Protein AF-A0A2T2V987-F1 (afdb_monomer_lite)

Sequence (534 aa):
MKRYKNMVHPYIKYAEALICLDNGLDDIGIIDPTHITEAIEEGMNKFRVRPKKSYEGKDNVEFTFTKEEKGNPAKGIFLSPHIICGDLNAGNIWREAKSYSEKVNKQKDLIKSVEAKKSFSPVSDEYLGFSDKETKREQPKITLYDAGLATITTLSSFKPALHYTEYRGRKQESYNVCFIPDLPLGKLINFVKVFKRMINQRGSNDLFFGPVVSEEQKNGNVKYKPKRPLIYKGNFPAPPKSSALGSVALLGAIGEFAKEAEYSDKAQSVLEDLKDATIYMIKYGDASTFAYNHHVVDLAKAGKLKTIVDSLYYSILHSVGKRNKTYRSREEIIKVNSEYQKFDLFTSRFLQLFNRPAFQDFLSFRAEYPKETETLFTTYFKKVENMETHHSEIVASAKALGKWINKAAKKAAFEDIKNNEKQLKQNSTEFWKKYQQAKSKFLVELESSAFSARSGDALCMQVIRRAGLLSNSDVPSESSLFMEKTASGEVDLDKAKNLLIAFSRLKAERKGQEHDEIQESELKTEDDNDYSVV

Foldseek 3Di:
DPDVLPDDDLLLLLLLLVLCLVVVNPDSVPDALVSLLVLLVVLLQQQWKAFPDDCPPHFKTFIDGHNDQAADQQRPIGGALLQFWHNVCSNVLVVVSVVLSVCSVVDRDQQDKDFDDCSQQLQWDWDFDDDPPDTDTGGDIDTSSSSSSSSSSNRDLLFKKAWAWDDDQPDIDIGIKTKGWPADSVLSSLVSVLSVVQCVPAVPPQQRMWTWDWDQDPVRDIRIGTDHGNCNLISGHPRAPHVLQRVLLVLLRLLQVLVDPVCVVSSLSSLVRQAQTWMWIGHRNDIDIFGAHVLLSVCSVVSLSNVQRNQQLQKAFLVLGGLPDDDDDPVSPSVSVNLVVQLSNLVNVCRRPVADVSLVSNLVGLIQGEPSCLVVLLSSCVPHVVCPPPHNLLLVLLLLQLQLLLVLLLQLLVVCCVVPVVPDDCPDPVNVVSSSNSSSVSLVVLLVQLVPQPALLSNCVSNQVSSCVSRVDHRDPSNVVNSVCRRVCVDPSVSSSSSNSSSNSYDDDPPDDDPPVVVVVVPPDDDPPPPPDD

pLDDT: mean 85.18, std 15.58, range [23.78, 96.94]

Secondary structure (DSSP, 8-state):
----TT---HHHHHHHHHHHHHHT-S-GGG--HHHHHHHHHHHHHTSEEEESS--TT-SEEEEEEE--SS-BGGGTBEE-TTS-S-GGGHHHHHHHHHHHHHHHHH-S-TT-EEE--TTTSTT---EEEE-SS-EEEEPPEEEHHHHHHHHHHHH-TTS-EEEEEEEETTEEEEEEEEEEE---HHHHHHHHHHHHHHHHHHSSSGGGEEEEEEEE-TTSPEEEEEPPPGGGG-SSSS--SSGGGHHHHHHHHHHHHTTSTTTHHHHHHHHHHTBT--EEEEETTEEEEE-B-HHHHHHHHTT-HHHHHHHHTT-EETTTB-SSS--SSHHHHHHHHHHHHHHHHHHHHHHHH-SHHHHHHHHHS-EEBPTTHHHHHHHHHHHTS---SS-HHHHHHHHHHHHHHHHHHHHHHHHHHHHH-TTS-TTSHHHHHHHHHHHHHHHHHHHHHHHH-SSHHHHHHHHHHHHHHHHT-PPPGGGHHHHHHHHTTSS-HHHHHHHHHHHHTBPPP-SS-TT-SSSGGG---S--------

Structure (mmCIF, N/CA/C/O backbone):
data_AF-A0A2T2V987-F1
#
_entry.id   AF-A0A2T2V987-F1
#
loop_
_atom_site.group_PDB
_atom_site.id
_atom_site.type_symbol
_atom_site.label_atom_id
_atom_site.label_alt_id
_atom_site.label_comp_id
_atom_site.label_asym_id
_atom_site.label_entity_id
_atom_site.label_seq_id
_atom_site.pdbx_PDB_ins_code
_atom_site.Cartn_x
_atom_site.Cartn_y
_atom_site.Cartn_z
_atom_site.occupancy
_atom_site.B_iso_or_equiv
_atom_site.auth_seq_id
_atom_site.auth_comp_id
_atom_site.auth_asym_id
_atom_site.auth_atom_id
_atom_site.pdbx_PDB_model_num
ATOM 1 N N . MET A 1 1 ? -34.870 -16.238 16.163 1.00 41.66 1 MET A N 1
ATOM 2 C CA . MET A 1 1 ? -34.715 -14.876 15.604 1.00 41.66 1 MET A CA 1
ATOM 3 C C . MET A 1 1 ? -34.378 -14.999 14.113 1.00 41.66 1 MET A C 1
ATOM 5 O O . MET A 1 1 ? -33.2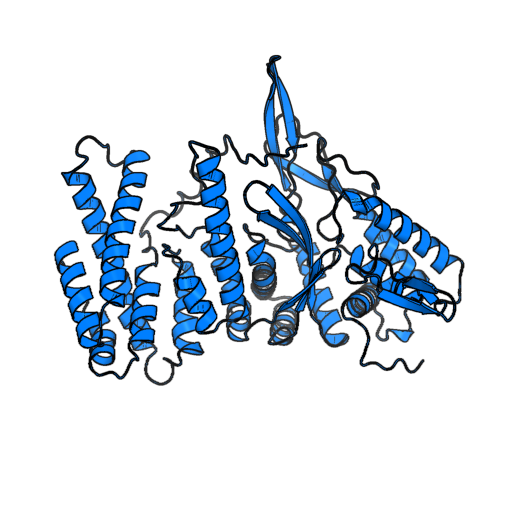39 -15.289 13.779 1.00 41.66 1 MET A O 1
ATOM 9 N N . LYS A 1 2 ? -35.350 -14.886 13.192 1.00 31.41 2 LYS A N 1
ATOM 10 C CA . LYS A 1 2 ? -35.051 -14.859 11.744 1.00 31.41 2 LYS A CA 1
ATOM 11 C C . LYS A 1 2 ? -34.631 -13.432 11.373 1.00 31.41 2 LYS A C 1
ATOM 13 O O . LYS A 1 2 ? -35.453 -12.647 10.917 1.00 31.41 2 LYS A O 1
ATOM 18 N N . ARG A 1 3 ? -33.365 -13.073 11.625 1.00 46.31 3 ARG A N 1
ATOM 19 C CA . ARG A 1 3 ? -32.757 -11.907 10.962 1.00 46.31 3 ARG A CA 1
ATOM 20 C C . ARG A 1 3 ? -32.852 -12.161 9.458 1.00 46.31 3 ARG A C 1
ATOM 22 O O . ARG A 1 3 ? -32.507 -13.258 9.016 1.00 46.31 3 ARG A O 1
ATOM 29 N N . TYR A 1 4 ? -33.314 -11.190 8.673 1.00 37.31 4 TYR A N 1
ATOM 30 C CA . TYR A 1 4 ? -33.104 -11.229 7.227 1.00 37.31 4 TYR A CA 1
ATOM 31 C C . TYR A 1 4 ? -31.584 -11.203 7.006 1.00 37.31 4 TYR A C 1
ATOM 33 O O . TYR A 1 4 ? -30.959 -10.148 7.051 1.00 37.31 4 TYR A O 1
ATOM 41 N N . LYS A 1 5 ? -30.981 -12.390 6.849 1.00 43.28 5 LYS A N 1
ATOM 42 C CA . LYS A 1 5 ? -29.528 -12.651 6.816 1.00 43.28 5 LYS A CA 1
ATOM 43 C C . LYS A 1 5 ? -28.762 -11.875 5.725 1.00 43.28 5 LYS A C 1
ATOM 45 O O . LYS A 1 5 ? -27.539 -11.926 5.711 1.00 43.28 5 LYS A O 1
ATOM 50 N N . ASN A 1 6 ? -29.453 -11.138 4.852 1.00 37.19 6 ASN A N 1
ATOM 51 C CA . ASN A 1 6 ? -28.893 -10.553 3.634 1.00 37.19 6 ASN A CA 1
ATOM 52 C C . ASN A 1 6 ? -28.689 -9.025 3.651 1.00 37.19 6 ASN A C 1
ATOM 54 O O . ASN A 1 6 ? -28.250 -8.497 2.638 1.00 37.19 6 ASN A O 1
ATOM 58 N N . MET A 1 7 ? -28.961 -8.297 4.745 1.00 53.97 7 MET A N 1
ATOM 59 C CA . MET A 1 7 ? -28.740 -6.832 4.783 1.00 53.97 7 MET A CA 1
ATOM 60 C C . MET A 1 7 ? -28.058 -6.331 6.067 1.00 53.97 7 MET A C 1
ATOM 62 O O . MET A 1 7 ? -28.366 -5.251 6.562 1.00 53.97 7 MET A O 1
ATOM 66 N N . VAL A 1 8 ? -27.121 -7.100 6.631 1.00 75.25 8 VAL A N 1
ATOM 67 C CA . VAL A 1 8 ? -26.266 -6.604 7.726 1.00 75.25 8 VAL A CA 1
ATOM 68 C C . VAL A 1 8 ? -25.045 -5.912 7.128 1.00 75.25 8 VAL A C 1
ATOM 70 O O . VAL A 1 8 ? -24.291 -6.523 6.368 1.00 75.25 8 VAL A O 1
ATOM 73 N N . HIS A 1 9 ? -24.851 -4.640 7.479 1.00 85.75 9 HIS A N 1
ATOM 74 C CA . HIS A 1 9 ? -23.732 -3.834 6.995 1.00 85.75 9 HIS A CA 1
ATOM 75 C C . HIS A 1 9 ? -22.379 -4.511 7.321 1.00 85.75 9 HIS A C 1
ATOM 77 O O . HIS A 1 9 ? -22.200 -4.960 8.460 1.00 85.75 9 HIS A O 1
ATOM 83 N N . PRO A 1 10 ? -21.392 -4.549 6.401 1.00 90.19 10 PRO A N 1
ATOM 84 C CA . PRO A 1 10 ? -20.117 -5.256 6.606 1.00 90.19 10 PRO A CA 1
ATOM 85 C C . PRO A 1 10 ? -19.363 -4.838 7.875 1.00 90.19 10 PRO A C 1
ATOM 87 O O . PRO A 1 10 ? -18.718 -5.657 8.520 1.00 90.19 10 PRO A O 1
ATOM 90 N N . TYR A 1 11 ? -19.506 -3.574 8.286 1.00 91.44 11 TYR A N 1
ATOM 91 C CA . TYR A 1 11 ? -18.952 -3.050 9.542 1.00 91.44 11 TYR A CA 1
ATOM 92 C C . TYR A 1 11 ? -19.482 -3.765 10.794 1.00 91.44 11 TYR A C 1
ATOM 94 O O . TYR A 1 11 ? -18.717 -4.018 11.718 1.00 91.44 11 TYR A O 1
ATOM 102 N N . ILE A 1 12 ? -20.775 -4.098 10.826 1.00 92.69 12 ILE A N 1
ATOM 103 C CA . ILE A 1 12 ? -21.409 -4.838 11.929 1.00 92.69 12 ILE A CA 1
ATOM 104 C C . ILE A 1 12 ? -20.999 -6.311 11.847 1.00 92.69 12 ILE A C 1
ATOM 106 O O . ILE A 1 12 ? -20.545 -6.884 12.835 1.00 92.69 12 ILE A O 1
ATOM 110 N N . LYS A 1 13 ? -21.056 -6.888 10.638 1.00 93.62 13 LYS A N 1
ATOM 111 C CA . LYS A 1 13 ? -20.653 -8.275 10.355 1.00 93.62 13 LYS A CA 1
ATOM 112 C C . LYS A 1 13 ? -19.207 -8.566 10.788 1.00 93.62 13 LYS A C 1
ATOM 114 O O . LYS A 1 13 ? -18.905 -9.663 11.247 1.00 93.62 13 LYS A O 1
ATOM 119 N N . TYR A 1 14 ? -18.313 -7.579 10.680 1.00 95.62 14 TYR A N 1
ATOM 120 C CA . TYR A 1 14 ? -16.925 -7.696 11.137 1.00 95.62 14 TYR A CA 1
ATOM 121 C C . TYR A 1 14 ? -16.813 -7.914 12.652 1.00 95.62 14 TYR A C 1
ATOM 123 O O . TYR A 1 14 ? -16.027 -8.754 13.089 1.00 95.62 14 TYR A O 1
ATOM 131 N N . ALA A 1 15 ? -17.610 -7.204 13.458 1.00 95.25 15 ALA A N 1
ATOM 132 C CA . ALA A 1 15 ? -17.645 -7.416 14.905 1.00 95.25 15 ALA A CA 1
ATOM 133 C C . ALA A 1 15 ? -18.254 -8.771 15.266 1.00 95.25 15 ALA A C 1
ATOM 135 O O . ALA A 1 15 ? -17.726 -9.444 16.146 1.00 95.25 15 ALA A O 1
ATOM 136 N N . GLU A 1 16 ? -19.308 -9.201 14.564 1.00 94.38 16 GLU A N 1
ATOM 137 C CA . GLU A 1 16 ? -19.864 -10.549 14.740 1.00 94.38 16 GLU A CA 1
ATOM 138 C C . GLU A 1 16 ? -18.789 -11.616 14.482 1.00 94.38 16 GLU A C 1
ATOM 140 O O . GLU A 1 16 ? -18.602 -12.508 15.306 1.00 94.38 16 GLU A O 1
ATOM 145 N N . ALA A 1 17 ? -18.029 -11.495 13.387 1.00 95.06 17 ALA A N 1
ATOM 146 C CA . ALA A 1 17 ? -16.942 -12.419 13.062 1.00 95.06 17 ALA A CA 1
ATOM 147 C C . ALA A 1 17 ? -15.820 -12.421 14.117 1.00 95.06 17 ALA A C 1
ATOM 149 O O . ALA A 1 17 ? -15.313 -13.489 14.459 1.00 95.06 17 ALA A O 1
ATOM 150 N N . LEU A 1 18 ? -15.450 -11.248 14.645 1.00 95.56 18 LEU A N 1
ATOM 151 C CA . LEU A 1 18 ? -14.480 -11.118 15.739 1.00 95.56 18 LEU A CA 1
ATOM 152 C C . LEU A 1 18 ? -14.955 -11.824 17.011 1.00 95.56 18 LEU A C 1
ATOM 154 O O . LEU A 1 18 ? -14.221 -12.641 17.558 1.00 95.56 18 LEU A O 1
ATOM 158 N N . ILE A 1 19 ? -16.184 -11.544 17.454 1.00 94.88 19 ILE A N 1
ATOM 159 C CA . ILE A 1 19 ? -16.750 -12.149 18.664 1.00 94.88 19 ILE A CA 1
ATOM 160 C C . ILE A 1 19 ? -16.854 -13.667 18.509 1.00 94.88 19 ILE A C 1
ATOM 162 O O . ILE A 1 19 ? -16.458 -14.393 19.421 1.00 94.88 19 ILE A O 1
ATOM 166 N N . CYS A 1 20 ? -17.352 -14.153 17.366 1.00 93.75 20 CYS A N 1
ATOM 167 C CA . CYS A 1 20 ? -17.467 -15.591 17.126 1.00 93.75 20 CYS A CA 1
ATOM 168 C C . CYS A 1 20 ? -16.097 -16.273 17.164 1.00 93.75 20 CYS A C 1
ATOM 170 O O . CYS A 1 20 ? -15.959 -17.339 17.756 1.00 93.75 20 CYS A O 1
ATOM 172 N N . LEU A 1 21 ? -15.071 -15.649 16.574 1.00 93.44 21 LEU A N 1
ATOM 173 C CA . LEU A 1 21 ? -13.714 -16.187 16.594 1.00 93.44 21 LEU A CA 1
ATOM 174 C C . LEU A 1 21 ? -13.138 -16.249 18.012 1.00 93.44 21 LEU A C 1
ATOM 176 O O . LEU A 1 21 ? -12.543 -17.261 18.377 1.00 93.44 21 LEU A O 1
ATOM 180 N N . ASP A 1 22 ? -13.286 -15.172 18.782 1.00 92.75 22 ASP A N 1
ATOM 181 C CA . ASP A 1 22 ? -12.630 -15.026 20.084 1.00 92.75 22 ASP A CA 1
ATOM 182 C C . ASP A 1 22 ? -13.267 -15.900 21.167 1.00 92.75 22 ASP A C 1
ATOM 184 O O . ASP A 1 22 ? -12.578 -16.324 22.091 1.00 92.75 22 ASP A O 1
ATOM 188 N N . ASN A 1 23 ? -14.546 -16.240 20.993 1.00 92.00 23 ASN A N 1
ATOM 189 C CA . ASN A 1 23 ? -15.320 -17.053 21.931 1.00 92.00 23 ASN A CA 1
ATOM 190 C C . ASN A 1 23 ? -15.639 -18.462 21.403 1.00 92.00 23 ASN A C 1
ATOM 192 O O . ASN A 1 23 ? -16.330 -19.224 22.071 1.00 92.00 23 ASN A O 1
ATOM 196 N N . GLY A 1 24 ? -15.151 -18.824 20.210 1.00 88.81 24 GLY A N 1
ATOM 197 C CA . GLY A 1 24 ? -15.394 -20.138 19.605 1.00 88.81 24 GLY A CA 1
ATOM 198 C C . GLY A 1 24 ? -16.873 -20.426 19.321 1.00 88.81 24 GLY A C 1
ATOM 199 O O . GLY A 1 24 ? -17.317 -21.552 19.517 1.00 88.81 24 GLY A O 1
ATOM 200 N N . LEU A 1 25 ? -17.637 -19.413 18.900 1.00 88.75 25 LEU A N 1
ATOM 201 C CA . LEU A 1 25 ? -19.074 -19.531 18.637 1.00 88.75 25 LEU A CA 1
ATOM 202 C C . LEU A 1 25 ? -19.338 -19.923 17.179 1.00 88.75 25 LEU A C 1
ATOM 204 O O . LEU A 1 25 ? -18.794 -19.313 16.256 1.00 88.75 25 LEU A O 1
ATOM 208 N N . ASP A 1 26 ? -20.248 -20.876 16.978 1.00 80.06 26 ASP A N 1
ATOM 209 C CA . ASP A 1 26 ? -20.659 -21.341 15.646 1.00 80.06 26 ASP A CA 1
ATOM 210 C C . ASP A 1 26 ? -21.863 -20.566 15.063 1.00 80.06 26 ASP A C 1
ATOM 212 O O . ASP A 1 26 ? -22.131 -20.644 13.862 1.00 80.06 26 ASP A O 1
ATOM 216 N N . ASP A 1 27 ? -22.594 -19.800 15.887 1.00 79.88 27 ASP A N 1
ATOM 217 C CA . ASP A 1 27 ? -23.759 -19.003 15.472 1.00 79.88 27 ASP A CA 1
ATOM 218 C C . ASP A 1 27 ? -23.774 -17.611 16.129 1.00 79.88 27 ASP A C 1
ATOM 220 O O . ASP A 1 27 ? -23.608 -17.461 17.340 1.00 79.88 27 ASP A O 1
ATOM 224 N N . ILE A 1 28 ? -24.070 -16.584 15.325 1.00 82.88 28 ILE A N 1
ATOM 225 C CA . ILE A 1 28 ? -24.240 -15.189 15.765 1.00 82.88 28 ILE A CA 1
ATOM 226 C C . ILE A 1 28 ? -25.405 -15.020 16.743 1.00 82.88 28 ILE A C 1
ATOM 228 O O . ILE A 1 28 ? -25.423 -14.068 17.521 1.00 82.88 28 ILE A O 1
ATOM 232 N N . GLY A 1 29 ? -26.380 -15.935 16.718 1.00 79.81 29 GLY A N 1
ATOM 233 C CA . GLY A 1 29 ? -27.512 -15.934 17.645 1.00 79.81 29 GLY A CA 1
ATOM 234 C C . GLY A 1 29 ? -27.125 -16.177 19.107 1.00 79.81 29 GLY A C 1
ATOM 235 O O . GLY A 1 29 ? -27.942 -15.915 19.986 1.00 79.81 29 GLY A O 1
ATOM 236 N N . ILE A 1 30 ? -25.902 -16.655 19.360 1.00 83.94 30 ILE A N 1
ATOM 237 C CA . ILE A 1 30 ? -25.372 -16.969 20.695 1.00 83.94 30 ILE A CA 1
ATOM 238 C C . ILE A 1 30 ? -24.669 -15.748 21.318 1.00 83.94 30 ILE A C 1
ATOM 240 O O . ILE A 1 30 ? -24.402 -15.732 22.516 1.00 83.94 30 ILE A O 1
ATOM 244 N N . ILE A 1 31 ? -24.398 -14.698 20.533 1.00 85.62 31 ILE A N 1
ATOM 245 C CA . ILE A 1 31 ? -23.727 -13.489 21.020 1.00 85.62 31 ILE A CA 1
ATOM 246 C C . ILE A 1 31 ? -24.598 -12.795 22.071 1.00 85.62 31 ILE A C 1
ATOM 248 O O . ILE A 1 31 ? -25.643 -12.215 21.765 1.00 85.62 31 ILE A O 1
ATOM 252 N N . ASP A 1 32 ? -24.119 -12.827 23.307 1.00 86.06 32 ASP A N 1
ATOM 253 C CA . ASP A 1 32 ? -24.747 -12.207 24.470 1.00 86.06 32 ASP A CA 1
ATOM 254 C C . ASP A 1 32 ? -24.173 -10.799 24.791 1.00 86.06 32 ASP A C 1
ATOM 256 O O . ASP A 1 32 ? -23.170 -10.369 24.204 1.00 86.06 32 ASP A O 1
ATOM 260 N N . PRO A 1 33 ? -24.803 -10.046 25.717 1.00 86.19 33 PRO A N 1
ATOM 261 C CA . PRO A 1 33 ? -24.285 -8.765 26.196 1.00 86.19 33 PRO A CA 1
ATOM 262 C C . PRO A 1 33 ? -22.849 -8.814 26.739 1.00 86.19 33 PRO A C 1
ATOM 264 O O . PRO A 1 33 ? -22.099 -7.856 26.546 1.00 86.19 33 PRO A O 1
ATOM 267 N N . THR A 1 34 ? -22.460 -9.901 27.415 1.00 89.44 34 THR A N 1
ATOM 268 C CA . THR A 1 34 ? -21.146 -10.024 28.060 1.00 89.44 34 THR A CA 1
ATOM 269 C C . THR A 1 34 ? -20.024 -10.034 27.030 1.00 89.44 34 THR A C 1
ATOM 271 O O . THR A 1 34 ? -19.114 -9.209 27.141 1.00 89.44 34 THR A O 1
ATOM 274 N N . HIS A 1 35 ? -20.166 -10.806 25.946 1.00 91.50 35 HIS A N 1
ATOM 275 C CA . HIS A 1 35 ? -19.208 -10.801 24.837 1.00 91.50 35 HIS A CA 1
ATOM 276 C C . HIS A 1 35 ? -19.011 -9.396 24.246 1.00 91.50 35 HIS A C 1
ATOM 278 O O . HIS A 1 35 ? -17.892 -8.998 23.920 1.00 91.50 35 HIS A O 1
ATOM 284 N N . ILE A 1 36 ? -20.095 -8.617 24.117 1.00 91.38 36 ILE A N 1
ATOM 285 C CA . ILE A 1 36 ? -20.028 -7.249 23.584 1.00 91.38 36 ILE A CA 1
ATOM 286 C C . ILE A 1 36 ? -19.241 -6.343 24.538 1.00 91.38 36 ILE A C 1
ATOM 288 O O . ILE A 1 36 ? -18.374 -5.583 24.104 1.00 91.38 36 ILE A O 1
ATOM 292 N N . THR A 1 37 ? -19.534 -6.410 25.838 1.00 91.75 37 THR A N 1
ATOM 293 C CA . THR A 1 37 ? -18.883 -5.552 26.839 1.00 91.75 37 THR A CA 1
ATOM 294 C C . THR A 1 37 ? -17.396 -5.852 26.995 1.00 91.75 37 THR A C 1
ATOM 296 O O . THR A 1 37 ? -16.599 -4.915 27.068 1.00 91.75 37 THR A O 1
ATOM 299 N N . GLU A 1 38 ? -17.011 -7.129 26.967 1.00 93.00 38 GLU A N 1
ATOM 300 C CA . GLU A 1 38 ? -15.614 -7.567 27.034 1.00 93.00 38 GLU A CA 1
ATOM 301 C C . GLU A 1 38 ? -14.828 -7.111 25.802 1.00 93.00 38 GLU A C 1
ATOM 303 O O . GLU A 1 38 ? -13.744 -6.540 25.935 1.00 93.00 38 GLU A O 1
ATOM 308 N N . ALA A 1 39 ? -15.405 -7.256 24.604 1.00 94.50 39 ALA A N 1
ATOM 309 C CA . ALA A 1 39 ? -14.775 -6.807 23.365 1.00 94.50 39 ALA A CA 1
ATOM 310 C C . ALA A 1 39 ? -14.594 -5.276 23.308 1.00 94.50 39 ALA A C 1
ATOM 312 O O . ALA A 1 39 ? -13.565 -4.785 22.833 1.00 94.50 39 ALA A O 1
ATOM 313 N N . ILE A 1 40 ? -15.564 -4.497 23.814 1.00 94.94 40 ILE A N 1
ATOM 314 C CA . ILE A 1 40 ? -15.428 -3.034 23.937 1.00 94.94 40 ILE A CA 1
ATOM 315 C C . ILE A 1 40 ? -14.297 -2.684 24.908 1.00 94.94 40 ILE A C 1
ATOM 317 O O . ILE A 1 40 ? -13.477 -1.815 24.607 1.00 94.94 40 ILE A O 1
ATOM 321 N N . GLU A 1 41 ? -14.235 -3.349 26.060 1.00 94.38 41 GLU A N 1
ATOM 322 C CA . GLU A 1 41 ? -13.205 -3.110 27.071 1.00 94.38 41 GLU A CA 1
ATOM 323 C C . GLU A 1 41 ? -11.799 -3.469 26.554 1.00 94.38 41 GLU A C 1
ATOM 325 O O . GLU A 1 41 ? -10.861 -2.688 26.739 1.00 94.38 41 GLU A O 1
ATOM 330 N N . GLU A 1 42 ? -11.647 -4.572 25.810 1.00 94.19 42 GLU A N 1
ATOM 331 C CA . GLU A 1 42 ? -10.383 -4.912 25.143 1.00 94.19 42 GLU A CA 1
ATOM 332 C C . GLU A 1 42 ? -9.965 -3.831 24.131 1.00 94.19 42 GLU A C 1
ATOM 334 O O . GLU A 1 42 ? -8.804 -3.410 24.105 1.00 94.19 42 GLU A O 1
ATOM 339 N N . GLY A 1 43 ? -10.908 -3.334 23.326 1.00 93.88 43 GLY A N 1
ATOM 340 C CA . GLY A 1 43 ? -10.660 -2.238 22.388 1.00 93.88 43 GLY A CA 1
ATOM 341 C C . GLY A 1 43 ? -10.231 -0.944 23.092 1.00 93.88 43 GLY A C 1
ATOM 342 O O . GLY A 1 43 ? -9.277 -0.282 22.679 1.00 93.88 43 GLY A O 1
ATOM 343 N N . MET A 1 44 ? -10.867 -0.613 24.218 1.00 95.06 44 MET A N 1
ATOM 344 C CA . MET A 1 44 ? -10.521 0.554 25.038 1.00 95.06 44 MET A CA 1
ATOM 345 C C . MET A 1 44 ? -9.115 0.457 25.642 1.00 95.06 44 MET A C 1
ATOM 347 O O . MET A 1 44 ? -8.427 1.474 25.755 1.00 95.06 44 MET A O 1
ATOM 351 N N . ASN A 1 45 ? -8.643 -0.750 25.967 1.00 96.06 45 ASN A N 1
ATOM 352 C CA . ASN A 1 45 ? -7.269 -0.973 26.430 1.00 96.06 45 ASN A CA 1
ATOM 353 C C . ASN A 1 45 ? -6.211 -0.635 25.365 1.00 96.06 45 ASN A C 1
ATOM 355 O O . ASN A 1 45 ? -5.055 -0.376 25.704 1.00 96.06 45 ASN A O 1
ATOM 359 N N . LYS A 1 46 ? -6.605 -0.594 24.085 1.00 95.25 46 LYS A N 1
ATOM 360 C CA . LYS A 1 46 ? -5.732 -0.301 22.937 1.00 95.25 46 LYS A CA 1
ATOM 361 C C . LYS A 1 46 ? -6.027 1.045 22.270 1.00 95.25 46 LYS A C 1
ATOM 363 O O . LYS A 1 46 ? -5.522 1.315 21.179 1.00 95.25 46 LYS A O 1
ATOM 368 N N . PHE A 1 47 ? -6.780 1.921 22.938 1.00 96.44 47 PHE A N 1
ATOM 369 C CA . PHE A 1 47 ? -7.279 3.175 22.368 1.00 96.44 47 PHE A CA 1
ATOM 370 C C . PHE A 1 47 ? -6.174 4.148 21.925 1.00 96.44 47 PHE A C 1
ATOM 372 O O . PHE A 1 47 ? -6.290 4.799 20.884 1.00 96.44 47 PHE A O 1
ATOM 379 N N . ARG A 1 48 ? -5.076 4.239 22.684 1.00 95.75 48 ARG A N 1
ATOM 380 C CA . ARG A 1 48 ? -3.909 5.065 22.345 1.00 95.75 48 ARG A CA 1
ATOM 381 C C . ARG A 1 48 ? -2.625 4.257 22.375 1.00 95.75 48 ARG A C 1
ATOM 383 O O . ARG A 1 48 ? -2.571 3.160 22.927 1.00 95.75 48 ARG A O 1
ATOM 390 N N . VAL A 1 49 ? -1.571 4.847 21.826 1.00 95.19 49 VAL A N 1
ATOM 391 C CA . VAL A 1 49 ? -0.191 4.384 21.994 1.00 95.19 49 VAL A CA 1
ATOM 392 C C . VAL A 1 49 ? 0.629 5.441 22.715 1.00 95.19 49 VAL A C 1
ATOM 394 O O . VAL A 1 49 ? 0.392 6.639 22.544 1.00 95.19 49 VAL A O 1
ATOM 397 N N . ARG A 1 50 ? 1.618 4.997 23.488 1.00 95.44 50 ARG A N 1
ATOM 398 C CA . ARG A 1 50 ? 2.585 5.866 24.168 1.00 95.44 50 ARG A CA 1
ATOM 399 C C . ARG A 1 50 ? 3.978 5.233 24.203 1.00 95.44 50 ARG A C 1
ATOM 401 O O . ARG A 1 50 ? 4.063 4.005 24.136 1.00 95.44 50 ARG A O 1
ATOM 408 N N . PRO A 1 51 ? 5.054 6.019 24.364 1.00 95.31 51 PRO A N 1
ATOM 409 C CA . PRO A 1 51 ? 6.389 5.480 24.596 1.00 95.31 51 PRO A CA 1
ATOM 410 C C . PRO A 1 51 ? 6.431 4.610 25.861 1.00 95.31 51 PRO A C 1
ATOM 412 O O . PRO A 1 51 ? 5.909 4.996 26.907 1.00 95.31 51 PRO A O 1
ATOM 415 N N . LYS A 1 52 ? 7.058 3.434 25.779 1.00 92.69 52 LYS A N 1
ATOM 416 C CA . LYS A 1 52 ? 7.186 2.479 26.895 1.00 92.69 52 LYS A CA 1
ATOM 417 C C . LYS A 1 52 ? 8.231 2.913 27.926 1.00 92.69 52 LYS A C 1
ATOM 419 O O . LYS A 1 52 ? 8.119 2.580 29.102 1.00 92.69 52 LYS A O 1
ATOM 424 N N . LYS A 1 53 ? 9.266 3.630 27.480 1.00 90.62 53 LYS A N 1
ATOM 425 C CA . LYS A 1 53 ? 10.393 4.125 28.288 1.00 90.62 53 LYS A CA 1
ATOM 426 C C . LYS A 1 53 ? 10.734 5.563 27.886 1.00 90.62 53 LYS A C 1
ATOM 428 O O . LYS A 1 53 ? 10.270 6.039 26.851 1.00 90.62 53 LYS A O 1
ATOM 433 N N . SER A 1 54 ? 11.587 6.222 28.677 1.00 89.81 54 SER A N 1
ATOM 434 C CA . SER A 1 54 ? 12.167 7.518 28.295 1.00 89.81 54 SER A CA 1
ATOM 435 C C . SER A 1 54 ? 12.897 7.417 26.949 1.00 89.81 54 SER A C 1
ATOM 437 O O . SER A 1 54 ? 13.541 6.398 26.655 1.00 89.81 54 SER A O 1
ATOM 439 N N . TYR A 1 55 ? 12.763 8.470 26.148 1.00 90.88 55 TYR A N 1
ATOM 440 C CA . TYR A 1 55 ? 13.255 8.588 24.774 1.00 90.88 55 TYR A CA 1
ATOM 441 C C . TYR A 1 55 ? 14.290 9.704 24.591 1.00 90.88 55 TYR A C 1
ATOM 443 O O . TYR A 1 55 ? 14.737 9.941 23.475 1.00 90.88 55 TYR A O 1
ATOM 451 N N . GLU A 1 56 ? 14.662 10.403 25.661 1.00 88.56 56 GLU A N 1
ATOM 452 C CA . GLU A 1 56 ? 15.698 11.435 25.598 1.00 88.56 56 GLU A CA 1
ATOM 453 C C . GLU A 1 56 ? 17.039 10.817 25.183 1.00 88.56 56 GLU A C 1
ATOM 455 O O . GLU A 1 56 ? 17.433 9.771 25.704 1.00 88.56 56 GLU A O 1
ATOM 460 N N . GLY A 1 57 ? 17.709 11.440 24.210 1.00 86.25 57 GLY A N 1
ATOM 461 C CA . GLY A 1 57 ? 19.004 10.993 23.688 1.00 86.25 57 GLY A CA 1
ATOM 462 C C . GLY A 1 57 ? 18.969 9.698 22.868 1.00 86.25 57 GLY A C 1
ATOM 463 O O . GLY A 1 57 ? 20.018 9.096 22.663 1.00 86.25 57 GLY A O 1
ATOM 464 N N . LYS A 1 58 ? 17.791 9.230 22.432 1.00 90.38 58 LYS A N 1
ATOM 465 C CA . LYS A 1 58 ? 17.642 8.013 21.613 1.00 90.38 58 LYS A CA 1
ATOM 466 C C . LYS A 1 58 ? 17.181 8.352 20.206 1.00 90.38 58 LYS A C 1
ATOM 468 O O . LYS A 1 58 ? 16.391 9.272 20.049 1.00 90.38 58 LYS A O 1
ATOM 473 N N . ASP A 1 59 ? 17.556 7.524 19.233 1.00 89.00 59 ASP A N 1
ATOM 474 C CA . ASP A 1 59 ? 17.095 7.658 17.841 1.00 89.00 59 ASP A CA 1
ATOM 475 C C . ASP A 1 59 ? 15.720 7.026 17.603 1.00 89.00 59 ASP A C 1
ATOM 477 O O . ASP A 1 59 ? 14.970 7.441 16.722 1.00 89.00 59 ASP A O 1
ATOM 481 N N . ASN A 1 60 ? 15.379 5.995 18.381 1.00 91.88 60 ASN A N 1
ATOM 482 C CA . ASN A 1 60 ? 14.103 5.291 18.305 1.00 91.88 60 ASN A CA 1
ATOM 483 C C . ASN A 1 60 ? 13.577 4.964 19.704 1.00 91.88 60 ASN A C 1
ATOM 485 O O . ASN A 1 60 ? 14.339 4.759 20.653 1.00 91.88 60 ASN A O 1
ATOM 489 N N . VAL A 1 61 ? 12.256 4.850 19.816 1.00 93.81 61 VAL A N 1
ATOM 490 C CA . VAL A 1 61 ? 11.582 4.415 21.039 1.00 93.81 61 VAL A CA 1
ATOM 491 C C . VAL A 1 61 ? 10.517 3.365 20.741 1.00 93.81 61 VAL A C 1
ATOM 493 O O . VAL A 1 61 ? 9.798 3.448 19.746 1.00 93.81 61 VAL A O 1
ATOM 496 N N . GLU A 1 62 ? 10.434 2.370 21.622 1.00 94.12 62 GLU A N 1
ATOM 497 C CA . GLU A 1 62 ? 9.378 1.358 21.632 1.00 94.12 62 GLU A CA 1
ATOM 498 C C . GLU A 1 62 ? 8.097 1.955 22.235 1.00 94.12 62 GLU A C 1
ATOM 500 O O . GLU A 1 62 ? 8.121 2.562 23.312 1.00 94.12 62 GLU A O 1
ATOM 505 N N . PHE A 1 63 ? 6.971 1.763 21.560 1.00 94.56 63 PHE A N 1
ATOM 506 C CA . PHE A 1 63 ? 5.645 2.162 22.009 1.00 94.56 63 PHE A CA 1
ATOM 507 C C . PHE A 1 63 ? 4.876 0.974 22.590 1.00 94.56 63 PHE A C 1
ATOM 509 O O . PHE A 1 63 ? 5.151 -0.183 22.302 1.00 94.56 63 PHE A O 1
ATOM 516 N N . THR A 1 64 ? 3.864 1.268 23.395 1.00 94.31 64 THR A N 1
ATOM 517 C CA . THR A 1 64 ? 2.893 0.286 23.881 1.00 94.31 64 THR A CA 1
ATOM 518 C C . THR A 1 64 ? 1.492 0.869 23.803 1.00 94.31 64 THR A C 1
ATOM 520 O O . THR A 1 64 ? 1.312 2.091 23.849 1.00 94.31 64 THR A O 1
ATOM 523 N N . PHE A 1 65 ? 0.495 -0.003 23.707 1.00 95.31 65 PHE A N 1
ATOM 524 C CA . PHE A 1 65 ? -0.898 0.391 23.861 1.00 95.31 65 PHE A CA 1
ATOM 525 C C . PHE A 1 65 ? -1.178 0.910 25.277 1.00 95.31 65 PHE A C 1
ATOM 527 O O . PHE A 1 65 ? -0.532 0.494 26.243 1.00 95.31 65 PHE A O 1
ATOM 534 N N . THR A 1 66 ? -2.126 1.839 25.390 1.00 95.00 66 THR A N 1
ATOM 535 C CA . THR A 1 66 ? -2.564 2.419 26.661 1.00 95.00 66 THR A CA 1
ATOM 536 C C . THR A 1 66 ? -4.051 2.784 26.637 1.00 95.00 66 THR A C 1
ATOM 538 O O . THR A 1 66 ? -4.599 3.213 25.614 1.00 95.00 66 THR A O 1
ATOM 541 N N . LYS A 1 67 ? -4.686 2.661 27.807 1.00 95.50 67 LYS A N 1
ATOM 542 C CA . LYS A 1 67 ? -6.071 3.058 28.079 1.00 95.50 67 LYS A CA 1
ATOM 543 C C . LYS A 1 67 ? -6.116 4.524 28.525 1.00 95.50 67 LYS A C 1
ATOM 545 O O . LYS A 1 67 ? -6.299 4.820 29.703 1.00 95.50 67 LYS A O 1
ATOM 550 N N . GLU A 1 68 ? -5.945 5.458 27.591 1.00 92.88 68 GLU A N 1
ATOM 551 C CA . GLU A 1 68 ? -5.949 6.903 27.879 1.00 92.88 68 GLU A CA 1
ATOM 552 C C . GLU A 1 68 ? -6.912 7.663 26.956 1.00 92.88 68 GLU A C 1
ATOM 554 O O . GLU A 1 68 ? -6.842 7.552 25.737 1.00 92.88 68 GLU A O 1
ATOM 559 N N . GLU A 1 69 ? -7.794 8.487 27.529 1.00 90.88 69 GLU A N 1
ATOM 560 C CA . GLU A 1 69 ? -8.762 9.287 26.763 1.00 90.88 69 GLU A CA 1
ATOM 561 C C . GLU A 1 69 ? -8.082 10.423 25.984 1.00 90.88 69 GLU A C 1
ATOM 563 O O . GLU A 1 69 ? -8.276 10.596 24.775 1.00 90.88 69 GLU A O 1
ATOM 568 N N . LYS A 1 70 ? -7.260 11.208 26.690 1.00 91.06 70 LYS A N 1
ATOM 569 C CA . LYS A 1 70 ? -6.625 12.420 26.165 1.00 91.06 70 LYS A CA 1
ATOM 570 C C . LYS A 1 70 ? -5.275 12.095 25.538 1.00 91.06 70 LYS A C 1
ATOM 572 O O . LYS A 1 70 ? -4.461 11.396 26.128 1.00 91.06 70 LYS A O 1
ATOM 577 N N . GLY A 1 71 ? -5.046 12.632 24.344 1.00 90.12 71 GLY A N 1
ATOM 578 C CA . GLY A 1 71 ? -3.764 12.543 23.655 1.00 90.12 71 GLY A CA 1
ATOM 579 C C . GLY A 1 71 ? -2.783 13.607 24.131 1.00 90.12 71 GLY A C 1
ATOM 580 O O . GLY A 1 71 ? -3.168 14.633 24.692 1.00 90.12 71 GLY A O 1
ATOM 581 N N . ASN A 1 72 ? -1.504 13.376 23.861 1.00 91.19 72 ASN A N 1
ATOM 582 C CA . ASN A 1 72 ? -0.444 14.364 24.008 1.00 91.19 72 ASN A CA 1
ATOM 583 C C . ASN A 1 72 ? 0.647 14.089 22.959 1.00 91.19 72 ASN A C 1
ATOM 585 O O . ASN A 1 72 ? 1.666 13.464 23.277 1.00 91.19 72 ASN A O 1
ATOM 589 N N . PRO A 1 73 ? 0.454 14.554 21.710 1.00 88.00 73 PRO A N 1
ATOM 590 C CA . PRO A 1 73 ? 1.405 14.332 20.622 1.00 88.00 73 PRO A CA 1
ATOM 591 C C . PRO A 1 73 ? 2.829 14.805 20.942 1.00 88.00 73 PRO A C 1
ATOM 593 O O . PRO A 1 73 ? 3.792 14.171 20.525 1.00 88.00 73 PRO A O 1
ATOM 596 N N . ALA A 1 74 ? 2.982 15.865 21.746 1.00 87.00 74 ALA A N 1
ATOM 597 C CA . ALA A 1 74 ? 4.292 16.381 22.150 1.00 87.00 74 ALA A CA 1
ATOM 598 C C . ALA A 1 74 ? 5.088 15.405 23.037 1.00 87.00 74 ALA A C 1
ATOM 600 O O . ALA A 1 74 ? 6.313 15.480 23.066 1.00 87.00 74 ALA A O 1
ATOM 601 N N . LYS A 1 75 ? 4.402 14.495 23.742 1.00 89.81 75 LYS A N 1
ATOM 602 C CA . LYS A 1 75 ? 4.999 13.412 24.542 1.00 89.81 75 LYS A CA 1
ATOM 603 C C . LYS A 1 75 ? 4.895 12.038 23.866 1.00 89.81 75 LYS A C 1
ATOM 605 O O . LYS A 1 75 ? 5.164 11.021 24.497 1.00 89.81 75 LYS A O 1
ATOM 610 N N . GLY A 1 76 ? 4.461 11.988 22.607 1.00 90.44 76 GLY A N 1
ATOM 611 C CA . GLY A 1 76 ? 4.269 10.736 21.874 1.00 90.44 76 GLY A CA 1
ATOM 612 C C . GLY A 1 76 ? 2.993 9.970 22.217 1.00 90.44 76 GLY A C 1
ATOM 613 O O . GLY A 1 76 ? 2.902 8.787 21.908 1.00 90.44 76 GLY A O 1
ATOM 614 N N . ILE A 1 77 ? 2.010 10.594 22.868 1.00 94.50 77 ILE A N 1
ATOM 615 C CA . ILE A 1 77 ? 0.731 9.940 23.166 1.00 94.50 77 ILE A CA 1
ATOM 616 C C . ILE A 1 77 ? -0.227 10.216 22.006 1.00 94.50 77 ILE A C 1
ATOM 618 O O . ILE A 1 77 ? -0.760 11.323 21.882 1.00 94.50 77 ILE A O 1
ATOM 622 N N . PHE A 1 78 ? -0.441 9.209 21.163 1.00 95.00 78 PHE A N 1
ATOM 623 C CA . PHE A 1 78 ? -1.175 9.319 19.899 1.00 95.00 78 PHE A CA 1
ATOM 624 C C . PHE A 1 78 ? -2.408 8.402 19.882 1.00 95.00 78 PHE A C 1
ATOM 626 O O . PHE A 1 78 ? -2.421 7.365 20.545 1.00 95.00 78 PHE A O 1
ATOM 633 N N . LEU A 1 79 ? -3.451 8.771 19.129 1.00 95.56 79 LEU A N 1
ATOM 634 C CA . LEU A 1 79 ? -4.602 7.894 18.880 1.00 95.56 79 LEU A CA 1
ATOM 635 C C . LEU A 1 79 ? -4.209 6.706 18.006 1.00 95.56 79 LEU A C 1
ATOM 637 O O . LEU A 1 79 ? -3.686 6.905 16.912 1.00 95.56 79 LEU A O 1
ATOM 641 N N . SER A 1 80 ? -4.521 5.489 18.453 1.00 95.50 80 SER A N 1
ATOM 642 C CA . SER A 1 80 ? -4.174 4.271 17.724 1.00 95.50 80 SER A CA 1
ATOM 643 C C . SER A 1 80 ? -4.745 4.262 16.295 1.00 95.50 80 SER A C 1
ATOM 645 O O . SER A 1 80 ? -5.883 4.687 16.085 1.00 95.50 80 SER A O 1
ATOM 647 N N . PRO A 1 81 ? -4.010 3.722 15.301 1.00 93.94 81 PRO A N 1
ATOM 648 C CA . PRO A 1 81 ? -4.392 3.810 13.886 1.00 93.94 81 PRO A CA 1
ATOM 649 C C . PRO A 1 81 ? -5.668 3.033 13.528 1.00 93.94 81 PRO A C 1
ATOM 651 O O . PRO A 1 81 ? -6.285 3.306 12.505 1.00 93.94 81 PRO A O 1
ATOM 654 N N . HIS A 1 82 ? -6.083 2.074 14.362 1.00 94.62 82 HIS A N 1
ATOM 655 C CA . HIS A 1 82 ? -7.301 1.284 14.158 1.00 94.62 82 HIS A CA 1
ATOM 656 C C . HIS A 1 82 ? -8.586 1.977 14.640 1.00 94.62 82 HIS A C 1
ATOM 658 O O . HIS A 1 82 ? -9.683 1.560 14.247 1.00 94.62 82 HIS A O 1
ATOM 664 N N . ILE A 1 83 ? -8.457 3.052 15.430 1.00 95.38 83 ILE A N 1
ATOM 665 C CA . ILE A 1 83 ? -9.583 3.876 15.876 1.00 95.38 83 ILE A CA 1
ATOM 666 C C . ILE A 1 83 ? -9.972 4.818 14.740 1.00 95.38 83 ILE A C 1
ATOM 668 O O . ILE A 1 83 ? -9.195 5.690 14.354 1.00 95.38 83 ILE A O 1
ATOM 672 N N . ILE A 1 84 ? -11.172 4.653 14.186 1.00 91.81 84 ILE A N 1
ATOM 673 C CA . ILE A 1 84 ? -11.589 5.341 12.951 1.00 91.81 84 ILE A CA 1
ATOM 674 C C . ILE A 1 84 ? -12.122 6.737 13.259 1.00 91.81 84 ILE A C 1
ATOM 676 O O . ILE A 1 84 ? -13.302 7.019 13.094 1.00 91.81 84 ILE A O 1
ATOM 680 N N . CYS A 1 85 ? -11.239 7.617 13.728 1.00 88.12 85 CYS A N 1
ATOM 681 C CA . CYS A 1 85 ? -11.478 9.051 13.846 1.00 88.12 85 CYS A CA 1
ATOM 682 C C . CYS A 1 85 ? -10.174 9.851 13.841 1.00 88.12 85 CYS A C 1
ATOM 684 O O . CYS A 1 85 ? -9.078 9.296 13.853 1.00 88.12 85 CYS A O 1
ATOM 686 N N . GLY A 1 86 ? -10.304 11.177 13.830 1.00 83.00 86 GLY A N 1
ATOM 687 C CA . GLY A 1 86 ? -9.207 12.083 14.168 1.00 83.00 86 GLY A CA 1
ATOM 688 C C . GLY A 1 86 ? -9.119 12.324 15.676 1.00 83.00 86 GLY A C 1
ATOM 689 O O . GLY A 1 86 ? -10.108 12.162 16.395 1.00 83.00 86 GLY A O 1
ATOM 690 N N . ASP A 1 87 ? -7.955 12.778 16.147 1.00 81.56 87 ASP A N 1
ATOM 691 C CA . ASP A 1 87 ? -7.699 13.069 17.568 1.00 81.56 87 ASP A CA 1
ATOM 692 C C . ASP A 1 87 ? -8.734 14.030 18.183 1.00 81.56 87 ASP A C 1
ATOM 694 O O . ASP A 1 87 ? -9.151 13.835 19.324 1.00 81.56 87 ASP A O 1
ATOM 698 N N . LEU A 1 88 ? -9.209 15.014 17.410 1.00 83.56 88 LEU A N 1
ATOM 699 C CA . LEU A 1 88 ? -10.221 15.990 17.840 1.00 83.56 88 LEU A CA 1
ATOM 700 C C . LEU A 1 88 ? -11.553 15.339 18.245 1.00 83.56 88 LEU A C 1
ATOM 702 O O . LEU A 1 88 ? -12.209 15.800 19.175 1.00 83.56 88 LEU A O 1
ATOM 706 N N . ASN A 1 89 ? -11.940 14.250 17.576 1.00 85.62 89 ASN A N 1
ATOM 707 C CA . ASN A 1 89 ? -13.214 13.562 17.803 1.00 85.62 89 ASN A CA 1
ATOM 708 C C . ASN A 1 89 ? -13.074 12.327 18.710 1.00 85.62 89 ASN A C 1
ATOM 710 O O . ASN A 1 89 ? -14.082 11.721 19.077 1.00 85.62 89 ASN A O 1
ATOM 714 N N . ALA A 1 90 ? -11.852 11.962 19.113 1.00 89.31 90 ALA A N 1
ATOM 715 C CA . ALA A 1 90 ? -11.579 10.753 19.891 1.00 89.31 90 ALA A CA 1
ATOM 716 C C . ALA A 1 90 ? -12.311 10.727 21.244 1.00 89.31 90 ALA A C 1
ATOM 718 O O . ALA A 1 90 ? -12.807 9.682 21.662 1.00 89.31 90 ALA A O 1
ATOM 719 N N . GLY A 1 91 ? -12.464 11.882 21.903 1.00 90.06 91 GLY A N 1
ATOM 720 C CA . GLY A 1 91 ? -13.207 11.984 23.166 1.00 90.06 91 GLY A CA 1
ATOM 721 C C . GLY A 1 91 ? -14.694 11.620 23.038 1.00 90.06 91 GLY A C 1
ATOM 722 O O . GLY A 1 91 ? -15.312 11.181 24.007 1.00 90.06 91 GLY A O 1
ATOM 723 N N . ASN A 1 92 ? -15.284 11.755 21.845 1.00 90.75 92 ASN A N 1
ATOM 724 C CA . ASN A 1 92 ? -16.665 11.334 21.595 1.00 90.75 92 ASN A CA 1
ATOM 725 C C . ASN A 1 92 ? -16.760 9.808 21.534 1.00 90.75 92 ASN A C 1
ATOM 727 O O . ASN A 1 92 ? -17.643 9.234 22.163 1.00 90.75 92 ASN A O 1
ATOM 731 N N . ILE A 1 93 ? -15.822 9.158 20.839 1.00 91.44 93 ILE A N 1
ATOM 732 C CA . ILE A 1 93 ? -15.750 7.691 20.753 1.00 91.44 93 ILE A CA 1
ATOM 733 C C . ILE A 1 93 ? -15.575 7.088 22.142 1.00 91.44 93 ILE A C 1
ATOM 735 O O . ILE A 1 93 ? -16.316 6.190 22.525 1.00 91.44 93 ILE A O 1
ATOM 739 N N . TRP A 1 94 ? -14.642 7.630 22.923 1.00 92.88 94 TRP A N 1
ATOM 740 C CA . TRP A 1 94 ? -14.358 7.155 24.272 1.00 92.88 94 TRP A CA 1
ATOM 741 C C . TRP A 1 94 ? -15.580 7.211 25.199 1.00 92.88 94 TRP A C 1
ATOM 743 O O . TRP A 1 94 ? -15.885 6.243 25.899 1.00 92.88 94 TRP A O 1
ATOM 753 N N . ARG A 1 95 ? -16.305 8.340 25.199 1.00 92.31 95 ARG A N 1
ATOM 754 C CA . ARG A 1 95 ? -17.519 8.508 26.014 1.00 92.31 95 ARG A CA 1
ATOM 755 C C . ARG A 1 95 ? -18.639 7.572 25.578 1.00 92.31 95 ARG A C 1
ATOM 757 O O . ARG A 1 95 ? -19.296 6.986 26.434 1.00 92.31 95 ARG A O 1
ATOM 764 N N . GLU A 1 96 ? -18.847 7.421 24.274 1.00 89.25 96 GLU A N 1
ATOM 765 C CA . GLU A 1 96 ? -19.872 6.519 23.745 1.00 89.25 96 GLU A CA 1
ATOM 766 C C . GLU A 1 96 ? -19.533 5.059 24.059 1.00 89.25 96 GLU A C 1
ATOM 768 O O . GLU A 1 96 ? -20.395 4.344 24.557 1.00 89.25 96 GLU A O 1
ATOM 773 N N . ALA A 1 97 ? -18.275 4.635 23.906 1.00 91.38 97 ALA A N 1
ATOM 774 C CA . ALA A 1 97 ? -17.832 3.286 24.259 1.00 91.38 97 ALA A CA 1
ATOM 775 C C . ALA A 1 97 ? -18.100 2.943 25.735 1.00 91.38 97 ALA A C 1
ATOM 777 O O . ALA A 1 97 ? -18.673 1.894 26.033 1.00 91.38 97 ALA A O 1
ATOM 778 N N . LYS A 1 98 ? -17.771 3.858 26.661 1.00 91.00 98 LYS A N 1
ATOM 779 C CA . LYS A 1 98 ? -18.120 3.703 28.084 1.00 91.00 98 LYS A CA 1
ATOM 780 C C . LYS A 1 98 ? -19.633 3.645 28.297 1.00 91.00 98 LYS A C 1
ATOM 782 O O . LYS A 1 98 ? -20.119 2.752 28.984 1.00 91.00 98 LYS A O 1
ATOM 787 N N . SER A 1 99 ? -20.379 4.561 27.674 1.00 88.25 99 SER A N 1
ATOM 788 C CA . SER A 1 99 ? -21.840 4.605 27.790 1.00 88.25 99 SER A CA 1
ATOM 789 C C . SER A 1 99 ? -22.494 3.314 27.299 1.00 88.25 99 SER A C 1
ATOM 791 O O . SER A 1 99 ? -23.422 2.825 27.940 1.00 88.25 99 SER A O 1
ATOM 793 N N . TYR A 1 100 ? -22.017 2.743 26.191 1.00 83.19 100 TYR A N 1
ATOM 794 C CA . TYR A 1 100 ? -22.516 1.474 25.672 1.00 83.19 100 TYR A CA 1
ATOM 795 C C . TYR A 1 100 ? -22.166 0.310 26.583 1.00 83.19 100 TYR A C 1
ATOM 797 O O . TYR A 1 100 ? -23.060 -0.471 26.892 1.00 83.19 100 TYR A O 1
ATOM 805 N N . SER A 1 101 ? -20.928 0.229 27.077 1.00 84.25 101 SER A N 1
ATOM 806 C CA . SER A 1 101 ? -20.542 -0.816 28.032 1.00 84.25 101 SER A CA 1
ATOM 807 C C . SER A 1 101 ? -21.436 -0.799 29.284 1.00 84.25 101 SER A C 1
ATOM 809 O O . SER A 1 101 ? -21.921 -1.837 29.730 1.00 84.25 101 SER A O 1
ATOM 811 N N . GLU A 1 102 ? -21.781 0.385 29.800 1.00 85.12 102 GLU A N 1
ATOM 812 C CA . GLU A 1 102 ? -22.723 0.512 30.920 1.00 85.12 102 GLU A CA 1
ATOM 813 C C . GLU A 1 102 ? -24.173 0.167 30.546 1.00 85.12 102 GLU A C 1
ATOM 815 O O . GLU A 1 102 ? -24.874 -0.482 31.324 1.00 85.12 102 GLU A O 1
ATOM 820 N N . LYS A 1 103 ? -24.651 0.614 29.377 1.00 82.81 103 LYS A N 1
ATOM 821 C CA . LYS A 1 103 ? -26.028 0.366 28.918 1.00 82.81 103 LYS A CA 1
ATOM 822 C C . LYS A 1 103 ? -26.266 -1.106 28.625 1.00 82.81 103 LYS A C 1
ATOM 824 O O . LYS A 1 103 ? -27.283 -1.618 29.062 1.00 82.81 103 LYS A O 1
ATOM 829 N N . VAL A 1 104 ? -25.341 -1.774 27.941 1.00 78.88 104 VAL A N 1
ATOM 830 C CA . VAL A 1 104 ? -25.428 -3.203 27.604 1.00 78.88 104 VAL A CA 1
ATOM 831 C C . VAL A 1 104 ? -25.399 -4.064 28.871 1.00 78.88 104 VAL A C 1
ATOM 833 O O . VAL A 1 104 ? -26.170 -5.011 28.976 1.00 78.88 104 VAL A O 1
ATOM 836 N N . ASN A 1 105 ? -24.612 -3.681 29.884 1.00 74.75 105 ASN A N 1
ATOM 837 C CA . ASN A 1 105 ? -24.619 -4.354 31.188 1.00 74.75 105 ASN A CA 1
ATOM 838 C C . ASN A 1 105 ? -25.930 -4.158 31.975 1.00 74.75 105 ASN A C 1
ATOM 840 O O . ASN A 1 105 ? -26.376 -5.062 32.679 1.00 74.75 105 ASN A O 1
ATOM 844 N N . LYS A 1 106 ? -26.556 -2.974 31.887 1.00 74.81 106 LYS A N 1
ATOM 845 C CA . LYS A 1 106 ? -27.782 -2.638 32.641 1.00 74.81 106 LYS A CA 1
ATOM 846 C C . LYS A 1 106 ? -29.075 -3.044 31.926 1.00 74.81 106 LYS A C 1
ATOM 848 O O . LYS A 1 106 ? -30.063 -3.358 32.586 1.00 74.81 106 LYS A O 1
ATOM 853 N N . GLN A 1 107 ? -29.110 -2.987 30.596 1.00 65.44 107 GLN A N 1
ATOM 854 C CA . GLN A 1 107 ? -30.288 -3.265 29.774 1.00 65.44 107 GLN A CA 1
ATOM 855 C C . GLN A 1 107 ? -30.183 -4.657 29.161 1.00 65.44 107 GLN A C 1
ATOM 857 O O . GLN A 1 107 ? -29.375 -4.897 28.273 1.00 65.44 107 GLN A O 1
ATOM 862 N N . LYS A 1 108 ? -31.073 -5.559 29.590 1.00 59.75 108 LYS A N 1
ATOM 863 C CA . LYS A 1 108 ? -31.223 -6.882 28.966 1.00 59.75 108 LYS A CA 1
ATOM 864 C C . LYS A 1 108 ? -31.845 -6.819 27.563 1.00 59.75 108 LYS A C 1
ATOM 866 O O . LYS A 1 108 ? -31.668 -7.752 26.790 1.00 59.75 108 LYS A O 1
ATOM 871 N N . ASP A 1 109 ? -32.566 -5.743 27.231 1.00 68.31 109 ASP A N 1
ATOM 872 C CA . ASP A 1 109 ? -33.201 -5.575 25.919 1.00 68.31 109 ASP A CA 1
ATOM 873 C C . ASP A 1 109 ? -32.310 -4.780 24.950 1.00 68.31 109 ASP A C 1
ATOM 875 O O . ASP A 1 109 ? -32.300 -3.546 24.931 1.00 68.31 109 ASP A O 1
ATOM 879 N N . LEU A 1 110 ? -31.559 -5.515 24.128 1.00 78.12 110 LEU A N 1
ATOM 880 C CA . LEU A 1 110 ? -30.658 -4.960 23.115 1.00 78.12 110 LEU A CA 1
ATOM 881 C C . LEU A 1 110 ? -31.381 -4.509 21.830 1.00 78.12 110 LEU A C 1
ATOM 883 O O . LEU A 1 110 ? -30.736 -3.995 20.914 1.00 78.12 110 LEU A O 1
ATOM 887 N N . ILE A 1 111 ? -32.704 -4.692 21.738 1.00 81.25 111 ILE A N 1
ATOM 888 C CA . ILE A 1 111 ? -33.506 -4.336 20.554 1.00 81.25 111 ILE A CA 1
ATOM 889 C C . ILE A 1 111 ? -33.868 -2.845 20.570 1.00 81.25 111 ILE A C 1
ATOM 891 O O . ILE A 1 111 ? -34.208 -2.271 19.532 1.00 81.25 111 ILE A O 1
ATOM 895 N N . LYS A 1 112 ? -33.744 -2.183 21.729 1.00 83.94 112 LYS A N 1
ATOM 896 C CA . LYS A 1 112 ? -34.044 -0.759 21.877 1.00 83.94 112 LYS A CA 1
ATOM 897 C C . LYS A 1 112 ? -33.303 0.074 20.832 1.00 83.94 112 LYS A C 1
ATOM 899 O O . LYS A 1 112 ? -32.088 -0.028 20.674 1.00 83.94 112 LYS A O 1
ATOM 904 N N . SER A 1 113 ? -34.053 0.934 20.151 1.00 84.31 113 SER A N 1
ATOM 905 C CA . SER A 1 113 ? -33.506 1.826 19.139 1.00 84.31 113 SER A CA 1
ATOM 906 C C . SER A 1 113 ? -32.692 2.967 19.761 1.00 84.31 113 SER A C 1
ATOM 908 O O . SER A 1 113 ? -33.108 3.583 20.746 1.00 84.31 113 SER A O 1
ATOM 910 N N . VAL A 1 114 ? -31.542 3.252 19.156 1.00 87.06 114 VAL A N 1
ATOM 911 C CA . VAL A 1 114 ? -30.637 4.362 19.457 1.00 87.06 114 VAL A CA 1
ATOM 912 C C . VAL A 1 114 ? -30.242 5.078 18.164 1.00 87.06 114 VAL A C 1
ATOM 914 O O . VAL A 1 114 ? -30.282 4.498 17.080 1.00 87.06 114 VAL A O 1
ATOM 917 N N . GLU A 1 115 ? -29.860 6.346 18.274 1.00 86.81 115 GLU A N 1
ATOM 918 C CA . GLU A 1 115 ? -29.328 7.121 17.149 1.00 86.81 115 GLU A CA 1
ATOM 919 C C . GLU A 1 115 ? -27.936 6.609 16.766 1.00 86.81 115 GLU A C 1
ATOM 921 O O . GLU A 1 115 ? -27.057 6.490 17.621 1.00 86.81 115 GLU A O 1
ATOM 926 N N . ALA A 1 116 ? -27.724 6.313 15.486 1.00 84.25 116 ALA A N 1
ATOM 927 C CA . ALA A 1 116 ? -26.433 5.938 14.935 1.00 84.25 116 ALA A CA 1
ATOM 928 C C . ALA A 1 116 ? -25.554 7.183 14.783 1.00 84.25 116 ALA A C 1
ATOM 930 O O . ALA A 1 116 ? -25.681 7.942 13.823 1.00 84.25 116 ALA A O 1
ATOM 931 N N . LYS A 1 117 ? -24.648 7.375 15.743 1.00 85.38 117 LYS A N 1
ATOM 932 C CA . LYS A 1 117 ? -23.702 8.491 15.753 1.00 85.38 117 LYS A CA 1
ATOM 933 C C . LYS A 1 117 ? -22.424 8.135 14.997 1.00 85.38 117 LYS A C 1
ATOM 935 O O . LYS A 1 117 ? -21.903 7.021 15.115 1.00 85.38 117 LYS A O 1
ATOM 940 N N . LYS A 1 118 ? -21.817 9.147 14.366 1.00 85.12 118 LYS A N 1
ATOM 941 C CA . LYS A 1 118 ? -20.499 9.054 13.700 1.00 85.12 118 LYS A CA 1
ATOM 942 C C . LYS A 1 118 ? -19.384 8.498 14.590 1.00 85.12 118 LYS A C 1
ATOM 944 O O . LYS A 1 118 ? -18.445 7.893 14.088 1.00 85.12 118 LYS A O 1
ATOM 949 N N . SER A 1 119 ? -19.478 8.681 15.907 1.00 82.88 119 SER A N 1
ATOM 950 C CA . SER A 1 119 ? -18.482 8.224 16.887 1.00 82.88 119 SER A CA 1
ATOM 951 C C . SER A 1 119 ? -18.295 6.704 16.947 1.00 82.88 119 SER A C 1
ATOM 953 O O . SER A 1 119 ? -17.233 6.257 17.361 1.00 82.88 119 SER A O 1
ATOM 955 N N . PHE A 1 120 ? -19.287 5.911 16.550 1.00 81.62 120 PHE A N 1
ATOM 956 C CA . PHE A 1 120 ? -19.181 4.444 16.520 1.00 81.62 120 PHE A CA 1
ATOM 957 C C . PHE A 1 120 ? -19.675 3.834 15.204 1.00 81.62 120 PHE A C 1
ATOM 959 O O . PHE A 1 120 ? -19.383 2.679 14.911 1.00 81.62 120 PHE A O 1
ATOM 966 N N . SER A 1 121 ? -20.407 4.603 14.397 1.00 84.75 121 SER A N 1
ATOM 967 C CA . SER A 1 121 ? -20.765 4.262 13.025 1.00 84.75 121 SER A CA 1
ATOM 968 C C . SER A 1 121 ? -20.179 5.332 12.101 1.00 84.75 121 SER A C 1
ATOM 970 O O . SER A 1 121 ? -20.862 6.302 11.776 1.00 84.75 121 SER A O 1
ATOM 972 N N . PRO A 1 122 ? -18.901 5.220 11.696 1.00 82.81 122 PRO A N 1
ATOM 973 C CA . PRO A 1 122 ? -18.173 6.310 11.037 1.00 82.81 122 PRO A CA 1
ATOM 974 C C . PRO A 1 122 ? -18.789 6.769 9.710 1.00 82.81 122 PRO A C 1
ATOM 976 O O . PRO A 1 122 ? -18.505 7.878 9.281 1.00 82.81 122 PRO A O 1
ATOM 979 N N . VAL A 1 123 ? -19.639 5.956 9.081 1.00 84.88 123 VAL A N 1
ATOM 980 C CA . VAL A 1 123 ? -20.334 6.278 7.822 1.00 84.88 123 VAL A CA 1
ATOM 981 C C . VAL A 1 123 ? -21.746 6.835 8.021 1.00 84.88 123 VAL A C 1
ATOM 983 O O . VAL A 1 123 ? -22.388 7.218 7.051 1.00 84.88 123 VAL A O 1
ATOM 986 N N . SER A 1 124 ? -22.257 6.851 9.257 1.00 82.94 124 SER A N 1
ATOM 987 C CA . SER A 1 124 ? -23.569 7.437 9.547 1.00 82.94 124 SER A CA 1
ATOM 988 C C . SER A 1 124 ? -23.531 8.948 9.336 1.00 82.94 124 SER A C 1
ATOM 990 O O . SER A 1 124 ? -22.566 9.602 9.722 1.00 82.94 124 SER A O 1
ATOM 992 N N . ASP A 1 125 ? -24.573 9.516 8.738 1.00 79.62 125 ASP A N 1
ATOM 993 C CA . ASP A 1 125 ? -24.733 10.965 8.651 1.00 79.62 125 ASP A CA 1
ATOM 994 C C . ASP A 1 125 ? -26.175 11.377 8.936 1.00 79.62 125 ASP A C 1
ATOM 996 O O . ASP A 1 125 ? -27.080 10.542 9.002 1.00 79.62 125 ASP A O 1
ATOM 1000 N N . GLU A 1 126 ? -26.362 12.672 9.146 1.00 83.25 126 GLU A N 1
ATOM 1001 C CA . GLU A 1 126 ? -27.667 13.280 9.341 1.00 83.25 126 GLU A CA 1
ATOM 1002 C C . GLU A 1 126 ? -28.451 13.304 8.024 1.00 83.25 126 GLU A C 1
ATOM 1004 O O . GLU A 1 126 ? -27.910 13.598 6.957 1.00 83.25 126 GLU A O 1
ATOM 1009 N N . TYR A 1 127 ? -29.751 13.043 8.107 1.00 80.31 127 TYR A N 1
ATOM 1010 C CA . TYR A 1 127 ? -30.699 13.244 7.015 1.00 80.31 127 TYR A CA 1
ATOM 1011 C C . TYR A 1 127 ? -31.761 14.267 7.430 1.00 80.31 127 TYR A C 1
ATOM 1013 O O . TYR A 1 127 ? -31.924 14.581 8.609 1.00 80.31 127 TYR A O 1
ATOM 1021 N N . LEU A 1 128 ? -32.482 14.824 6.456 1.00 81.25 128 LEU A N 1
ATOM 1022 C CA . LEU A 1 128 ? -33.619 15.699 6.741 1.00 81.25 128 LEU A CA 1
ATOM 1023 C C . LEU A 1 128 ? -34.839 14.843 7.093 1.00 81.25 128 LEU A C 1
ATOM 1025 O O . LEU A 1 128 ? -35.379 14.140 6.242 1.00 81.25 128 LEU A O 1
ATOM 1029 N N . GLY A 1 129 ? -35.248 14.902 8.356 1.00 78.00 129 GLY A N 1
ATOM 1030 C CA . GLY A 1 129 ? -36.511 14.378 8.849 1.00 78.00 129 GLY A CA 1
ATOM 1031 C C . GLY A 1 129 ? -37.633 15.384 8.618 1.00 78.00 129 GLY A C 1
ATOM 1032 O O . GLY A 1 129 ? -37.493 16.579 8.901 1.00 78.00 129 GLY A O 1
ATOM 1033 N N . PHE A 1 130 ? -38.755 14.889 8.104 1.00 78.69 130 PHE A N 1
ATOM 1034 C CA . PHE A 1 130 ? -39.962 15.675 7.882 1.00 78.69 130 PHE A CA 1
ATOM 1035 C C . PHE A 1 130 ? -41.009 15.284 8.919 1.00 78.69 130 PHE A C 1
ATOM 1037 O O . PHE A 1 130 ? -41.368 14.114 9.043 1.00 78.69 130 PHE A O 1
ATOM 1044 N N . SER A 1 131 ? -41.504 16.275 9.653 1.00 78.75 131 SER A N 1
ATOM 1045 C CA . SER A 1 131 ? -42.680 16.145 10.509 1.00 78.75 131 SER A CA 1
ATOM 1046 C C . SER A 1 131 ? -43.720 17.181 10.097 1.00 78.75 131 SER A C 1
ATOM 1048 O O . SER A 1 131 ? -43.365 18.199 9.503 1.00 78.75 131 SER A O 1
ATOM 1050 N N . ASP A 1 132 ? -44.982 16.972 10.475 1.00 75.69 132 ASP A N 1
ATOM 1051 C CA . ASP A 1 132 ? -46.094 17.887 10.159 1.00 75.69 132 ASP A CA 1
ATOM 1052 C C . ASP A 1 132 ? -45.880 19.330 10.654 1.00 75.69 132 ASP A C 1
ATOM 1054 O O . ASP A 1 132 ? -46.600 20.239 10.249 1.00 75.69 132 ASP A O 1
ATOM 1058 N N . LYS A 1 133 ? -44.914 19.552 11.556 1.00 76.06 133 LYS A N 1
ATOM 1059 C CA . LYS A 1 133 ? -44.647 20.856 12.175 1.00 76.06 133 LYS A CA 1
ATOM 1060 C C . LYS A 1 133 ? -43.337 21.486 11.718 1.00 76.06 133 LYS A C 1
ATOM 1062 O O . LYS A 1 133 ? -43.289 22.699 11.562 1.00 76.06 133 LYS A O 1
ATOM 1067 N N . GLU A 1 134 ? -42.278 20.698 11.528 1.00 77.62 134 GLU A N 1
ATOM 1068 C CA . GLU A 1 134 ? -40.939 21.212 11.218 1.00 77.62 134 GLU A CA 1
ATOM 1069 C C . GLU A 1 134 ? -40.107 20.200 10.416 1.00 77.62 134 GLU A C 1
ATOM 1071 O O . GLU A 1 134 ? -40.247 18.983 10.570 1.00 77.62 134 GLU A O 1
ATOM 1076 N N . THR A 1 135 ? -39.184 20.719 9.602 1.00 81.31 135 THR A N 1
ATOM 1077 C CA . THR A 1 135 ? -38.086 19.940 9.012 1.00 81.31 135 THR A CA 1
ATOM 1078 C C . THR A 1 135 ? -36.879 20.015 9.946 1.00 81.31 135 THR A C 1
ATOM 1080 O O . THR A 1 135 ? -36.418 21.114 10.264 1.00 81.31 135 THR A O 1
ATOM 1083 N N . LYS A 1 136 ? -36.357 18.870 10.398 1.00 84.38 136 LYS A N 1
ATOM 1084 C CA . LYS A 1 136 ? -35.195 18.792 11.301 1.00 84.38 136 LYS A CA 1
ATOM 1085 C C . LYS A 1 136 ? -34.135 17.861 10.748 1.00 84.38 136 LYS A C 1
ATOM 1087 O O . LYS A 1 136 ? -34.425 16.973 9.960 1.00 84.38 136 LYS A O 1
ATOM 1092 N N . ARG A 1 137 ? -32.890 18.061 11.170 1.00 81.56 137 ARG A N 1
ATOM 1093 C CA . ARG A 1 137 ? -31.838 17.072 10.932 1.00 81.56 137 ARG A CA 1
ATOM 1094 C C . ARG A 1 137 ? -32.003 15.938 11.934 1.00 81.56 137 ARG A C 1
ATOM 1096 O O . ARG A 1 137 ? -32.070 16.191 13.134 1.00 81.56 137 ARG A O 1
ATOM 1103 N N . GLU A 1 138 ? -32.090 14.716 11.434 1.00 81.75 138 GLU A N 1
ATOM 1104 C CA . GLU A 1 138 ? -32.244 13.494 12.215 1.00 81.75 138 GLU A CA 1
ATOM 1105 C C . GLU A 1 138 ? -31.107 12.519 11.908 1.00 81.75 138 GLU A C 1
ATOM 1107 O O . GLU A 1 138 ? -30.512 12.553 10.830 1.00 81.75 138 GLU A O 1
ATOM 1112 N N . GLN A 1 139 ? -30.804 11.637 12.860 1.00 84.25 139 GLN A N 1
ATOM 1113 C CA . GLN A 1 139 ? -29.832 10.561 12.680 1.00 84.25 139 GLN A CA 1
ATOM 1114 C C . GLN A 1 139 ? -30.539 9.222 12.463 1.00 84.25 139 GLN A C 1
ATOM 1116 O O . GLN A 1 139 ? -31.591 8.976 13.063 1.00 84.25 139 GLN A O 1
ATOM 1121 N N . PRO A 1 140 ? -29.965 8.326 11.638 1.00 85.12 140 PRO A N 1
ATOM 1122 C CA . PRO A 1 140 ? -30.544 7.014 11.412 1.00 85.12 140 PRO A CA 1
ATOM 1123 C C . PRO A 1 140 ? -30.605 6.235 12.720 1.00 85.12 140 PRO A C 1
ATOM 1125 O O . PRO A 1 140 ? -29.719 6.321 13.567 1.00 85.12 140 PRO A O 1
ATOM 1128 N N . LYS A 1 141 ? -31.674 5.467 12.892 1.00 87.00 141 LYS A N 1
ATOM 1129 C CA . LYS A 1 141 ? -31.912 4.666 14.089 1.00 87.00 141 LYS A CA 1
ATOM 1130 C C . LYS A 1 141 ? -31.415 3.242 13.880 1.00 87.00 141 LYS A C 1
ATOM 1132 O O . LYS A 1 141 ? -31.759 2.609 12.888 1.00 87.00 141 LYS A O 1
ATOM 1137 N N . ILE A 1 142 ? -30.650 2.729 14.836 1.00 87.62 142 ILE A N 1
ATOM 1138 C CA . ILE A 1 142 ? -30.179 1.337 14.874 1.00 87.62 142 ILE A CA 1
ATOM 1139 C C . ILE A 1 142 ? -30.505 0.708 16.226 1.00 87.62 142 ILE A C 1
ATOM 1141 O O . ILE A 1 142 ? -30.901 1.408 17.157 1.00 87.62 142 ILE A O 1
ATOM 1145 N N . THR A 1 143 ? -30.373 -0.609 16.351 1.00 89.31 143 THR A N 1
ATOM 1146 C CA . THR A 1 143 ? -30.564 -1.278 17.645 1.00 89.31 143 THR A CA 1
ATOM 1147 C C . THR A 1 143 ? -29.366 -1.043 18.569 1.00 89.31 143 THR A C 1
ATOM 1149 O O . THR A 1 143 ? -28.247 -0.803 18.109 1.00 89.31 143 THR A O 1
ATOM 1152 N N . LEU A 1 144 ? -29.578 -1.130 19.885 1.00 87.62 144 LEU A N 1
ATOM 1153 C CA . LEU A 1 144 ? -28.502 -1.076 20.879 1.00 87.62 144 LEU A CA 1
ATOM 1154 C C . LEU A 1 144 ? -27.460 -2.182 20.639 1.00 87.62 144 LEU A C 1
ATOM 1156 O O . LEU A 1 144 ? -26.266 -1.945 20.819 1.00 87.62 144 LEU A O 1
ATOM 1160 N N . TYR A 1 145 ? -27.904 -3.355 20.176 1.00 88.50 145 TYR A N 1
ATOM 1161 C CA . TYR A 1 145 ? -27.036 -4.444 19.727 1.00 88.50 145 TYR A CA 1
ATOM 1162 C C . TYR A 1 145 ? -26.100 -4.006 18.590 1.00 88.50 145 TYR A C 1
ATOM 1164 O O . TYR A 1 145 ? -24.880 -4.100 18.719 1.00 88.50 145 TYR A O 1
ATOM 1172 N N . ASP A 1 146 ? -26.659 -3.471 17.499 1.00 89.25 146 ASP A N 1
ATOM 1173 C CA . ASP A 1 146 ? -25.883 -3.045 16.327 1.00 89.25 146 ASP A CA 1
ATOM 1174 C C . ASP A 1 146 ? -24.927 -1.897 16.664 1.00 89.25 146 ASP A C 1
ATOM 1176 O O . ASP A 1 146 ? -23.809 -1.841 16.152 1.00 89.25 146 ASP A O 1
ATOM 1180 N N . ALA A 1 147 ? -25.339 -0.996 17.560 1.00 89.56 147 ALA A N 1
ATOM 1181 C CA . ALA A 1 147 ? -24.488 0.075 18.064 1.00 89.56 147 ALA A CA 1
ATOM 1182 C C . ALA A 1 147 ? -23.291 -0.465 18.862 1.00 89.56 147 ALA A C 1
ATOM 1184 O O . ALA A 1 147 ? -22.164 0.009 18.686 1.00 89.56 147 ALA A O 1
ATOM 1185 N N . GLY A 1 148 ? -23.513 -1.485 19.699 1.00 90.75 148 GLY A N 1
ATOM 1186 C CA . GLY A 1 148 ? -22.452 -2.193 20.416 1.00 90.75 148 GLY A CA 1
ATOM 1187 C C . GLY A 1 148 ? -21.459 -2.851 19.458 1.00 90.75 148 GLY A C 1
ATOM 1188 O O . GLY A 1 148 ? -20.255 -2.624 19.564 1.00 90.75 148 GLY A O 1
ATOM 1189 N N . LEU A 1 149 ? -21.956 -3.576 18.453 1.00 92.81 149 LEU A N 1
ATOM 1190 C CA . LEU A 1 149 ? -21.119 -4.198 17.424 1.00 92.81 149 LEU A CA 1
ATOM 1191 C C . LEU A 1 149 ? -20.330 -3.174 16.596 1.00 92.81 149 LEU A C 1
ATOM 1193 O O . LEU A 1 149 ? -19.129 -3.333 16.385 1.00 92.81 149 LEU A O 1
ATOM 1197 N N . ALA A 1 150 ? -20.963 -2.083 16.167 1.00 93.00 150 ALA A N 1
ATOM 1198 C CA . ALA A 1 150 ? -20.277 -1.011 15.450 1.00 93.00 150 ALA A CA 1
ATOM 1199 C C . ALA A 1 150 ? -19.180 -0.355 16.315 1.00 93.00 150 ALA A C 1
ATOM 1201 O O . ALA A 1 150 ? -18.083 -0.060 15.831 1.00 93.00 150 ALA A O 1
ATOM 1202 N N . THR A 1 151 ? -19.425 -0.210 17.621 1.00 93.81 151 THR A N 1
ATOM 1203 C CA . THR A 1 151 ? -18.417 0.260 18.582 1.00 93.81 151 THR A CA 1
ATOM 1204 C C . THR A 1 151 ? -17.222 -0.695 18.641 1.00 93.81 151 THR A C 1
ATOM 1206 O O . THR A 1 151 ? -16.082 -0.241 18.549 1.00 93.81 151 THR A O 1
ATOM 1209 N N . ILE A 1 152 ? -17.453 -2.010 18.701 1.00 94.94 152 ILE A N 1
ATOM 1210 C CA . ILE A 1 152 ? -16.383 -3.023 18.685 1.00 94.94 152 ILE A CA 1
ATOM 1211 C C . ILE A 1 152 ? -15.546 -2.909 17.415 1.00 94.94 152 ILE A C 1
ATOM 1213 O O . ILE A 1 152 ? -14.320 -2.811 17.494 1.00 94.94 152 ILE A O 1
ATOM 1217 N N . THR A 1 153 ? -16.182 -2.854 16.242 1.00 95.31 153 THR A N 1
ATOM 1218 C CA . THR A 1 153 ? -15.449 -2.689 14.981 1.00 95.31 153 THR A CA 1
ATOM 1219 C C . THR A 1 153 ? -14.647 -1.394 14.986 1.00 95.31 153 THR A C 1
ATOM 1221 O O . THR A 1 153 ? -13.501 -1.409 14.545 1.00 95.31 153 THR A O 1
ATOM 1224 N N . THR A 1 154 ? -15.177 -0.289 15.519 1.00 94.50 154 THR A N 1
ATOM 1225 C CA . THR A 1 154 ? -14.458 0.993 15.635 1.00 94.50 154 THR A CA 1
ATOM 1226 C C . THR A 1 154 ? -13.206 0.891 16.504 1.00 94.50 154 THR A C 1
ATOM 1228 O O . THR A 1 154 ? -12.188 1.483 16.146 1.00 94.50 154 THR A O 1
ATOM 1231 N N . LEU A 1 155 ? -13.266 0.134 17.601 1.00 95.06 155 LEU A N 1
ATOM 1232 C CA . LEU A 1 155 ? -12.201 0.037 18.603 1.00 95.06 155 LEU A CA 1
ATOM 1233 C C . LEU A 1 155 ? -11.208 -1.111 18.373 1.00 95.06 155 LEU A C 1
ATOM 1235 O O . LEU A 1 155 ? -10.126 -1.099 18.951 1.00 95.06 155 LEU A O 1
ATOM 1239 N N . SER A 1 156 ? -11.555 -2.120 17.575 1.00 94.56 156 SER A N 1
ATOM 1240 C CA . SER A 1 156 ? -10.758 -3.346 17.484 1.00 94.56 156 SER A CA 1
ATOM 1241 C C . SER A 1 156 ? -9.398 -3.128 16.817 1.00 94.56 156 SER A C 1
ATOM 1243 O O . SER A 1 156 ? -9.303 -2.641 15.687 1.00 94.56 156 SER A O 1
ATOM 1245 N N . SER A 1 157 ? -8.334 -3.589 17.483 1.00 93.62 157 SER A N 1
ATOM 1246 C CA . SER A 1 157 ? -6.978 -3.649 16.924 1.00 93.62 157 SER A CA 1
ATOM 1247 C C . SER A 1 157 ? -6.805 -4.747 15.873 1.00 93.62 157 SER A C 1
ATOM 1249 O O . SER A 1 157 ? -5.850 -4.701 15.102 1.00 93.62 157 SER A O 1
ATOM 1251 N N . PHE A 1 158 ? -7.712 -5.729 15.834 1.00 94.25 158 PHE A N 1
ATOM 1252 C CA . PHE A 1 158 ? -7.705 -6.859 14.896 1.00 94.25 158 PHE A CA 1
ATOM 1253 C C . PHE A 1 158 ? -8.524 -6.565 13.637 1.00 94.25 158 PHE A C 1
ATOM 1255 O O . PHE A 1 158 ? -9.135 -7.452 13.044 1.00 94.25 158 PHE A O 1
ATOM 1262 N N . LYS A 1 159 ? -8.531 -5.299 13.227 1.00 94.75 159 LYS A N 1
ATOM 1263 C CA . LYS A 1 159 ? -9.103 -4.804 11.980 1.00 94.75 159 LYS A CA 1
ATOM 1264 C C . LYS A 1 159 ? -8.001 -4.127 11.169 1.00 94.75 159 LYS A C 1
ATOM 1266 O O . LYS A 1 159 ? -7.354 -3.240 11.727 1.00 94.75 159 LYS A O 1
ATOM 1271 N N . PRO A 1 160 ? -7.783 -4.488 9.893 1.00 95.62 160 PRO A N 1
ATOM 1272 C CA . PRO A 1 160 ? -6.775 -3.841 9.064 1.00 95.62 160 PRO A CA 1
ATOM 1273 C C . PRO A 1 160 ? -7.020 -2.338 8.969 1.00 95.62 160 PRO A C 1
ATOM 1275 O O . PRO A 1 160 ? -8.095 -1.897 8.558 1.00 95.62 160 PRO A O 1
ATOM 1278 N N . ALA A 1 161 ? -6.029 -1.554 9.371 1.00 95.88 161 ALA A N 1
ATOM 1279 C CA . ALA A 1 161 ? -6.121 -0.113 9.466 1.00 95.88 161 ALA A CA 1
ATOM 1280 C C . ALA A 1 161 ? -4.754 0.556 9.331 1.00 95.88 161 ALA A C 1
ATOM 1282 O O . ALA A 1 161 ? -3.712 -0.031 9.631 1.00 95.88 161 ALA A O 1
ATOM 1283 N N . LEU A 1 162 ? -4.774 1.810 8.893 1.00 94.69 162 LEU A N 1
ATOM 1284 C CA . LEU A 1 162 ? -3.591 2.650 8.780 1.00 94.69 162 LEU A CA 1
ATOM 1285 C C . LEU A 1 162 ? -3.947 4.123 8.958 1.00 94.69 162 LEU A C 1
ATOM 1287 O O . LEU A 1 162 ? -5.105 4.531 8.869 1.00 94.69 162 LEU A O 1
ATOM 1291 N N . HIS A 1 163 ? -2.916 4.923 9.164 1.00 93.56 163 HIS A N 1
ATOM 1292 C CA . HIS A 1 163 ? -2.981 6.368 9.179 1.00 93.56 163 HIS A CA 1
ATOM 1293 C C . HIS A 1 163 ? -2.655 6.910 7.787 1.00 93.56 163 HIS A C 1
ATOM 1295 O O . HIS A 1 163 ? -1.523 6.818 7.305 1.00 93.56 163 HIS A O 1
ATOM 1301 N N . TYR A 1 164 ? -3.676 7.435 7.123 1.00 90.75 164 TYR A N 1
ATOM 1302 C CA . TYR A 1 164 ? -3.569 7.975 5.782 1.00 90.75 164 TYR A CA 1
ATOM 1303 C C . TYR A 1 164 ? -3.155 9.441 5.844 1.00 90.75 164 TYR A C 1
ATOM 1305 O O . TYR A 1 164 ? -3.663 10.193 6.675 1.00 90.75 164 TYR A O 1
ATOM 1313 N N . THR A 1 165 ? -2.257 9.844 4.947 1.00 85.50 165 THR A N 1
ATOM 1314 C CA . THR A 1 165 ? -1.746 11.216 4.861 1.00 85.50 165 THR A CA 1
ATOM 1315 C C . THR A 1 165 ? -1.920 11.707 3.434 1.00 85.50 165 THR A C 1
ATOM 1317 O O . THR A 1 165 ? -1.487 11.046 2.493 1.00 85.50 165 THR A O 1
ATOM 1320 N N . GLU A 1 166 ? -2.535 12.873 3.281 1.00 82.31 166 GLU A N 1
ATOM 1321 C CA . GLU A 1 166 ? -2.822 13.505 1.999 1.00 82.31 166 GLU A CA 1
ATOM 1322 C C . GLU A 1 166 ? -2.301 14.947 2.010 1.00 82.31 166 GLU A C 1
ATOM 1324 O O . GLU A 1 166 ? -2.580 15.711 2.936 1.00 82.31 166 GLU A O 1
ATOM 1329 N N . TYR A 1 167 ? -1.564 15.348 0.976 1.00 76.88 167 TYR A N 1
ATOM 1330 C CA . TYR A 1 167 ? -1.173 16.738 0.764 1.00 76.88 167 TYR A CA 1
ATOM 1331 C C . TYR A 1 167 ? -2.197 17.436 -0.131 1.00 76.88 167 TYR A C 1
ATOM 1333 O O . TYR A 1 167 ? -2.397 17.076 -1.293 1.00 76.88 167 TYR A O 1
ATOM 1341 N N . ARG A 1 168 ? -2.819 18.487 0.405 1.00 73.56 168 ARG A N 1
ATOM 1342 C CA . ARG A 1 168 ? -3.709 19.406 -0.311 1.00 73.56 168 ARG A CA 1
ATOM 1343 C C . ARG A 1 168 ? -3.056 20.779 -0.377 1.00 73.56 168 ARG A C 1
ATOM 1345 O O . ARG A 1 168 ? -3.217 21.633 0.498 1.00 73.56 168 ARG A O 1
ATOM 1352 N N . GLY A 1 169 ? -2.255 20.977 -1.422 1.00 70.31 169 GLY A N 1
ATOM 1353 C CA . GLY A 1 169 ? -1.446 22.183 -1.586 1.00 70.31 169 GLY A CA 1
ATOM 1354 C C . GLY A 1 169 ? -0.446 22.335 -0.439 1.00 70.31 169 GLY A C 1
ATOM 1355 O O . GLY A 1 169 ? 0.486 21.547 -0.321 1.00 70.31 169 GLY A O 1
ATOM 1356 N N . ARG A 1 170 ? -0.638 23.352 0.411 1.00 70.56 170 ARG A N 1
ATOM 1357 C CA . ARG A 1 170 ? 0.223 23.616 1.581 1.00 70.56 170 ARG A CA 1
ATOM 1358 C C . ARG A 1 170 ? -0.223 22.900 2.860 1.00 70.56 170 ARG A C 1
ATOM 1360 O O . ARG A 1 170 ? 0.514 22.942 3.841 1.00 70.56 170 ARG A O 1
ATOM 1367 N N . LYS A 1 171 ? -1.420 22.305 2.881 1.00 76.88 171 LYS A N 1
ATOM 1368 C CA . LYS A 1 171 ? -1.969 21.626 4.061 1.00 76.88 171 LYS A CA 1
ATOM 1369 C C . LYS A 1 171 ? -1.776 20.120 3.939 1.00 76.88 171 LYS A C 1
ATOM 1371 O O . LYS A 1 171 ? -1.992 19.552 2.872 1.00 76.88 171 LYS A O 1
ATOM 1376 N N . GLN A 1 172 ? -1.388 19.496 5.042 1.00 79.69 172 GLN A N 1
ATOM 1377 C CA . GLN A 1 172 ? -1.337 18.048 5.189 1.00 79.69 172 GLN A CA 1
ATOM 1378 C C . GLN A 1 172 ? -2.551 17.630 6.016 1.00 79.69 172 GLN A C 1
ATOM 1380 O O . GLN A 1 172 ? -2.691 18.034 7.169 1.00 79.69 172 GLN A O 1
ATOM 1385 N N . GLU A 1 173 ? -3.444 16.857 5.414 1.00 84.44 173 GLU A N 1
ATOM 1386 C CA . GLU A 1 173 ? -4.568 16.241 6.109 1.00 84.44 173 GLU A CA 1
ATOM 1387 C C . GLU A 1 173 ? -4.197 14.801 6.440 1.00 84.44 173 GLU A C 1
ATOM 1389 O O . GLU A 1 173 ? -3.563 14.105 5.645 1.00 84.44 173 GLU A O 1
ATOM 1394 N N . SER A 1 174 ? -4.557 14.355 7.640 1.00 86.69 174 SER A N 1
ATOM 1395 C CA . SER A 1 174 ? -4.242 13.001 8.069 1.00 86.69 174 SER A CA 1
ATOM 1396 C C . SER A 1 174 ? -5.379 12.402 8.880 1.00 86.69 174 SER A C 1
ATOM 1398 O O . SER A 1 174 ? -5.988 13.081 9.710 1.00 86.69 174 SER A O 1
ATOM 1400 N N . TYR A 1 175 ? -5.716 11.151 8.589 1.00 91.19 175 TYR A N 1
ATOM 1401 C CA . TYR A 1 175 ? -6.888 10.484 9.142 1.00 91.19 175 TYR A CA 1
ATOM 1402 C C . TYR A 1 175 ? -6.701 8.970 9.159 1.00 91.19 175 TYR A C 1
ATOM 1404 O O . TYR A 1 175 ? -6.011 8.397 8.320 1.00 91.19 175 TYR A O 1
ATOM 1412 N N . ASN A 1 176 ? -7.330 8.308 10.125 1.00 94.38 176 ASN A N 1
ATOM 1413 C CA . ASN A 1 176 ? -7.307 6.854 10.216 1.00 94.38 176 ASN A CA 1
ATOM 1414 C C . ASN A 1 176 ? -8.324 6.244 9.245 1.00 94.38 176 ASN A C 1
ATOM 1416 O O . ASN A 1 176 ? -9.461 6.716 9.147 1.00 94.38 176 ASN A O 1
ATOM 1420 N N . VAL A 1 177 ? -7.912 5.186 8.550 1.00 94.75 177 VAL A N 1
ATOM 1421 C CA . VAL A 1 177 ? -8.747 4.415 7.621 1.00 94.75 177 VAL A CA 1
ATOM 1422 C C . VAL A 1 177 ? -8.666 2.934 7.956 1.00 94.75 177 VAL A C 1
ATOM 1424 O O . VAL A 1 177 ? -7.641 2.463 8.449 1.00 94.75 177 VAL A O 1
ATOM 1427 N N . CYS A 1 178 ? -9.725 2.186 7.663 1.00 95.75 178 CYS A N 1
ATOM 1428 C CA . CYS A 1 178 ? -9.720 0.727 7.760 1.00 95.75 178 CYS A CA 1
ATOM 1429 C C . CYS A 1 178 ? -10.266 0.054 6.512 1.00 95.75 178 CYS A C 1
ATOM 1431 O O . CYS A 1 178 ? -11.011 0.669 5.749 1.00 95.75 178 CYS A O 1
ATOM 1433 N N . PHE A 1 179 ? -9.899 -1.215 6.346 1.00 95.44 179 PHE A N 1
ATOM 1434 C CA . PHE A 1 179 ? -10.318 -2.061 5.236 1.00 95.44 179 PHE A CA 1
ATOM 1435 C C . PHE A 1 179 ? -11.182 -3.204 5.764 1.00 95.44 179 PHE A C 1
ATOM 1437 O O . PHE A 1 179 ? -10.721 -4.004 6.580 1.00 95.44 179 PHE A O 1
ATOM 1444 N N . ILE A 1 180 ? -12.429 -3.276 5.301 1.00 96.00 180 ILE A N 1
ATOM 1445 C CA . ILE A 1 180 ? -13.381 -4.321 5.686 1.00 96.00 180 ILE A CA 1
ATOM 1446 C C . ILE A 1 180 ? -13.853 -5.043 4.424 1.00 96.00 180 ILE A C 1
ATOM 1448 O O . ILE A 1 180 ? -14.579 -4.441 3.629 1.00 96.00 180 ILE A O 1
ATOM 1452 N N . PRO A 1 181 ? -13.448 -6.306 4.211 1.00 95.50 181 PRO A N 1
ATOM 1453 C CA . PRO A 1 181 ? -13.931 -7.084 3.082 1.00 95.50 181 PRO A CA 1
ATOM 1454 C C . PRO A 1 181 ? -15.381 -7.514 3.337 1.00 95.50 181 PRO A C 1
ATOM 1456 O O . PRO A 1 181 ? -15.708 -8.025 4.412 1.00 95.50 181 PRO A O 1
ATOM 1459 N N . ASP A 1 182 ? -16.262 -7.311 2.360 1.00 94.81 182 ASP A N 1
ATOM 1460 C CA . ASP A 1 182 ? -17.632 -7.812 2.432 1.00 94.81 182 ASP A CA 1
ATOM 1461 C C . ASP A 1 182 ? -17.674 -9.280 2.018 1.00 94.81 182 ASP A C 1
ATOM 1463 O O . ASP A 1 182 ? -17.855 -9.639 0.857 1.00 94.81 182 ASP A O 1
ATOM 1467 N N . LEU A 1 183 ? -17.449 -10.138 3.009 1.00 94.06 183 LEU A N 1
ATOM 1468 C CA . LEU A 1 183 ? -17.459 -11.584 2.856 1.00 94.06 183 LEU A CA 1
ATOM 1469 C C . LEU A 1 183 ? -18.649 -12.200 3.609 1.00 94.06 183 LEU A C 1
ATOM 1471 O O . LEU A 1 183 ? -19.140 -11.639 4.597 1.00 94.06 183 LEU A O 1
ATOM 1475 N N . PRO A 1 184 ? -19.112 -13.391 3.195 1.00 92.69 184 PRO A N 1
ATOM 1476 C CA . PRO A 1 184 ? -19.955 -14.238 4.031 1.00 92.69 184 PRO A CA 1
ATOM 1477 C C . PRO A 1 184 ? -19.284 -14.522 5.381 1.00 92.69 184 PRO A C 1
ATOM 1479 O O . PRO A 1 184 ? -18.065 -14.669 5.444 1.00 92.69 184 PRO A O 1
ATOM 1482 N N . LEU A 1 185 ? -20.077 -14.662 6.449 1.00 90.25 185 LEU A N 1
ATOM 1483 C CA . LEU A 1 185 ? -19.578 -14.759 7.828 1.00 90.25 185 LEU A CA 1
ATOM 1484 C C . LEU A 1 185 ? -18.450 -15.790 8.009 1.00 90.25 185 LEU A C 1
ATOM 1486 O O . LEU A 1 185 ? -17.415 -15.453 8.570 1.00 90.25 185 LEU A O 1
ATOM 1490 N N . GLY A 1 186 ? -18.600 -17.016 7.493 1.00 90.56 186 GLY A N 1
ATOM 1491 C CA . GLY A 1 186 ? -17.566 -18.054 7.630 1.00 90.56 186 GLY A CA 1
ATOM 1492 C C . GLY A 1 186 ? -16.231 -17.676 6.971 1.00 90.56 186 GLY A C 1
ATOM 1493 O O . GLY A 1 186 ? -15.167 -17.878 7.554 1.00 90.56 186 GLY A O 1
ATOM 1494 N N . LYS A 1 187 ? -16.281 -17.048 5.789 1.00 94.38 187 LYS A N 1
ATOM 1495 C CA . LYS A 1 187 ? -15.092 -16.526 5.096 1.00 94.38 187 LYS A CA 1
ATOM 1496 C C . LYS A 1 187 ? -14.497 -15.324 5.837 1.00 94.38 187 LYS A C 1
ATOM 1498 O O . LYS A 1 187 ? -13.280 -15.210 5.957 1.00 94.38 187 LYS A O 1
ATOM 1503 N N . LEU A 1 188 ? -15.346 -14.465 6.405 1.00 94.69 188 LEU A N 1
ATOM 1504 C CA . LEU A 1 188 ? -14.916 -13.319 7.204 1.00 94.69 188 LEU A CA 1
ATOM 1505 C C . LEU A 1 188 ? -14.218 -13.750 8.503 1.00 94.69 188 LEU A C 1
ATOM 1507 O O . LEU A 1 188 ? -13.179 -13.194 8.841 1.00 94.69 188 LEU A O 1
ATOM 1511 N N . ILE A 1 189 ? -14.721 -14.782 9.189 1.00 94.12 189 ILE A N 1
ATOM 1512 C CA . ILE A 1 189 ? -14.062 -15.381 10.362 1.00 94.12 189 ILE A CA 1
ATOM 1513 C C . ILE A 1 189 ? -12.663 -15.885 9.987 1.00 94.12 189 ILE A C 1
ATOM 1515 O O . ILE A 1 189 ? -11.700 -15.617 10.706 1.00 94.12 189 ILE A O 1
ATOM 1519 N N . ASN A 1 190 ? -12.516 -16.560 8.840 1.00 94.00 190 ASN A N 1
ATOM 1520 C CA . ASN A 1 190 ? -11.207 -17.005 8.352 1.00 94.00 190 ASN A CA 1
ATOM 1521 C C . ASN A 1 190 ? -10.261 -15.830 8.073 1.00 94.00 190 ASN A C 1
ATOM 1523 O O . ASN A 1 190 ? -9.101 -15.876 8.488 1.00 94.00 190 ASN A O 1
ATOM 1527 N N . PHE A 1 191 ? -10.756 -14.764 7.438 1.00 95.75 191 PHE A N 1
ATOM 1528 C CA . PHE A 1 191 ? -9.991 -13.536 7.220 1.00 95.75 191 PHE A CA 1
ATOM 1529 C C . PHE A 1 191 ? -9.496 -12.935 8.546 1.00 95.75 191 PHE A C 1
ATOM 1531 O O . PHE A 1 191 ? -8.294 -12.723 8.715 1.00 95.75 191 PHE A O 1
ATOM 1538 N N . VAL A 1 192 ? -10.396 -12.731 9.516 1.00 95.56 192 VAL A N 1
ATOM 1539 C CA . VAL A 1 192 ? -10.063 -12.187 10.845 1.00 95.56 192 VAL A CA 1
ATOM 1540 C C . VAL A 1 192 ? -9.053 -13.085 11.562 1.00 95.56 192 VAL A C 1
ATOM 1542 O O . VAL A 1 192 ? -8.097 -12.591 12.158 1.00 95.56 192 VAL A O 1
ATOM 1545 N N . LYS A 1 193 ? -9.207 -14.409 11.462 1.00 94.06 193 LYS A N 1
ATOM 1546 C CA . LYS A 1 193 ? -8.296 -15.392 12.062 1.00 94.06 193 LYS A CA 1
ATOM 1547 C C . LYS A 1 193 ? -6.886 -15.310 11.489 1.00 94.06 193 LYS A C 1
ATOM 1549 O O . LYS A 1 193 ? -5.925 -15.322 12.259 1.00 94.06 193 LYS A O 1
ATOM 1554 N N . VAL A 1 194 ? -6.751 -15.221 10.165 1.00 94.19 194 VAL A N 1
ATOM 1555 C CA . VAL A 1 194 ? -5.449 -15.037 9.503 1.00 94.19 194 VAL A CA 1
ATOM 1556 C C . VAL A 1 194 ? -4.837 -13.702 9.921 1.00 94.19 194 VAL A C 1
ATOM 1558 O O . VAL A 1 194 ? -3.692 -13.668 10.367 1.00 94.19 194 VAL A O 1
ATOM 1561 N N . PHE A 1 195 ? -5.617 -12.621 9.890 1.00 94.44 195 PHE A N 1
ATOM 1562 C CA . PHE A 1 195 ? -5.149 -11.289 10.265 1.00 94.44 195 PHE A CA 1
ATOM 1563 C C . PHE A 1 195 ? -4.675 -11.205 11.728 1.00 94.44 195 PHE A C 1
ATOM 1565 O O . PHE A 1 195 ? -3.581 -10.710 12.009 1.00 94.44 195 PHE A O 1
ATOM 1572 N N . LYS A 1 196 ? -5.451 -11.754 12.672 1.00 92.75 196 LYS A N 1
ATOM 1573 C CA . LYS A 1 196 ? -5.104 -11.807 14.102 1.00 92.75 196 LYS A CA 1
ATOM 1574 C C . LYS A 1 196 ? -3.806 -12.585 14.341 1.00 92.75 196 LYS A C 1
ATOM 1576 O O . LYS A 1 196 ? -2.964 -12.143 15.121 1.00 92.75 196 LYS A O 1
ATOM 1581 N N . ARG A 1 197 ? -3.597 -13.698 13.628 1.00 90.38 197 ARG A N 1
ATOM 1582 C CA . ARG A 1 197 ? -2.341 -14.469 13.688 1.00 90.38 197 ARG A CA 1
ATOM 1583 C C . ARG A 1 197 ? -1.148 -13.683 13.154 1.00 90.38 197 ARG A C 1
ATOM 1585 O O . ARG A 1 197 ? -0.129 -13.627 13.837 1.00 90.38 197 ARG A O 1
ATOM 1592 N N . MET A 1 198 ? -1.298 -13.020 12.005 1.00 90.31 198 MET A N 1
ATOM 1593 C CA . MET A 1 198 ? -0.250 -12.171 11.426 1.00 90.31 198 MET A CA 1
ATOM 1594 C C . MET A 1 198 ? 0.220 -11.093 12.411 1.00 90.31 198 MET A C 1
ATOM 1596 O O . MET A 1 198 ? 1.424 -10.899 12.584 1.00 90.31 198 MET A O 1
ATOM 1600 N N . ILE A 1 199 ? -0.719 -10.420 13.087 1.00 87.88 199 ILE A N 1
ATOM 1601 C CA . ILE A 1 199 ? -0.401 -9.413 14.110 1.00 87.88 199 ILE A CA 1
ATOM 1602 C C . ILE A 1 199 ? 0.338 -10.042 15.292 1.00 87.88 199 ILE A C 1
ATOM 1604 O O . ILE A 1 199 ? 1.365 -9.517 15.711 1.00 87.88 199 ILE A O 1
ATOM 1608 N N . ASN A 1 200 ? -0.153 -11.159 15.827 1.00 85.62 200 ASN A N 1
ATOM 1609 C CA . ASN A 1 200 ? 0.424 -11.749 17.034 1.00 85.62 200 ASN A CA 1
ATOM 1610 C C . ASN A 1 200 ? 1.830 -12.335 16.805 1.00 85.62 200 ASN A C 1
ATOM 1612 O O . ASN A 1 200 ? 2.670 -12.253 17.697 1.00 85.62 200 ASN A O 1
ATOM 1616 N N . GLN A 1 201 ? 2.097 -12.911 15.627 1.00 76.75 201 GLN A N 1
ATOM 1617 C CA . GLN A 1 201 ? 3.373 -13.575 15.322 1.00 76.75 201 GLN A CA 1
ATOM 1618 C C . GLN A 1 201 ? 4.450 -12.620 14.798 1.00 76.75 201 GLN A C 1
ATOM 1620 O O . GLN A 1 201 ? 5.614 -12.755 15.162 1.00 76.75 201 GLN A O 1
ATOM 1625 N N . ARG A 1 202 ? 4.081 -11.660 13.939 1.00 67.81 202 ARG A N 1
ATOM 1626 C CA . ARG A 1 202 ? 5.037 -10.764 13.261 1.00 67.81 202 ARG A CA 1
ATOM 1627 C C . ARG A 1 202 ? 4.853 -9.285 13.607 1.00 67.81 202 ARG A C 1
ATOM 1629 O O . ARG A 1 202 ? 5.702 -8.469 13.260 1.00 67.81 202 ARG A O 1
ATOM 1636 N N . GLY A 1 203 ? 3.753 -8.914 14.260 1.00 58.03 203 GLY A N 1
ATOM 1637 C CA . GLY A 1 203 ? 3.460 -7.525 14.615 1.00 58.03 203 GLY A CA 1
ATOM 1638 C C . GLY A 1 203 ? 4.119 -7.040 15.908 1.00 58.03 203 GLY A C 1
ATOM 1639 O O . GLY A 1 203 ? 4.050 -5.851 16.206 1.00 58.03 203 GLY A O 1
ATOM 1640 N N . SER A 1 204 ? 4.751 -7.926 16.676 1.00 55.62 204 SER A N 1
ATOM 1641 C CA . SER A 1 204 ? 5.165 -7.658 18.056 1.00 55.62 204 SER A CA 1
ATOM 1642 C C . SER A 1 204 ? 6.518 -6.961 18.219 1.00 55.62 204 SER A C 1
ATOM 1644 O O . SER A 1 204 ? 6.681 -6.287 19.230 1.00 55.62 204 SER A O 1
ATOM 1646 N N . ASN A 1 205 ? 7.443 -7.024 17.253 1.00 62.41 205 ASN A N 1
ATOM 1647 C CA . ASN A 1 205 ? 8.753 -6.380 17.433 1.00 62.41 205 ASN A CA 1
ATOM 1648 C C . ASN A 1 205 ? 8.856 -5.034 16.700 1.00 62.41 205 ASN A C 1
ATOM 1650 O O . ASN A 1 205 ? 8.869 -4.008 17.366 1.00 62.41 205 ASN A O 1
ATOM 1654 N N . ASP A 1 206 ? 8.821 -4.972 15.366 1.00 80.38 206 ASP A N 1
ATOM 1655 C CA . ASP A 1 206 ? 9.170 -3.715 14.672 1.00 80.38 206 ASP A CA 1
ATOM 1656 C C . ASP A 1 206 ? 8.024 -2.695 14.548 1.00 80.38 206 ASP A C 1
ATOM 1658 O O . ASP A 1 206 ? 8.272 -1.492 14.443 1.00 80.38 206 ASP A O 1
ATOM 1662 N N . LEU A 1 207 ? 6.755 -3.132 14.580 1.00 88.94 207 LEU A N 1
ATOM 1663 C CA . LEU A 1 207 ? 5.611 -2.228 14.364 1.00 88.94 207 LEU A CA 1
ATOM 1664 C C . LEU A 1 207 ? 5.501 -1.142 15.440 1.00 88.94 207 LEU A C 1
ATOM 1666 O O . LEU A 1 207 ? 4.995 -0.053 15.170 1.00 88.94 207 LEU A O 1
ATOM 1670 N N . PHE A 1 208 ? 5.968 -1.427 16.654 1.00 91.81 208 PHE A N 1
ATOM 1671 C CA . PHE A 1 208 ? 5.878 -0.513 17.786 1.00 91.81 208 PHE A CA 1
ATOM 1672 C C . PHE A 1 208 ? 7.090 0.408 17.928 1.00 91.81 208 PHE A C 1
ATOM 1674 O O . PHE A 1 208 ? 7.102 1.221 18.846 1.00 91.81 208 PHE A O 1
ATOM 1681 N N . PHE A 1 209 ? 8.079 0.356 17.034 1.00 92.06 209 PHE A N 1
ATOM 1682 C CA . PHE A 1 209 ? 9.180 1.318 17.051 1.00 92.06 209 PHE A CA 1
ATOM 1683 C C . PHE A 1 209 ? 8.848 2.558 16.222 1.00 92.06 209 PHE A C 1
ATOM 1685 O O . PHE A 1 209 ? 8.348 2.472 15.096 1.00 92.06 209 PHE A O 1
ATOM 1692 N N . GLY A 1 210 ? 9.125 3.726 16.798 1.00 91.19 210 GLY A N 1
ATOM 1693 C CA . GLY A 1 210 ? 9.035 5.020 16.126 1.00 91.19 210 GLY A CA 1
ATOM 1694 C C . GLY A 1 210 ? 10.313 5.836 16.316 1.00 91.19 210 GLY A C 1
ATOM 1695 O O . GLY A 1 210 ? 10.949 5.712 17.368 1.00 91.19 210 GLY A O 1
ATOM 1696 N N . PRO A 1 211 ? 10.692 6.667 15.329 1.00 92.81 211 PRO A N 1
ATOM 1697 C CA . PRO A 1 211 ? 11.871 7.510 15.438 1.00 92.81 211 PRO A CA 1
ATOM 1698 C C . PRO A 1 211 ? 11.643 8.659 16.419 1.00 92.81 211 PRO A C 1
ATOM 1700 O O . PRO A 1 211 ? 10.512 9.095 16.652 1.00 92.81 211 PRO A O 1
ATOM 1703 N N . VAL A 1 212 ? 12.727 9.171 16.980 1.00 92.25 212 VAL A N 1
ATOM 1704 C CA . VAL A 1 212 ? 12.738 10.327 17.874 1.00 92.25 212 VAL A CA 1
ATOM 1705 C C . VAL A 1 212 ? 13.561 11.416 17.204 1.00 92.25 212 VAL A C 1
ATOM 1707 O O . VAL A 1 212 ? 14.683 11.180 16.773 1.00 92.25 212 VAL A O 1
ATOM 1710 N N . VAL A 1 213 ? 12.983 12.609 17.090 1.00 89.56 213 VAL A N 1
ATOM 1711 C CA . VAL A 1 213 ? 13.652 13.769 16.494 1.00 89.56 213 VAL A CA 1
ATOM 1712 C C . VAL A 1 213 ? 14.123 14.688 17.612 1.00 89.56 213 VAL A C 1
ATOM 1714 O O . VAL A 1 213 ? 13.330 15.053 18.484 1.00 89.56 213 VAL A O 1
ATOM 1717 N N . SER A 1 214 ? 15.398 15.059 17.589 1.00 86.38 214 SER A N 1
ATOM 1718 C CA . SER A 1 214 ? 15.979 16.086 18.453 1.00 86.38 214 SER A CA 1
ATOM 1719 C C . SER A 1 214 ? 15.961 17.440 17.748 1.00 86.38 214 SER A C 1
ATOM 1721 O O . SER A 1 214 ? 16.433 17.562 16.622 1.00 86.38 214 SER A O 1
ATOM 1723 N N . GLU A 1 215 ? 15.435 18.462 18.416 1.00 82.75 215 GLU A N 1
ATOM 1724 C CA . GLU A 1 215 ? 15.482 19.855 17.966 1.00 82.75 215 GLU A CA 1
ATOM 1725 C C . GLU A 1 215 ? 16.271 20.681 18.989 1.00 82.75 215 GLU A C 1
ATOM 1727 O O . GLU A 1 215 ? 15.859 20.783 20.150 1.00 82.75 215 GLU A O 1
ATOM 1732 N N . GLU A 1 216 ? 17.381 21.291 18.572 1.00 82.56 216 GLU A N 1
ATOM 1733 C CA . GLU A 1 216 ? 18.077 22.288 19.388 1.00 82.56 216 GLU A CA 1
ATOM 1734 C C . GLU A 1 216 ? 17.248 23.571 19.481 1.00 82.56 216 GLU A C 1
ATOM 1736 O O . GLU A 1 216 ? 16.820 24.160 18.485 1.00 82.56 216 GLU A O 1
ATOM 1741 N N . GLN A 1 217 ? 16.992 24.014 20.707 1.00 79.19 217 GLN A N 1
ATOM 1742 C CA . GLN A 1 217 ? 16.306 25.269 20.966 1.00 79.19 217 GLN A CA 1
ATOM 1743 C C . GLN A 1 217 ? 17.298 26.436 21.026 1.00 79.19 217 GLN A C 1
ATOM 1745 O O . GLN A 1 217 ? 18.467 26.275 21.362 1.00 79.19 217 GLN A O 1
ATOM 1750 N N . LYS A 1 218 ? 16.801 27.659 20.792 1.00 77.75 218 LYS A N 1
ATOM 1751 C CA . LYS A 1 218 ? 17.597 28.906 20.830 1.00 77.75 218 LYS A CA 1
ATOM 1752 C C . LYS A 1 218 ? 18.334 29.158 22.158 1.00 77.75 218 LYS A C 1
ATOM 1754 O O . LYS A 1 218 ? 19.231 29.987 22.197 1.00 77.75 218 LYS A O 1
ATOM 1759 N N . ASN A 1 219 ? 17.927 28.493 23.238 1.00 75.12 219 ASN A N 1
ATOM 1760 C CA . ASN A 1 219 ? 18.537 28.570 24.569 1.00 75.12 219 ASN A CA 1
ATOM 1761 C C . ASN A 1 219 ? 19.616 27.492 24.812 1.00 75.12 219 ASN A C 1
ATOM 1763 O O . ASN A 1 219 ? 20.100 27.390 25.934 1.00 75.12 219 ASN A O 1
ATOM 1767 N N . GLY A 1 220 ? 19.959 26.678 23.807 1.00 76.06 220 GLY A N 1
ATOM 1768 C CA . GLY A 1 220 ? 20.924 25.578 23.916 1.00 76.06 220 GLY A CA 1
ATOM 1769 C C . GLY A 1 220 ? 20.349 24.263 24.457 1.00 76.06 220 GLY A C 1
ATOM 1770 O O . GLY A 1 220 ? 21.066 23.269 24.504 1.00 76.06 220 GLY A O 1
ATOM 1771 N N . ASN A 1 221 ? 19.065 24.211 24.840 1.00 81.38 221 ASN A N 1
ATOM 1772 C CA . ASN A 1 221 ? 18.436 22.968 25.296 1.00 81.38 221 ASN A CA 1
ATOM 1773 C C . ASN A 1 221 ? 17.968 22.112 24.111 1.00 81.38 221 ASN A C 1
ATOM 1775 O O . ASN A 1 221 ? 17.333 22.610 23.182 1.00 81.38 221 ASN A O 1
ATOM 1779 N N . VAL A 1 222 ? 18.199 20.800 24.180 1.00 84.50 222 VAL A N 1
ATOM 1780 C CA . VAL A 1 222 ? 17.730 19.841 23.168 1.00 84.50 222 VAL A CA 1
ATOM 1781 C C . VAL A 1 222 ? 16.334 19.343 23.535 1.00 84.50 222 VAL A C 1
ATOM 1783 O O . VAL A 1 222 ? 16.125 18.768 24.604 1.00 84.50 222 VAL A O 1
ATOM 1786 N N . LYS A 1 223 ? 15.358 19.534 22.644 1.00 87.19 223 LYS A N 1
ATOM 1787 C CA . LYS A 1 223 ? 14.004 18.996 22.796 1.00 87.19 223 LYS A CA 1
ATOM 1788 C C . LYS A 1 223 ? 13.847 17.727 21.968 1.00 87.19 223 LYS A C 1
ATOM 1790 O O . LYS A 1 223 ? 13.919 17.772 20.746 1.00 87.19 223 LYS A O 1
ATOM 1795 N N . TYR A 1 224 ? 13.528 16.619 22.627 1.00 88.62 224 TYR A N 1
ATOM 1796 C CA . TYR A 1 224 ? 13.229 15.351 21.962 1.00 88.62 224 TYR A CA 1
ATOM 1797 C C . TYR A 1 224 ? 11.726 15.215 21.698 1.00 88.62 224 TYR A C 1
ATOM 1799 O O . TYR A 1 224 ? 10.905 15.400 22.601 1.00 88.62 224 TYR A O 1
ATOM 1807 N N . LYS A 1 225 ? 11.353 14.880 20.460 1.00 90.38 225 LYS A N 1
ATOM 1808 C CA . LYS A 1 225 ? 9.971 14.628 20.038 1.00 90.38 225 LYS A CA 1
ATOM 1809 C C . LYS A 1 225 ? 9.855 13.236 19.410 1.00 90.38 225 LYS A C 1
ATOM 1811 O O . LYS A 1 225 ? 10.370 13.025 18.310 1.00 90.38 225 LYS A O 1
ATOM 1816 N N . PRO A 1 226 ? 9.158 12.289 20.056 1.00 93.12 226 PRO A N 1
ATOM 1817 C CA . PRO A 1 226 ? 8.899 10.984 19.464 1.00 93.12 226 PRO A CA 1
ATOM 1818 C C . PRO A 1 226 ? 7.874 11.119 18.328 1.00 93.12 226 PRO A C 1
ATOM 1820 O O . PRO A 1 226 ? 6.878 11.834 18.450 1.00 93.12 226 PRO A O 1
ATOM 1823 N N . LYS A 1 227 ? 8.110 10.430 17.213 1.00 92.56 227 LYS A N 1
ATOM 1824 C CA . LYS A 1 227 ? 7.202 10.360 16.061 1.00 92.56 227 LYS A CA 1
ATOM 1825 C C . LYS A 1 227 ? 6.372 9.079 16.114 1.00 92.56 227 LYS A C 1
ATOM 1827 O O . LYS A 1 227 ? 6.653 8.158 16.879 1.00 92.56 227 LYS A O 1
ATOM 1832 N N . ARG A 1 228 ? 5.316 9.034 15.300 1.00 92.62 228 ARG A N 1
ATOM 1833 C CA . ARG A 1 228 ? 4.406 7.885 15.230 1.00 92.62 228 ARG A CA 1
ATOM 1834 C C . ARG A 1 228 ? 5.171 6.596 14.870 1.00 92.62 228 ARG A C 1
ATOM 1836 O O . ARG A 1 228 ? 5.971 6.629 13.934 1.00 92.62 228 ARG A O 1
ATOM 1843 N N . PRO A 1 229 ? 4.916 5.476 15.571 1.00 93.44 229 PRO A N 1
ATOM 1844 C CA . PRO A 1 22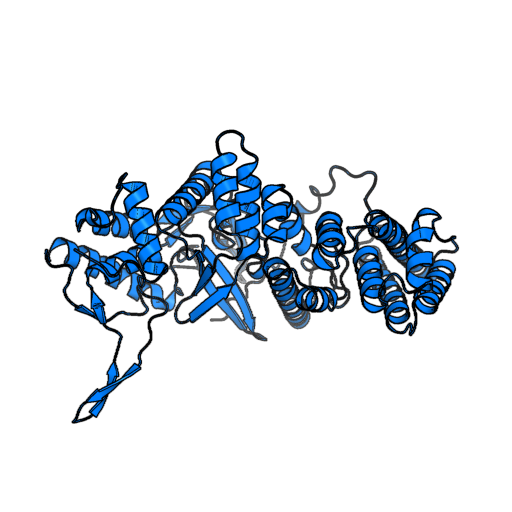9 ? 5.541 4.190 15.272 1.00 93.44 229 PRO A CA 1
ATOM 1845 C C . PRO A 1 229 ? 5.067 3.582 13.945 1.00 93.44 229 PRO A C 1
ATOM 1847 O O . PRO A 1 229 ? 4.067 4.009 13.362 1.00 93.44 229 PRO A O 1
ATOM 1850 N N . LEU A 1 230 ? 5.774 2.554 13.474 1.00 92.06 230 LEU A N 1
ATOM 1851 C CA . LEU A 1 230 ? 5.533 1.916 12.175 1.00 92.06 230 LEU A CA 1
ATOM 1852 C C . LEU A 1 230 ? 4.104 1.356 12.003 1.00 92.06 230 LEU A C 1
ATOM 1854 O O . LEU A 1 230 ? 3.586 1.374 10.887 1.00 92.06 230 LEU A O 1
ATOM 1858 N N . ILE A 1 231 ? 3.423 0.972 13.090 1.00 93.06 231 ILE A N 1
ATOM 1859 C CA . ILE A 1 231 ? 2.016 0.524 13.110 1.00 93.06 231 ILE A CA 1
ATOM 1860 C C . ILE A 1 231 ? 1.047 1.530 12.460 1.00 93.06 231 ILE A C 1
ATOM 1862 O O . ILE A 1 231 ? -0.025 1.148 11.997 1.00 93.06 231 ILE A O 1
ATOM 1866 N N . TYR A 1 232 ? 1.414 2.815 12.374 1.00 93.69 232 TYR A N 1
ATOM 1867 C CA . TYR A 1 232 ? 0.609 3.838 11.695 1.00 93.69 232 TYR A CA 1
ATOM 1868 C C . TYR A 1 232 ? 0.642 3.712 10.173 1.00 93.69 232 TYR A C 1
ATOM 1870 O O . TYR A 1 232 ? -0.282 4.175 9.518 1.00 93.69 232 TYR A O 1
ATOM 1878 N N . LYS A 1 233 ? 1.657 3.072 9.587 1.00 91.69 233 LYS A N 1
ATOM 1879 C CA . LYS A 1 233 ? 1.683 2.803 8.140 1.00 91.69 233 LYS A CA 1
ATOM 1880 C C . LYS A 1 233 ? 0.792 1.620 7.747 1.00 91.69 233 LYS A C 1
ATOM 1882 O O . LYS A 1 233 ? 0.444 1.467 6.581 1.00 91.69 233 LYS A O 1
ATOM 1887 N N . GLY A 1 234 ? 0.411 0.813 8.732 1.00 92.75 234 GLY A N 1
ATOM 1888 C CA . GLY A 1 234 ? -0.453 -0.352 8.623 1.00 92.75 234 GLY A CA 1
ATOM 1889 C C . GLY A 1 234 ? -0.281 -1.212 9.868 1.00 92.75 234 GLY A C 1
ATOM 1890 O O . GLY A 1 234 ? 0.845 -1.530 10.247 1.00 92.75 234 GLY A O 1
ATOM 1891 N N . ASN A 1 235 ? -1.378 -1.598 10.517 1.00 93.00 235 ASN A N 1
ATOM 1892 C CA . ASN A 1 235 ? -1.344 -2.469 11.697 1.00 93.00 235 ASN A CA 1
ATOM 1893 C C . ASN A 1 235 ? -1.171 -3.955 11.342 1.00 93.00 235 ASN A C 1
ATOM 1895 O O . ASN A 1 235 ? -1.759 -4.828 11.972 1.00 93.00 235 ASN A O 1
ATOM 1899 N N . PHE A 1 236 ? -0.367 -4.237 10.324 1.00 92.31 236 PHE A N 1
ATOM 1900 C CA . PHE A 1 236 ? -0.051 -5.567 9.827 1.00 92.31 236 PHE A CA 1
ATOM 1901 C C . PHE A 1 236 ? 1.441 -5.648 9.482 1.00 92.31 236 PHE A C 1
ATOM 1903 O O . PHE A 1 236 ? 2.080 -4.610 9.307 1.00 92.31 236 PHE A O 1
ATOM 1910 N N . PRO A 1 237 ? 2.025 -6.856 9.406 1.00 89.00 237 PRO A N 1
ATOM 1911 C CA . PRO A 1 237 ? 3.454 -7.025 9.159 1.00 89.00 237 PRO A CA 1
ATOM 1912 C C . PRO A 1 237 ? 3.914 -6.386 7.847 1.00 89.00 237 PRO A C 1
ATOM 1914 O O . PRO A 1 237 ? 3.227 -6.491 6.834 1.00 89.00 237 PRO A O 1
ATOM 1917 N N . ALA A 1 238 ? 5.110 -5.791 7.874 1.00 84.88 238 ALA A N 1
ATOM 1918 C CA . ALA A 1 238 ? 5.727 -5.099 6.739 1.00 84.88 238 ALA A CA 1
ATOM 1919 C C . ALA A 1 238 ? 4.777 -4.106 6.028 1.00 84.88 238 ALA A C 1
ATOM 1921 O O . ALA A 1 238 ? 4.484 -4.269 4.842 1.00 84.88 238 ALA A O 1
ATOM 1922 N N . PRO A 1 239 ? 4.273 -3.082 6.743 1.00 90.31 239 PRO A N 1
ATOM 1923 C CA . PRO A 1 239 ? 3.397 -2.089 6.145 1.00 90.31 239 PRO A CA 1
ATOM 1924 C C . PRO A 1 239 ? 4.161 -1.234 5.122 1.00 90.31 239 PRO A C 1
ATOM 1926 O O . PRO A 1 239 ? 5.371 -1.016 5.270 1.00 90.31 239 PRO A O 1
ATOM 1929 N N . PRO A 1 240 ? 3.473 -0.699 4.099 1.00 90.44 240 PRO A N 1
ATOM 1930 C CA . PRO A 1 240 ? 4.135 0.014 3.019 1.00 90.44 240 PRO A CA 1
ATOM 1931 C C . PRO A 1 240 ? 4.678 1.356 3.503 1.00 90.44 240 PRO A C 1
ATOM 1933 O O . PRO A 1 240 ? 4.170 1.975 4.438 1.00 90.44 240 PRO A O 1
ATOM 1936 N N . LYS A 1 241 ? 5.695 1.875 2.813 1.00 87.50 241 LYS A N 1
ATOM 1937 C CA . LYS A 1 241 ? 6.235 3.207 3.127 1.00 87.50 241 LYS A CA 1
ATOM 1938 C C . LYS A 1 241 ? 5.278 4.346 2.765 1.00 87.50 241 LYS A C 1
ATOM 1940 O O . LYS A 1 241 ? 5.311 5.368 3.448 1.00 87.50 241 LYS A O 1
ATOM 1945 N N . SER A 1 242 ? 4.450 4.159 1.734 1.00 89.25 242 SER A N 1
ATOM 1946 C CA . SER A 1 242 ? 3.393 5.089 1.320 1.00 89.25 242 SER A CA 1
ATOM 1947 C C . SER A 1 242 ? 2.021 4.568 1.740 1.00 89.25 242 SER A C 1
ATOM 1949 O O . SER A 1 242 ? 1.667 3.431 1.429 1.00 89.25 242 SER A O 1
ATOM 1951 N N . SER A 1 243 ? 1.229 5.407 2.408 1.00 88.62 243 SER A N 1
ATOM 1952 C CA . SER A 1 243 ? -0.120 5.061 2.878 1.00 88.62 243 SER A CA 1
ATOM 1953 C C . SER A 1 243 ? -1.109 4.803 1.735 1.00 88.62 243 SER A C 1
ATOM 1955 O O . SER A 1 243 ? -2.020 3.993 1.893 1.00 88.62 243 SER A O 1
ATOM 1957 N N . ALA A 1 244 ? -0.889 5.396 0.556 1.00 90.19 244 ALA A N 1
ATOM 1958 C CA . ALA A 1 244 ? -1.683 5.141 -0.650 1.00 90.19 244 ALA A CA 1
ATOM 1959 C C . ALA A 1 244 ? -1.601 3.686 -1.140 1.00 90.19 244 ALA A C 1
ATOM 1961 O O . ALA A 1 244 ? -2.542 3.188 -1.756 1.00 90.19 244 ALA A O 1
ATOM 1962 N N . LEU A 1 245 ? -0.511 2.980 -0.825 1.00 92.44 245 LEU A N 1
ATOM 1963 C CA . LEU A 1 245 ? -0.315 1.571 -1.175 1.00 92.44 245 LEU A CA 1
ATOM 1964 C C . LEU A 1 245 ? -0.856 0.609 -0.102 1.00 92.44 245 LEU A C 1
ATOM 1966 O O . LEU A 1 245 ? -0.736 -0.602 -0.255 1.00 92.44 245 LEU A O 1
ATOM 1970 N N . GLY A 1 246 ? -1.457 1.130 0.973 1.00 90.56 246 GLY A N 1
ATOM 1971 C CA . GLY A 1 246 ? -1.898 0.372 2.145 1.00 90.56 246 GLY A CA 1
ATOM 1972 C C . GLY A 1 246 ? -2.829 -0.802 1.866 1.00 90.56 246 GLY A C 1
ATOM 1973 O O . GLY A 1 246 ? -2.632 -1.877 2.430 1.00 90.56 246 GLY A O 1
ATOM 1974 N N . SER A 1 247 ? -3.810 -0.621 0.979 1.00 90.75 247 SER A N 1
ATOM 1975 C CA . SER A 1 247 ? -4.742 -1.688 0.594 1.00 90.75 247 SER A CA 1
ATOM 1976 C C . SER A 1 247 ? -4.000 -2.851 -0.070 1.00 90.75 247 SER A C 1
ATOM 1978 O O . SER A 1 247 ? -4.028 -3.979 0.411 1.00 90.75 247 SER A O 1
ATOM 1980 N N . VAL A 1 248 ? -3.238 -2.572 -1.125 1.00 94.25 248 VAL A N 1
ATOM 1981 C CA . VAL A 1 248 ? -2.483 -3.594 -1.866 1.00 94.25 248 VAL A CA 1
ATOM 1982 C C . VAL A 1 248 ? -1.385 -4.224 -1.002 1.00 94.25 248 VAL A C 1
ATOM 1984 O O . VAL A 1 248 ? -1.116 -5.420 -1.106 1.00 94.25 248 VAL A O 1
ATOM 1987 N N . ALA A 1 249 ? -0.770 -3.452 -0.106 1.00 93.94 249 ALA A N 1
ATOM 1988 C CA . ALA A 1 249 ? 0.233 -3.962 0.819 1.00 93.94 249 ALA A CA 1
ATOM 1989 C C . ALA A 1 249 ? -0.347 -4.961 1.830 1.00 93.94 249 ALA A C 1
ATOM 1991 O O . ALA A 1 249 ? 0.331 -5.933 2.150 1.00 93.94 249 ALA A O 1
ATOM 1992 N N . LEU A 1 250 ? -1.598 -4.786 2.282 1.00 94.75 250 LEU A N 1
ATOM 1993 C CA . LEU A 1 250 ? -2.288 -5.787 3.104 1.00 94.75 250 LEU A CA 1
ATOM 1994 C C . LEU A 1 250 ? -2.383 -7.128 2.362 1.00 94.75 250 LEU A C 1
ATOM 1996 O O . LEU A 1 250 ? -2.058 -8.170 2.930 1.00 94.75 250 LEU A O 1
ATOM 2000 N N . LEU A 1 251 ? -2.769 -7.100 1.083 1.00 95.06 251 LEU A N 1
ATOM 2001 C CA . LEU A 1 251 ? -2.828 -8.299 0.244 1.00 95.06 251 LEU A CA 1
ATOM 2002 C C . LEU A 1 251 ? -1.438 -8.943 0.093 1.00 95.06 251 LEU A C 1
ATOM 2004 O O . LEU A 1 251 ? -1.289 -10.155 0.242 1.00 95.06 251 LEU A O 1
ATOM 2008 N N . GLY A 1 252 ? -0.403 -8.126 -0.129 1.00 94.12 252 GLY A N 1
ATOM 2009 C CA . GLY A 1 252 ? 0.988 -8.576 -0.176 1.00 94.12 252 GLY A CA 1
ATOM 2010 C C . GLY A 1 252 ? 1.471 -9.195 1.139 1.00 94.12 252 GLY A C 1
ATOM 2011 O O . GLY A 1 252 ? 2.171 -10.205 1.110 1.00 94.12 252 GLY A O 1
ATOM 2012 N N . ALA A 1 253 ? 1.068 -8.644 2.286 1.00 93.56 253 ALA A N 1
ATOM 2013 C CA . ALA A 1 253 ? 1.410 -9.163 3.606 1.00 93.56 253 ALA A CA 1
ATOM 2014 C C . ALA A 1 253 ? 0.755 -10.527 3.879 1.00 93.56 253 ALA A C 1
ATOM 2016 O O . ALA A 1 253 ? 1.421 -11.417 4.406 1.00 93.56 253 ALA A O 1
ATOM 2017 N N . ILE A 1 254 ? -0.509 -10.720 3.478 1.00 94.31 254 ILE A N 1
ATOM 2018 C CA . ILE A 1 254 ? -1.184 -12.029 3.554 1.00 94.31 254 ILE A CA 1
ATOM 2019 C C . ILE A 1 254 ? -0.478 -13.040 2.634 1.00 94.31 254 ILE A C 1
ATOM 2021 O O . ILE A 1 254 ? -0.228 -14.170 3.044 1.00 94.31 254 ILE A O 1
ATOM 2025 N N . GLY A 1 255 ? -0.096 -12.626 1.421 1.00 93.00 255 GLY A N 1
ATOM 2026 C CA . GLY A 1 255 ? 0.687 -13.444 0.486 1.00 93.00 255 GLY A CA 1
ATOM 2027 C C . GLY A 1 255 ? 2.051 -13.871 1.027 1.00 93.00 255 GLY A C 1
ATOM 2028 O O . GLY A 1 255 ? 2.447 -15.025 0.894 1.00 93.00 255 GLY A O 1
ATOM 2029 N N . GLU A 1 256 ? 2.761 -12.962 1.694 1.00 90.94 256 GLU A N 1
ATOM 2030 C CA . GLU A 1 256 ? 4.033 -13.280 2.348 1.00 90.94 256 GLU A CA 1
ATOM 2031 C C . GLU A 1 256 ? 3.842 -14.230 3.536 1.00 90.94 256 GLU A C 1
ATOM 2033 O O . GLU A 1 256 ? 4.652 -15.131 3.743 1.00 90.94 256 GLU A O 1
ATOM 2038 N N . PHE A 1 257 ? 2.761 -14.051 4.298 1.00 89.69 257 PHE A N 1
ATOM 2039 C CA . PHE A 1 257 ? 2.392 -14.940 5.396 1.00 89.69 257 PHE A CA 1
ATOM 2040 C C . PHE A 1 257 ? 2.026 -16.348 4.898 1.00 89.69 257 PHE A C 1
ATOM 2042 O O . PHE A 1 257 ? 2.372 -17.338 5.533 1.00 89.69 257 PHE A O 1
ATOM 2049 N N . ALA A 1 258 ? 1.423 -16.459 3.710 1.00 89.25 258 ALA A N 1
ATOM 2050 C CA . ALA A 1 258 ? 1.083 -17.738 3.088 1.00 89.25 258 ALA A CA 1
ATOM 2051 C C . ALA A 1 258 ? 2.302 -18.605 2.714 1.00 89.25 258 ALA A C 1
ATOM 2053 O O . ALA A 1 258 ? 2.133 -19.791 2.437 1.00 89.25 258 ALA A O 1
ATOM 2054 N N . LYS A 1 259 ? 3.527 -18.060 2.714 1.00 86.69 259 LYS A N 1
ATOM 2055 C CA . LYS A 1 259 ? 4.755 -18.853 2.517 1.00 86.69 259 LYS A CA 1
ATOM 2056 C C . LYS A 1 259 ? 5.092 -19.740 3.718 1.00 86.69 259 LYS A C 1
ATOM 2058 O O . LYS A 1 259 ? 5.884 -20.667 3.581 1.00 86.69 259 LYS A O 1
ATOM 2063 N N . GLU A 1 260 ? 4.536 -19.454 4.893 1.00 81.38 260 GLU A N 1
ATOM 2064 C CA . GLU A 1 260 ? 4.775 -20.250 6.094 1.00 81.38 260 GLU A CA 1
ATOM 2065 C C . GLU A 1 260 ? 3.992 -21.570 6.025 1.00 81.38 260 GLU A C 1
ATOM 2067 O O . GLU A 1 260 ? 2.765 -21.574 5.902 1.00 81.38 260 GLU A O 1
ATOM 2072 N N . ALA A 1 261 ? 4.705 -22.698 6.120 1.00 67.88 261 ALA A N 1
ATOM 2073 C CA . ALA A 1 261 ? 4.149 -24.036 5.893 1.00 67.88 261 ALA A CA 1
ATOM 2074 C C . ALA A 1 261 ? 2.955 -24.380 6.805 1.00 67.88 261 ALA A C 1
ATOM 2076 O O . ALA A 1 261 ? 2.049 -25.089 6.383 1.00 67.88 261 ALA A O 1
ATOM 2077 N N . GLU A 1 262 ? 2.911 -23.849 8.029 1.00 69.38 262 GLU A N 1
ATOM 2078 C CA . GLU A 1 262 ? 1.838 -24.136 8.992 1.00 69.38 262 GLU A CA 1
ATOM 2079 C C . GLU A 1 262 ? 0.496 -23.464 8.630 1.00 69.38 262 GLU A C 1
ATOM 2081 O O . GLU A 1 262 ? -0.578 -23.929 9.018 1.00 69.38 262 GLU A O 1
ATOM 2086 N N . TYR A 1 263 ? 0.533 -22.356 7.884 1.00 70.31 263 TYR A N 1
ATOM 2087 C CA . TYR A 1 263 ? -0.641 -21.505 7.645 1.00 70.31 263 TYR A CA 1
ATOM 2088 C C . TYR A 1 263 ? -0.953 -21.280 6.168 1.00 70.31 263 TYR A C 1
ATOM 2090 O O . TYR A 1 263 ? -1.913 -20.565 5.857 1.00 70.31 263 TYR A O 1
ATOM 2098 N N . SER A 1 264 ? -0.182 -21.911 5.280 1.00 79.44 264 SER A N 1
ATOM 2099 C CA . SER A 1 264 ? -0.252 -21.710 3.835 1.00 79.44 264 SER A CA 1
ATOM 2100 C C . SER A 1 264 ? -1.667 -21.900 3.292 1.00 79.44 264 SER A C 1
ATOM 2102 O O . SER A 1 264 ? -2.211 -20.968 2.707 1.00 79.44 264 SER A O 1
ATOM 2104 N N . ASP A 1 265 ? -2.325 -23.024 3.583 1.00 87.44 265 ASP A N 1
ATOM 2105 C CA . ASP A 1 265 ? -3.639 -23.340 3.003 1.00 87.44 265 ASP A CA 1
ATOM 2106 C C . ASP A 1 265 ? -4.722 -22.331 3.400 1.00 87.44 265 ASP A C 1
ATOM 2108 O O . ASP A 1 265 ? -5.512 -21.877 2.571 1.00 87.44 265 ASP A O 1
ATOM 2112 N N . LYS A 1 266 ? -4.744 -21.921 4.675 1.00 89.12 266 LYS A N 1
ATOM 2113 C CA . LYS A 1 266 ? -5.733 -20.952 5.174 1.00 89.12 266 LYS A CA 1
ATOM 2114 C C . LYS A 1 266 ? -5.474 -19.555 4.631 1.00 89.12 266 LYS A C 1
ATOM 2116 O O . LYS A 1 266 ? -6.420 -18.881 4.236 1.00 89.12 266 LYS A O 1
ATOM 2121 N N . ALA A 1 267 ? -4.215 -19.120 4.594 1.00 91.62 267 ALA A N 1
ATOM 2122 C CA . ALA A 1 267 ? -3.859 -17.826 4.026 1.00 91.62 267 ALA A CA 1
ATOM 2123 C C . ALA A 1 267 ? -4.136 -17.787 2.512 1.00 91.62 267 ALA A C 1
ATOM 2125 O O . ALA A 1 267 ? -4.694 -16.807 2.023 1.00 91.62 267 ALA A O 1
ATOM 2126 N N . GLN A 1 268 ? -3.848 -18.869 1.782 1.00 93.19 268 GLN A N 1
ATOM 2127 C CA . GLN A 1 268 ? -4.186 -19.003 0.364 1.00 93.19 268 GLN A CA 1
ATOM 2128 C C . GLN A 1 268 ? -5.699 -19.006 0.119 1.00 93.19 268 GLN A C 1
ATOM 2130 O O . GLN A 1 268 ? -6.151 -18.348 -0.815 1.00 93.19 268 GLN A O 1
ATOM 2135 N N . SER A 1 269 ? -6.482 -19.687 0.963 1.00 93.75 269 SER A N 1
ATOM 2136 C CA . SER A 1 269 ? -7.949 -19.650 0.893 1.00 93.75 269 SER A CA 1
ATOM 2137 C C . SER A 1 269 ? -8.485 -18.238 1.114 1.00 93.75 269 SER A C 1
ATOM 2139 O O . SER A 1 269 ? -9.370 -17.811 0.383 1.00 93.75 269 SER A O 1
ATOM 2141 N N . VAL A 1 270 ? -7.935 -17.493 2.081 1.00 95.31 270 VAL A N 1
ATOM 2142 C CA . VAL A 1 270 ? -8.321 -16.093 2.311 1.00 95.31 270 VAL A CA 1
ATOM 2143 C C . VAL A 1 270 ? -7.969 -15.219 1.107 1.00 95.31 270 VAL A C 1
ATOM 2145 O O . VAL A 1 270 ? -8.777 -14.387 0.715 1.00 95.31 270 VAL A O 1
ATOM 2148 N N . LEU A 1 271 ? -6.799 -15.408 0.488 1.00 95.19 271 LEU A N 1
ATOM 2149 C CA . LEU A 1 271 ? -6.444 -14.694 -0.744 1.00 95.19 271 LEU A CA 1
ATOM 2150 C C . LEU A 1 271 ? -7.437 -14.997 -1.869 1.00 95.19 271 LEU A C 1
ATOM 2152 O O . LEU A 1 271 ? -7.864 -14.077 -2.557 1.00 95.19 271 LEU A O 1
ATOM 2156 N N . GLU A 1 272 ? -7.835 -16.259 -2.031 1.00 94.62 272 GLU A N 1
ATOM 2157 C CA . GLU A 1 272 ? -8.832 -16.655 -3.029 1.00 94.62 272 GLU A CA 1
ATOM 2158 C C . GLU A 1 272 ? -10.205 -16.033 -2.750 1.00 94.62 272 GLU A C 1
ATOM 2160 O O . GLU A 1 272 ? -10.845 -15.526 -3.664 1.00 94.62 272 GLU A O 1
ATOM 2165 N N . ASP A 1 273 ? -10.624 -15.997 -1.483 1.00 94.94 273 ASP A N 1
ATOM 2166 C CA . ASP A 1 273 ? -11.879 -15.372 -1.060 1.00 94.94 273 ASP A CA 1
ATOM 2167 C C . ASP A 1 273 ? -11.907 -13.856 -1.297 1.00 94.94 273 ASP A C 1
ATOM 2169 O O . ASP A 1 273 ? -12.987 -13.281 -1.411 1.00 94.94 273 ASP A O 1
ATOM 2173 N N . LEU A 1 274 ? -10.741 -13.208 -1.372 1.00 94.38 274 LEU A N 1
ATOM 2174 C CA . LEU A 1 274 ? -10.612 -11.779 -1.662 1.00 94.38 274 LEU A CA 1
ATOM 2175 C C . LEU A 1 274 ? -10.640 -11.451 -3.163 1.00 94.38 274 LEU A C 1
ATOM 2177 O O . LEU A 1 274 ? -10.668 -10.266 -3.507 1.00 94.38 274 LEU A O 1
ATOM 2181 N N . LYS A 1 275 ? -10.633 -12.448 -4.060 1.00 90.50 275 LYS A N 1
ATOM 2182 C CA . LYS A 1 275 ? -10.791 -12.207 -5.502 1.00 90.50 275 LYS A CA 1
ATOM 2183 C C . LYS A 1 275 ? -12.166 -11.621 -5.778 1.00 90.50 275 LYS A C 1
ATOM 2185 O O . LYS A 1 275 ? -13.173 -12.200 -5.382 1.00 90.50 275 LYS A O 1
ATOM 2190 N N . ASP A 1 276 ? -12.186 -10.457 -6.425 1.00 82.19 276 ASP A N 1
ATOM 2191 C CA . ASP A 1 276 ? -13.398 -9.714 -6.793 1.00 82.19 276 ASP A CA 1
ATOM 2192 C C . ASP A 1 276 ? -14.342 -9.376 -5.617 1.00 82.19 276 ASP A C 1
ATOM 2194 O O . ASP A 1 276 ? -15.435 -8.848 -5.821 1.00 82.19 276 ASP A O 1
ATOM 2198 N N . ALA A 1 277 ? -13.920 -9.619 -4.371 1.00 92.75 277 ALA A N 1
ATOM 2199 C CA . ALA A 1 277 ? -14.669 -9.232 -3.189 1.00 92.75 277 ALA A CA 1
ATOM 2200 C C . ALA A 1 277 ? -14.627 -7.709 -3.030 1.00 92.75 277 ALA A C 1
ATOM 2202 O O . ALA A 1 277 ? -13.561 -7.088 -3.074 1.00 92.75 277 ALA A O 1
ATOM 2203 N N . THR A 1 278 ? -15.790 -7.105 -2.793 1.00 94.81 278 THR A N 1
ATOM 2204 C CA . THR A 1 278 ? -15.876 -5.682 -2.468 1.00 94.81 278 THR A CA 1
ATOM 2205 C C . THR A 1 278 ? -15.249 -5.433 -1.103 1.00 94.81 278 THR A C 1
ATOM 2207 O O . THR A 1 278 ? -15.636 -6.031 -0.099 1.00 94.81 278 THR A O 1
ATOM 2210 N N . ILE A 1 279 ? -14.298 -4.509 -1.044 1.00 95.56 279 ILE A N 1
ATOM 2211 C CA . ILE A 1 279 ? -13.650 -4.071 0.187 1.00 95.56 279 ILE A CA 1
ATOM 2212 C C . ILE A 1 279 ? -14.051 -2.632 0.452 1.00 95.56 279 ILE A C 1
ATOM 2214 O O . ILE A 1 279 ? -13.859 -1.746 -0.381 1.00 95.56 279 ILE A O 1
ATOM 2218 N N . TYR A 1 280 ? -14.579 -2.398 1.646 1.00 95.19 280 TYR A N 1
ATOM 2219 C CA . TYR A 1 280 ? -14.915 -1.074 2.132 1.00 95.19 280 TYR A CA 1
ATOM 2220 C C . TYR A 1 280 ? -13.675 -0.435 2.754 1.00 95.19 280 TYR A C 1
ATOM 2222 O O . TYR A 1 280 ? -13.137 -0.939 3.742 1.00 95.19 280 TYR A O 1
ATOM 2230 N N . MET A 1 281 ? -13.237 0.691 2.192 1.00 94.56 281 MET A N 1
ATOM 2231 C CA . MET A 1 281 ? -12.286 1.602 2.817 1.00 94.56 281 MET A CA 1
ATOM 2232 C C . MET A 1 281 ? -13.066 2.679 3.566 1.00 94.56 281 MET A C 1
ATOM 2234 O O . MET A 1 281 ? -13.693 3.544 2.954 1.00 94.56 281 MET A O 1
ATOM 2238 N N . ILE A 1 282 ? -13.031 2.618 4.894 1.00 94.06 282 ILE A N 1
ATOM 2239 C CA . ILE A 1 282 ? -13.870 3.449 5.762 1.00 94.06 282 ILE A CA 1
ATOM 2240 C C . ILE A 1 282 ? -12.996 4.411 6.553 1.00 94.06 282 ILE A C 1
ATOM 2242 O O . ILE A 1 282 ? -12.051 3.986 7.227 1.00 94.06 282 ILE A O 1
ATOM 2246 N N . LYS A 1 283 ? -13.358 5.693 6.510 1.00 91.94 283 LYS A N 1
ATOM 2247 C CA . LYS A 1 283 ? -12.807 6.760 7.347 1.00 91.94 283 LYS A CA 1
ATOM 2248 C C . LYS A 1 283 ? -13.941 7.501 8.054 1.00 91.94 283 LYS A C 1
ATOM 2250 O O . LYS A 1 283 ? -15.118 7.254 7.814 1.00 91.94 283 LYS A O 1
ATOM 2255 N N . TYR A 1 284 ? -13.597 8.396 8.968 1.00 89.44 284 TYR A N 1
ATOM 2256 C CA . TYR A 1 284 ? -14.607 9.140 9.717 1.00 89.44 284 TYR A CA 1
ATOM 2257 C C . TYR A 1 284 ? -15.393 10.089 8.800 1.00 89.44 284 TYR A C 1
ATOM 2259 O O . TYR A 1 284 ? -14.834 11.058 8.289 1.00 89.44 284 TYR A O 1
ATOM 2267 N N . GLY A 1 285 ? -16.682 9.811 8.623 1.00 87.69 285 GLY A N 1
ATOM 2268 C CA . GLY A 1 285 ? -17.624 10.570 7.802 1.00 87.69 285 GLY A CA 1
ATOM 2269 C C . GLY A 1 285 ? -17.646 10.204 6.317 1.00 87.69 285 GLY A C 1
ATOM 2270 O O . GLY A 1 285 ? -18.321 10.896 5.566 1.00 87.69 285 GLY A O 1
ATOM 2271 N N . ASP A 1 286 ? -16.906 9.185 5.872 1.00 89.12 286 ASP A N 1
ATOM 2272 C CA . ASP A 1 286 ? -16.795 8.857 4.445 1.00 89.12 286 ASP A CA 1
ATOM 2273 C C . ASP A 1 286 ? -16.386 7.388 4.241 1.00 89.12 286 ASP A C 1
ATOM 2275 O O . ASP A 1 286 ? -15.655 6.797 5.043 1.00 89.12 286 ASP A O 1
ATOM 2279 N N . ALA A 1 287 ? -16.849 6.794 3.149 1.00 91.19 287 ALA A N 1
ATOM 2280 C CA . ALA A 1 287 ? -16.494 5.446 2.751 1.00 91.19 287 ALA A CA 1
ATOM 2281 C C . ALA A 1 287 ? -16.405 5.336 1.235 1.00 91.19 287 ALA A C 1
ATOM 2283 O O . ALA A 1 287 ? -17.185 5.914 0.486 1.00 91.19 287 ALA A O 1
ATOM 2284 N N . SER A 1 288 ? -15.463 4.516 0.795 1.00 92.50 288 SER A N 1
ATOM 2285 C CA . SER A 1 288 ? -15.300 4.147 -0.605 1.00 92.50 288 SER A CA 1
ATOM 2286 C C . SER A 1 288 ? -15.118 2.643 -0.712 1.00 92.50 288 SER A C 1
ATOM 2288 O O . SER A 1 288 ? -14.826 1.966 0.276 1.00 92.50 288 SER A O 1
ATOM 2290 N N . THR A 1 289 ? -15.302 2.114 -1.912 1.00 93.62 289 THR A N 1
ATOM 2291 C CA . THR A 1 289 ? -15.173 0.685 -2.180 1.00 93.62 289 THR A CA 1
ATOM 2292 C C . THR A 1 289 ? -14.160 0.438 -3.277 1.00 93.62 289 THR A C 1
ATOM 2294 O O . THR A 1 289 ? -14.060 1.213 -4.227 1.00 93.62 289 THR A O 1
ATOM 2297 N N . PHE A 1 290 ? -13.449 -0.674 -3.175 1.00 93.19 290 PHE A N 1
ATOM 2298 C CA . PHE A 1 290 ? -12.586 -1.182 -4.233 1.00 93.19 290 PHE A CA 1
ATOM 2299 C C . PHE A 1 290 ? -12.609 -2.712 -4.219 1.00 93.19 290 PHE A C 1
ATOM 2301 O O . PHE A 1 290 ? -13.089 -3.321 -3.266 1.00 93.19 290 PHE A O 1
ATOM 2308 N N . ALA A 1 291 ? -12.087 -3.331 -5.270 1.00 93.69 291 ALA A N 1
ATOM 2309 C CA . ALA A 1 291 ? -11.886 -4.772 -5.352 1.00 93.69 291 ALA A CA 1
ATOM 2310 C C . ALA A 1 291 ? -10.493 -5.046 -5.924 1.00 93.69 291 ALA A C 1
ATOM 2312 O O . ALA A 1 291 ? -9.929 -4.197 -6.622 1.00 93.69 291 ALA A O 1
ATOM 2313 N N . TYR A 1 292 ? -9.935 -6.214 -5.614 1.00 94.00 292 TYR A N 1
ATOM 2314 C CA . TYR A 1 292 ? -8.681 -6.653 -6.215 1.00 94.00 292 TYR A CA 1
ATOM 2315 C C . TYR A 1 292 ? -8.954 -7.455 -7.475 1.00 94.00 292 TYR A C 1
ATOM 2317 O O . TYR A 1 292 ? -9.685 -8.443 -7.443 1.00 94.00 292 TYR A O 1
ATOM 2325 N N . ASN A 1 293 ? -8.280 -7.084 -8.558 1.00 93.62 293 ASN A N 1
ATOM 2326 C CA . ASN A 1 293 ? -8.199 -7.929 -9.735 1.00 93.62 293 ASN A CA 1
ATOM 2327 C C . ASN A 1 293 ? -7.513 -9.266 -9.395 1.00 93.62 293 ASN A C 1
ATOM 2329 O O . ASN A 1 293 ? -6.476 -9.298 -8.722 1.00 93.62 293 ASN A O 1
ATOM 2333 N N . HIS A 1 294 ? -8.061 -10.368 -9.906 1.00 92.19 294 HIS A N 1
ATOM 2334 C CA . HIS A 1 294 ? -7.562 -11.718 -9.646 1.00 92.19 294 HIS A CA 1
ATOM 2335 C C . HIS A 1 294 ? -6.067 -11.915 -9.972 1.00 92.19 294 HIS A C 1
ATOM 2337 O O . HIS A 1 294 ? -5.387 -12.620 -9.231 1.00 92.19 294 HIS A O 1
ATOM 2343 N N . HIS A 1 295 ? -5.504 -11.242 -10.985 1.00 93.25 295 HIS A N 1
ATOM 2344 C CA . HIS A 1 295 ? -4.069 -11.339 -11.296 1.00 93.25 295 HIS A CA 1
ATOM 2345 C C . HIS A 1 295 ? -3.167 -10.782 -10.185 1.00 93.25 295 HIS A C 1
ATOM 2347 O O . HIS A 1 295 ? -2.054 -11.264 -9.970 1.00 93.25 295 HIS A O 1
ATOM 2353 N N . VAL A 1 296 ? -3.636 -9.766 -9.462 1.00 95.00 296 VAL A N 1
ATOM 2354 C CA . VAL A 1 296 ? -2.895 -9.164 -8.344 1.00 95.00 296 VAL A CA 1
ATOM 2355 C C . VAL A 1 296 ? -2.959 -10.087 -7.133 1.00 95.00 296 VAL A C 1
ATOM 2357 O O . VAL A 1 296 ? -1.960 -10.269 -6.435 1.00 95.00 296 VAL A O 1
ATOM 2360 N N . VAL A 1 297 ? -4.106 -10.737 -6.927 1.00 94.62 297 VAL A N 1
ATOM 2361 C CA . VAL A 1 297 ? -4.238 -11.813 -5.941 1.00 9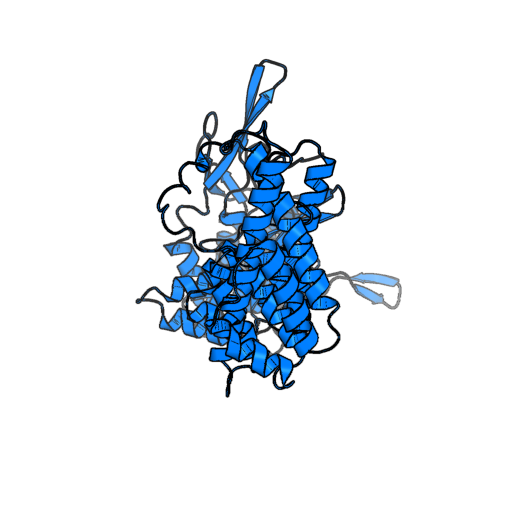4.62 297 VAL A CA 1
ATOM 2362 C C . VAL A 1 297 ? -3.296 -12.968 -6.272 1.00 94.62 297 VAL A C 1
ATOM 2364 O O . VAL A 1 297 ? -2.599 -13.451 -5.384 1.00 94.62 297 VAL A O 1
ATOM 2367 N N . ASP A 1 298 ? -3.184 -13.372 -7.537 1.00 93.50 298 ASP A N 1
ATOM 2368 C CA . ASP A 1 298 ? -2.263 -14.438 -7.943 1.00 93.50 298 ASP A CA 1
ATOM 2369 C C . ASP A 1 298 ? -0.790 -14.047 -7.706 1.00 93.50 298 ASP A C 1
ATOM 2371 O O . ASP A 1 298 ? 0.005 -14.871 -7.246 1.00 93.50 298 ASP A O 1
ATOM 2375 N N . LEU A 1 299 ? -0.418 -12.774 -7.912 1.00 94.94 299 LEU A N 1
ATOM 2376 C CA . LEU A 1 299 ? 0.902 -12.249 -7.525 1.00 94.94 299 LEU A CA 1
ATOM 2377 C C . LEU A 1 299 ? 1.142 -12.310 -6.008 1.00 94.94 299 LEU A C 1
ATOM 2379 O O . LEU A 1 299 ? 2.281 -12.529 -5.574 1.00 94.94 299 LEU A O 1
ATOM 2383 N N . ALA A 1 300 ? 0.097 -12.112 -5.202 1.00 94.88 300 ALA A N 1
ATOM 2384 C CA . ALA A 1 300 ? 0.161 -12.255 -3.751 1.00 94.88 300 ALA A CA 1
ATOM 2385 C C . ALA A 1 300 ? 0.314 -13.723 -3.340 1.00 94.88 300 ALA A C 1
ATOM 2387 O O . ALA A 1 300 ? 1.208 -14.034 -2.558 1.00 94.88 300 ALA A O 1
ATOM 2388 N N . LYS A 1 301 ? -0.477 -14.633 -3.925 1.00 92.75 301 LYS A N 1
ATOM 2389 C CA . LYS A 1 301 ? -0.380 -16.088 -3.701 1.00 92.75 301 LYS A CA 1
ATOM 2390 C C . LYS A 1 301 ? 0.994 -16.635 -4.086 1.00 92.75 301 LYS A C 1
ATOM 2392 O O . LYS A 1 301 ? 1.541 -17.472 -3.382 1.00 92.75 301 LYS A O 1
ATOM 2397 N N . ALA A 1 302 ? 1.587 -16.112 -5.160 1.00 91.62 302 ALA A N 1
ATOM 2398 C CA . ALA A 1 302 ? 2.956 -16.432 -5.563 1.00 91.62 302 ALA A CA 1
ATOM 2399 C C . ALA A 1 302 ? 4.031 -15.793 -4.660 1.00 91.62 302 ALA A C 1
ATOM 2401 O O . ALA A 1 302 ? 5.225 -15.984 -4.899 1.00 91.62 302 ALA A O 1
ATOM 2402 N N . GLY A 1 303 ? 3.642 -14.991 -3.664 1.00 91.00 303 GLY A N 1
ATOM 2403 C CA . GLY A 1 303 ? 4.560 -14.383 -2.710 1.00 91.00 303 GLY A CA 1
ATOM 2404 C C . GLY A 1 303 ? 5.450 -13.284 -3.296 1.00 91.00 303 GLY A C 1
ATOM 2405 O O . GLY A 1 303 ? 6.544 -13.049 -2.780 1.00 91.00 303 GLY A O 1
ATOM 2406 N N . LYS A 1 304 ? 5.027 -12.647 -4.396 1.00 93.56 304 LYS A N 1
ATOM 2407 C CA . LYS A 1 304 ? 5.808 -11.621 -5.114 1.00 93.56 304 LYS A CA 1
ATOM 2408 C C . LYS A 1 304 ? 5.292 -10.203 -4.875 1.00 93.56 304 LYS A C 1
ATOM 2410 O O . LYS A 1 304 ? 6.060 -9.249 -4.981 1.00 93.56 304 LYS A O 1
ATOM 2415 N N . LEU A 1 305 ? 4.004 -10.056 -4.549 1.00 95.31 305 LEU A N 1
ATOM 2416 C CA . LEU A 1 305 ? 3.342 -8.751 -4.462 1.00 95.31 305 LEU A CA 1
ATOM 2417 C C . LEU A 1 305 ? 3.976 -7.814 -3.424 1.00 95.31 305 LEU A C 1
ATOM 2419 O O . LEU A 1 305 ? 4.181 -6.645 -3.734 1.00 95.31 305 LEU A O 1
ATOM 2423 N N . LYS A 1 306 ? 4.333 -8.315 -2.233 1.00 93.88 306 LYS A N 1
ATOM 2424 C CA . LYS A 1 306 ? 4.976 -7.508 -1.181 1.00 93.88 306 LYS A CA 1
ATOM 2425 C C . LYS A 1 306 ? 6.229 -6.801 -1.709 1.00 93.88 306 LYS A C 1
ATOM 2427 O O . LYS A 1 306 ? 6.318 -5.580 -1.664 1.00 93.88 306 LYS A O 1
ATOM 2432 N N . THR A 1 307 ? 7.164 -7.571 -2.264 1.00 93.44 307 THR A N 1
ATOM 2433 C CA . THR A 1 307 ? 8.424 -7.053 -2.809 1.00 93.44 307 THR A CA 1
ATOM 2434 C C . THR A 1 307 ? 8.186 -6.037 -3.926 1.00 93.44 307 THR A C 1
ATOM 2436 O O . THR A 1 307 ? 8.869 -5.017 -3.981 1.00 93.44 307 THR A O 1
ATOM 2439 N N . ILE A 1 308 ? 7.191 -6.271 -4.790 1.00 95.12 308 ILE A N 1
ATOM 2440 C CA . ILE A 1 308 ? 6.810 -5.320 -5.845 1.00 95.12 308 ILE A CA 1
ATOM 2441 C C . ILE A 1 308 ? 6.332 -3.998 -5.226 1.00 95.12 308 ILE A C 1
ATOM 2443 O O . ILE A 1 308 ? 6.853 -2.943 -5.583 1.00 95.12 308 ILE A O 1
ATOM 2447 N N . VAL A 1 309 ? 5.384 -4.044 -4.284 1.00 94.88 309 VAL A N 1
ATOM 2448 C CA . VAL A 1 309 ? 4.824 -2.852 -3.622 1.00 94.88 309 VAL A CA 1
ATOM 2449 C C . VAL A 1 309 ? 5.910 -2.059 -2.894 1.00 94.88 309 VAL A C 1
ATOM 2451 O O . VAL A 1 309 ? 6.006 -0.845 -3.080 1.00 94.88 309 VAL A O 1
ATOM 2454 N N . ASP A 1 310 ? 6.765 -2.738 -2.128 1.00 92.12 310 ASP A N 1
ATOM 2455 C CA . ASP A 1 310 ? 7.868 -2.106 -1.400 1.00 92.12 310 ASP A CA 1
ATOM 2456 C C . ASP A 1 310 ? 8.872 -1.452 -2.357 1.00 92.12 310 ASP A C 1
ATOM 2458 O O . ASP A 1 310 ? 9.337 -0.335 -2.111 1.00 92.12 310 ASP A O 1
ATOM 2462 N N . SER A 1 311 ? 9.173 -2.112 -3.481 1.00 93.69 311 SER A N 1
ATOM 2463 C CA . SER A 1 311 ? 10.096 -1.579 -4.482 1.00 93.69 311 SER A CA 1
ATOM 2464 C C . SER A 1 311 ? 9.552 -0.311 -5.143 1.00 93.69 311 SER A C 1
ATOM 2466 O O . SER A 1 311 ? 10.287 0.664 -5.283 1.00 93.69 311 SER A O 1
ATOM 2468 N N . LEU A 1 312 ? 8.257 -0.254 -5.477 1.00 94.62 312 LEU A N 1
ATOM 2469 C CA . LEU A 1 312 ? 7.659 0.862 -6.221 1.00 94.62 312 LEU A CA 1
ATOM 2470 C C . LEU A 1 312 ? 7.819 2.213 -5.512 1.00 94.62 312 LEU A C 1
ATOM 2472 O O . LEU A 1 312 ? 7.937 3.237 -6.189 1.00 94.62 312 LEU A O 1
ATOM 2476 N N . TYR A 1 313 ? 7.937 2.221 -4.181 1.00 92.25 313 TYR A N 1
ATOM 2477 C CA . TYR A 1 313 ? 8.264 3.419 -3.401 1.00 92.25 313 TYR A CA 1
ATOM 2478 C C . TYR A 1 313 ? 9.585 4.088 -3.835 1.00 92.25 313 TYR A C 1
ATOM 2480 O O . TYR A 1 313 ? 9.710 5.313 -3.782 1.00 92.25 313 TYR A O 1
ATOM 2488 N N . TYR A 1 314 ? 10.558 3.298 -4.300 1.00 92.56 314 TYR A N 1
ATOM 2489 C CA . TYR A 1 314 ? 11.886 3.740 -4.746 1.00 92.56 314 TYR A CA 1
ATOM 2490 C C . TYR A 1 314 ? 11.978 4.027 -6.253 1.00 92.56 314 TYR A C 1
ATOM 2492 O O . TYR A 1 314 ? 13.082 4.158 -6.810 1.00 92.56 314 TYR A O 1
ATOM 2500 N N . SER A 1 315 ? 10.831 4.128 -6.926 1.00 94.06 315 SER A N 1
ATOM 2501 C CA . SER A 1 315 ? 10.759 4.655 -8.288 1.00 94.06 315 SER A CA 1
ATOM 2502 C C . SER A 1 315 ? 11.284 6.090 -8.321 1.00 94.06 315 SER A C 1
ATOM 2504 O O . SER A 1 315 ? 11.069 6.864 -7.390 1.00 94.06 315 SER A O 1
ATOM 2506 N N . ILE A 1 316 ? 12.000 6.450 -9.385 1.00 93.06 316 ILE A N 1
ATOM 2507 C CA . ILE A 1 316 ? 12.581 7.787 -9.548 1.00 93.06 316 ILE A CA 1
ATOM 2508 C C . ILE A 1 316 ? 11.788 8.522 -10.620 1.00 93.06 316 ILE A C 1
ATOM 2510 O O . ILE A 1 316 ? 11.923 8.212 -11.799 1.00 93.06 316 ILE A O 1
ATOM 2514 N N . LEU A 1 317 ? 10.984 9.510 -10.230 1.00 93.44 317 LEU A N 1
ATOM 2515 C CA . LEU A 1 317 ? 10.248 10.335 -11.191 1.00 93.44 317 LEU A CA 1
ATOM 2516 C C . LEU A 1 317 ? 11.208 11.259 -11.948 1.00 93.44 317 LEU A C 1
ATOM 2518 O O . LEU A 1 317 ? 11.967 12.002 -11.330 1.00 93.44 317 LEU A O 1
ATOM 2522 N N . HIS A 1 318 ? 11.152 11.280 -13.279 1.00 90.38 318 HIS A N 1
ATOM 2523 C CA . HIS A 1 318 ? 12.017 12.138 -14.100 1.00 90.38 318 HIS A CA 1
ATOM 2524 C C . HIS A 1 318 ? 11.768 13.635 -13.843 1.00 90.38 318 HIS A C 1
ATOM 2526 O O . HIS A 1 318 ? 12.683 14.445 -13.966 1.00 90.38 318 HIS A O 1
ATOM 2532 N N . SER A 1 319 ? 10.543 14.010 -13.457 1.00 87.00 319 SER A N 1
ATOM 2533 C CA . SER A 1 319 ? 10.142 15.401 -13.206 1.00 87.00 319 SER A CA 1
ATOM 2534 C C . SER A 1 319 ? 10.736 15.999 -11.925 1.00 87.00 319 SER A C 1
ATOM 2536 O O . SER A 1 319 ? 10.988 17.204 -11.869 1.00 87.00 319 SER A O 1
ATOM 2538 N N . VAL A 1 320 ? 10.943 15.179 -10.888 1.00 88.31 320 VAL A N 1
ATOM 2539 C CA . VAL A 1 320 ? 11.333 15.642 -9.541 1.00 88.31 320 VAL A CA 1
ATOM 2540 C C . VAL A 1 320 ? 12.557 14.924 -8.957 1.00 88.31 320 VAL A C 1
ATOM 2542 O O . VAL A 1 320 ? 13.152 15.409 -7.991 1.00 88.31 320 VAL A O 1
ATOM 2545 N N . GLY A 1 321 ? 13.014 13.829 -9.562 1.00 87.56 321 GLY A N 1
ATOM 2546 C CA . GLY A 1 321 ? 14.113 12.994 -9.072 1.00 87.56 321 GLY A CA 1
ATOM 2547 C C . GLY A 1 321 ? 13.709 12.125 -7.878 1.00 87.56 321 GLY A C 1
ATOM 2548 O O . GLY A 1 321 ? 12.528 11.872 -7.662 1.00 87.56 321 GLY A O 1
ATOM 2549 N N . LYS A 1 322 ? 14.690 11.646 -7.098 1.00 86.69 322 LYS A N 1
ATOM 2550 C CA . LYS A 1 322 ? 14.472 10.771 -5.927 1.00 86.69 322 LYS A CA 1
ATOM 2551 C C . LYS A 1 322 ? 13.572 11.423 -4.862 1.00 86.69 322 LYS A C 1
ATOM 2553 O O . LYS A 1 322 ? 13.694 12.621 -4.617 1.00 86.69 322 LYS A O 1
ATOM 2558 N N . ARG A 1 323 ? 12.753 10.602 -4.189 1.00 83.75 323 ARG A N 1
ATOM 2559 C CA . ARG A 1 323 ? 11.866 11.003 -3.078 1.00 83.75 323 ARG A CA 1
ATOM 2560 C C . ARG A 1 323 ? 12.614 11.417 -1.801 1.00 83.75 323 ARG A C 1
ATOM 2562 O O . ARG A 1 323 ? 12.204 12.357 -1.136 1.00 83.75 323 ARG A O 1
ATOM 2569 N N . ASN A 1 324 ? 13.718 10.747 -1.474 1.00 72.38 324 ASN A N 1
ATOM 2570 C CA . ASN A 1 324 ? 14.465 10.966 -0.228 1.00 72.38 324 ASN A CA 1
ATOM 2571 C C . ASN A 1 324 ? 15.779 11.714 -0.509 1.00 72.38 324 ASN A C 1
ATOM 2573 O O . ASN A 1 324 ? 16.857 11.142 -0.382 1.00 72.38 324 ASN A O 1
ATOM 2577 N N . LYS A 1 325 ? 15.704 12.953 -0.998 1.00 74.25 325 LYS A N 1
ATOM 2578 C CA . LYS A 1 325 ? 16.890 13.796 -1.224 1.00 74.25 325 LYS A CA 1
ATOM 2579 C C . LYS A 1 325 ? 16.820 15.033 -0.339 1.00 74.25 325 LYS A C 1
ATOM 2581 O O . LYS A 1 325 ? 15.726 15.507 -0.063 1.00 74.25 325 LYS A O 1
ATOM 2586 N N . THR A 1 326 ? 17.967 15.597 0.019 1.00 70.44 326 THR A N 1
ATOM 2587 C CA . THR A 1 326 ? 18.022 16.894 0.700 1.00 70.44 326 THR A CA 1
ATOM 2588 C C . THR A 1 326 ? 17.438 17.980 -0.208 1.00 70.44 326 THR A C 1
ATOM 2590 O O . THR A 1 326 ? 17.848 18.125 -1.369 1.00 70.44 326 THR A O 1
ATOM 2593 N N . TYR A 1 327 ? 16.461 18.721 0.311 1.00 73.62 327 TYR A N 1
ATOM 2594 C CA . TYR A 1 327 ? 15.761 19.788 -0.403 1.00 73.62 327 TYR A CA 1
ATOM 2595 C C . TYR A 1 327 ? 16.340 21.153 -0.044 1.00 73.62 327 TYR A C 1
ATOM 2597 O O . TYR A 1 327 ? 16.804 21.354 1.073 1.00 73.62 327 TYR A O 1
ATOM 2605 N N . ARG A 1 328 ? 16.333 22.092 -0.997 1.00 69.81 328 ARG A N 1
ATOM 2606 C CA . ARG A 1 328 ? 16.894 23.438 -0.793 1.00 69.81 328 ARG A CA 1
ATOM 2607 C C . ARG A 1 328 ? 15.844 24.454 -0.359 1.00 69.81 328 ARG A C 1
ATOM 2609 O O . ARG A 1 328 ? 16.198 25.474 0.221 1.00 69.81 328 ARG A O 1
ATOM 2616 N N . SER A 1 329 ? 14.569 24.200 -0.655 1.00 81.38 329 SER A N 1
ATOM 2617 C CA . SER A 1 329 ? 13.467 25.077 -0.264 1.00 81.38 329 SER A CA 1
ATOM 2618 C C . SER A 1 329 ? 12.190 24.312 0.077 1.00 81.38 329 SER A C 1
ATOM 2620 O O . SER A 1 329 ? 11.982 23.166 -0.330 1.00 81.38 329 SER A O 1
ATOM 2622 N N . ARG A 1 330 ? 11.288 24.983 0.798 1.00 80.81 330 ARG A N 1
ATOM 2623 C CA . ARG A 1 330 ? 9.972 24.444 1.159 1.00 80.81 330 ARG A CA 1
ATOM 2624 C C . ARG A 1 330 ? 9.094 24.202 -0.071 1.00 80.81 330 ARG A C 1
ATOM 2626 O O . ARG A 1 330 ? 8.326 23.243 -0.101 1.00 80.81 330 ARG A O 1
ATOM 2633 N N . GLU A 1 331 ? 9.215 25.040 -1.095 1.00 83.56 331 GLU A N 1
ATOM 2634 C CA . GLU A 1 331 ? 8.495 24.894 -2.361 1.00 83.56 331 GLU A CA 1
ATOM 2635 C C . GLU A 1 331 ? 8.907 23.615 -3.100 1.00 83.56 331 GLU A C 1
ATOM 2637 O O . GLU A 1 331 ? 8.050 22.924 -3.656 1.00 83.56 331 GLU A O 1
ATOM 2642 N N . GLU A 1 332 ? 10.199 23.264 -3.074 1.00 82.38 332 GLU A N 1
ATOM 2643 C CA . GLU A 1 332 ? 10.688 22.009 -3.651 1.00 82.38 332 GLU A CA 1
ATOM 2644 C C . GLU A 1 332 ? 10.085 20.796 -2.936 1.00 82.38 332 GLU A C 1
ATOM 2646 O O . GLU A 1 332 ? 9.602 19.885 -3.608 1.00 82.38 332 GLU A O 1
ATOM 2651 N N . ILE A 1 333 ? 10.048 20.810 -1.598 1.00 82.69 333 ILE A N 1
ATOM 2652 C CA . ILE A 1 333 ? 9.455 19.735 -0.784 1.00 82.69 333 ILE A CA 1
ATOM 2653 C C . ILE A 1 333 ? 7.987 19.524 -1.167 1.00 82.69 333 ILE A C 1
ATOM 2655 O O . ILE A 1 333 ? 7.572 18.405 -1.470 1.00 82.69 333 ILE A O 1
ATOM 2659 N N . ILE A 1 334 ? 7.204 20.608 -1.212 1.00 83.94 334 ILE A N 1
ATOM 2660 C CA . ILE A 1 334 ? 5.774 20.551 -1.550 1.00 83.94 334 ILE A CA 1
ATOM 2661 C C . ILE A 1 334 ? 5.576 19.975 -2.954 1.00 83.94 334 ILE A C 1
ATOM 2663 O O . ILE A 1 334 ? 4.722 19.108 -3.153 1.00 83.94 334 ILE A O 1
ATOM 2667 N N . LYS A 1 335 ? 6.378 20.423 -3.928 1.00 86.44 335 LYS A N 1
ATOM 2668 C CA . LYS A 1 335 ? 6.308 19.922 -5.303 1.00 86.44 335 LYS A CA 1
ATOM 2669 C C . LYS A 1 335 ? 6.610 18.426 -5.367 1.00 86.44 335 LYS A C 1
ATOM 2671 O O . LYS A 1 335 ? 5.862 17.690 -6.003 1.00 86.44 335 LYS A O 1
ATOM 2676 N N . VAL A 1 336 ? 7.683 17.969 -4.720 1.00 88.31 336 VAL A N 1
ATOM 2677 C CA . VAL A 1 336 ? 8.074 16.554 -4.770 1.00 88.31 336 VAL A CA 1
ATOM 2678 C C . VAL A 1 336 ? 7.038 15.669 -4.080 1.00 88.31 336 VAL A C 1
ATOM 2680 O O . VAL A 1 336 ? 6.615 14.675 -4.669 1.00 88.31 336 VAL A O 1
ATOM 2683 N N . ASN A 1 337 ? 6.557 16.060 -2.899 1.00 87.00 337 ASN A N 1
ATOM 2684 C CA . ASN A 1 337 ? 5.526 15.311 -2.179 1.00 87.00 337 ASN A CA 1
ATOM 2685 C C . ASN A 1 337 ? 4.220 15.226 -2.974 1.00 87.00 337 ASN A C 1
ATOM 2687 O O . ASN A 1 337 ? 3.630 14.153 -3.062 1.00 87.00 337 ASN A O 1
ATOM 2691 N N . SER A 1 338 ? 3.798 16.324 -3.609 1.00 88.56 338 SER A N 1
ATOM 2692 C CA . SER A 1 338 ? 2.589 16.336 -4.437 1.00 88.56 338 SER A CA 1
ATOM 2693 C C . SER A 1 338 ? 2.700 15.397 -5.642 1.00 88.56 338 SER A C 1
ATOM 2695 O O . SER A 1 338 ? 1.773 14.634 -5.915 1.00 88.56 338 SER A O 1
ATOM 2697 N N . GLU A 1 339 ? 3.834 15.403 -6.347 1.00 91.69 339 GLU A N 1
ATOM 2698 C CA . GLU A 1 339 ? 4.039 14.538 -7.515 1.00 91.69 339 GLU A CA 1
ATOM 2699 C C . GLU A 1 339 ? 4.119 13.056 -7.130 1.00 91.69 339 GLU A C 1
ATOM 2701 O O . GLU A 1 339 ? 3.482 12.219 -7.773 1.00 91.69 339 GLU A O 1
ATOM 2706 N N . TYR A 1 340 ? 4.824 12.721 -6.046 1.00 93.19 340 TYR A N 1
ATOM 2707 C CA . TYR A 1 340 ? 4.874 11.343 -5.554 1.00 93.19 340 TYR A CA 1
ATOM 2708 C C . TYR A 1 340 ? 3.545 10.863 -4.974 1.00 93.19 340 TYR A C 1
ATOM 2710 O O . TYR A 1 340 ? 3.213 9.695 -5.146 1.00 93.19 340 TYR A O 1
ATOM 2718 N N . GLN A 1 341 ? 2.750 11.733 -4.348 1.00 91.81 341 GLN A N 1
ATOM 2719 C CA . GLN A 1 341 ? 1.407 11.365 -3.904 1.00 91.81 341 GLN A CA 1
ATOM 2720 C C . GLN A 1 341 ? 0.517 10.987 -5.091 1.00 91.81 341 GLN A C 1
ATOM 2722 O O . GLN A 1 341 ? -0.165 9.966 -5.035 1.00 91.81 341 GLN A O 1
ATOM 2727 N N . LYS A 1 342 ? 0.534 11.774 -6.177 1.00 93.69 342 LYS A N 1
ATOM 2728 C CA . LYS A 1 342 ? -0.201 11.422 -7.402 1.00 93.69 342 LYS A CA 1
ATOM 2729 C C . LYS A 1 342 ? 0.294 10.086 -7.951 1.00 93.69 342 LYS A C 1
ATOM 2731 O O . LYS A 1 342 ? -0.518 9.203 -8.208 1.00 93.69 342 LYS A O 1
ATOM 2736 N N . PHE A 1 343 ? 1.610 9.916 -8.070 1.00 95.94 343 PHE A N 1
ATOM 2737 C CA . PHE A 1 343 ? 2.201 8.662 -8.532 1.00 95.94 343 PHE A CA 1
ATOM 2738 C C . PHE A 1 343 ? 1.755 7.462 -7.683 1.00 95.94 343 PHE A C 1
ATOM 2740 O O . PHE A 1 343 ? 1.327 6.452 -8.239 1.00 95.94 343 PHE A O 1
ATOM 2747 N N . ASP A 1 344 ? 1.789 7.572 -6.354 1.00 95.19 344 ASP A N 1
ATOM 2748 C CA . ASP A 1 344 ? 1.393 6.491 -5.447 1.00 95.19 344 ASP A CA 1
ATOM 2749 C C . ASP A 1 344 ? -0.106 6.168 -5.562 1.00 95.19 344 ASP A C 1
ATOM 2751 O O . ASP A 1 344 ? -0.482 4.997 -5.536 1.00 95.19 344 ASP A O 1
ATOM 2755 N N . LEU A 1 345 ? -0.961 7.181 -5.750 1.00 93.81 345 LEU A N 1
ATOM 2756 C CA . LEU A 1 345 ? -2.397 7.004 -5.987 1.00 93.81 345 LEU A CA 1
ATOM 2757 C C . LEU A 1 345 ? -2.669 6.235 -7.286 1.00 93.81 345 LEU A C 1
ATOM 2759 O O . LEU A 1 345 ? -3.426 5.264 -7.282 1.00 93.81 345 LEU A O 1
ATOM 2763 N N . PHE A 1 346 ? -2.031 6.629 -8.392 1.00 96.38 346 PHE A N 1
ATOM 2764 C CA . PHE A 1 346 ? -2.186 5.938 -9.675 1.00 96.38 346 PHE A CA 1
ATOM 2765 C C . PHE A 1 346 ? -1.551 4.545 -9.669 1.00 96.38 346 PHE A C 1
ATOM 2767 O O . PHE A 1 346 ? -2.103 3.619 -10.259 1.00 96.38 346 PHE A O 1
ATOM 2774 N N . THR A 1 347 ? -0.454 4.362 -8.933 1.00 96.75 347 THR A N 1
ATOM 2775 C CA . THR A 1 347 ? 0.152 3.047 -8.690 1.00 96.75 347 THR A CA 1
ATOM 2776 C C . THR A 1 347 ? -0.802 2.141 -7.915 1.00 96.75 347 THR A C 1
ATOM 2778 O O . THR A 1 347 ? -1.043 1.010 -8.328 1.00 96.75 347 THR A O 1
ATOM 2781 N N . SER A 1 348 ? -1.401 2.643 -6.831 1.00 95.06 348 SER A N 1
ATOM 2782 C CA . SER A 1 348 ? -2.397 1.909 -6.046 1.00 95.06 348 SER A CA 1
ATOM 2783 C C . SER A 1 348 ? -3.606 1.528 -6.898 1.00 95.06 348 SER A C 1
ATOM 2785 O O . SER A 1 348 ? -4.012 0.369 -6.911 1.00 95.06 348 SER A O 1
ATOM 2787 N N . ARG A 1 349 ? -4.130 2.466 -7.699 1.00 95.12 349 ARG A N 1
ATOM 2788 C CA . ARG A 1 349 ? -5.245 2.214 -8.622 1.00 95.12 349 ARG A CA 1
ATOM 2789 C C . ARG A 1 349 ? -4.901 1.164 -9.680 1.00 95.12 349 ARG A C 1
ATOM 2791 O O . ARG A 1 349 ? -5.720 0.284 -9.933 1.00 95.12 349 ARG A O 1
ATOM 2798 N N . PHE A 1 350 ? -3.706 1.221 -10.273 1.00 96.94 350 PHE A N 1
ATOM 2799 C CA . PHE A 1 350 ? -3.242 0.198 -11.214 1.00 96.94 350 PHE A CA 1
ATOM 2800 C C . PHE A 1 350 ? -3.148 -1.177 -10.552 1.00 96.94 350 PHE A C 1
ATOM 2802 O O . PHE A 1 350 ? -3.643 -2.151 -11.107 1.00 96.94 350 PHE A O 1
ATOM 2809 N N . LEU A 1 351 ? -2.588 -1.258 -9.348 1.00 95.88 351 LEU A N 1
ATOM 2810 C CA . LEU A 1 351 ? -2.480 -2.512 -8.607 1.00 95.88 351 LEU A CA 1
ATOM 2811 C C . LEU A 1 351 ? -3.820 -3.026 -8.058 1.00 95.88 351 LEU A C 1
ATOM 2813 O O . LEU A 1 351 ? -3.911 -4.195 -7.725 1.00 95.88 351 LEU A O 1
ATOM 2817 N N . GLN A 1 352 ? -4.860 -2.202 -7.951 1.00 93.44 352 GLN A N 1
ATOM 2818 C CA . GLN A 1 352 ? -6.203 -2.670 -7.594 1.00 93.44 352 GLN A CA 1
ATOM 2819 C C . GLN A 1 352 ? -6.963 -3.165 -8.832 1.00 93.44 352 GLN A C 1
ATOM 2821 O O . GLN A 1 352 ? -7.461 -4.288 -8.845 1.00 93.44 352 GLN A O 1
ATOM 2826 N N . LEU A 1 353 ? -7.016 -2.346 -9.890 1.00 93.50 353 LEU A N 1
ATOM 2827 C CA . LEU A 1 353 ? -7.830 -2.608 -11.084 1.00 93.50 353 LEU A CA 1
ATOM 2828 C C . LEU A 1 353 ? -7.156 -3.536 -12.103 1.00 93.50 353 LEU A C 1
ATOM 2830 O O . LEU A 1 353 ? -7.839 -4.289 -12.796 1.00 93.50 353 LEU A O 1
ATOM 2834 N N . PHE A 1 354 ? -5.831 -3.444 -12.216 1.00 94.50 354 PHE A N 1
ATOM 2835 C CA . PHE A 1 354 ? -4.966 -4.228 -13.101 1.00 94.50 354 PHE A CA 1
ATOM 2836 C C . PHE A 1 354 ? -5.464 -4.326 -14.553 1.00 94.50 354 PHE A C 1
ATOM 2838 O O . PHE A 1 354 ? -5.507 -5.396 -15.152 1.00 94.50 354 PHE A O 1
ATOM 2845 N N . ASN A 1 355 ? -5.863 -3.184 -15.122 1.00 93.62 355 ASN A N 1
ATOM 2846 C CA . ASN A 1 355 ? -6.423 -3.073 -16.470 1.00 93.62 355 ASN A CA 1
ATOM 2847 C C . ASN A 1 355 ? -5.718 -1.986 -17.302 1.00 93.62 355 ASN A C 1
ATOM 2849 O O . ASN A 1 355 ? -4.923 -1.204 -16.775 1.00 93.62 355 ASN A O 1
ATOM 2853 N N . ARG A 1 356 ? -6.027 -1.926 -18.605 1.00 92.88 356 ARG A N 1
ATOM 2854 C CA . ARG A 1 356 ? -5.373 -1.014 -19.560 1.00 92.88 356 ARG A CA 1
ATOM 2855 C C . ARG A 1 356 ? -5.482 0.472 -19.213 1.00 92.88 356 ARG A C 1
ATOM 2857 O O . ARG A 1 356 ? -4.435 1.119 -19.194 1.00 92.88 356 ARG A O 1
ATOM 2864 N N . PRO A 1 357 ? -6.661 1.027 -18.878 1.00 95.19 357 PRO A N 1
ATOM 2865 C CA . PRO A 1 357 ? -6.752 2.430 -18.475 1.00 95.19 357 PRO A CA 1
ATOM 2866 C C . PRO A 1 357 ? -5.899 2.753 -17.243 1.00 95.19 357 PRO A C 1
ATOM 2868 O O . PRO A 1 357 ? -5.139 3.717 -17.251 1.00 95.19 357 PRO A O 1
ATOM 2871 N N . ALA A 1 358 ? -5.955 1.917 -16.200 1.00 95.62 358 ALA A N 1
ATOM 2872 C CA . ALA A 1 358 ? -5.180 2.157 -14.985 1.00 95.62 358 ALA A CA 1
ATOM 2873 C C . ALA A 1 358 ? -3.667 2.006 -15.223 1.00 95.62 358 ALA A C 1
ATOM 2875 O O . ALA A 1 358 ? -2.874 2.746 -14.642 1.00 95.62 358 ALA A O 1
ATOM 2876 N N . PHE A 1 359 ? -3.262 1.085 -16.104 1.00 95.94 359 PHE A N 1
ATOM 2877 C CA . PHE A 1 359 ? -1.870 0.944 -16.520 1.00 95.94 359 PHE A CA 1
ATOM 2878 C C . PHE A 1 359 ? -1.370 2.172 -17.289 1.00 95.94 359 PHE A C 1
ATOM 2880 O O . PHE A 1 359 ? -0.272 2.648 -17.019 1.00 95.94 359 PHE A O 1
ATOM 2887 N N . GLN A 1 360 ? -2.169 2.715 -18.212 1.00 94.25 360 GLN A N 1
ATOM 2888 C CA . GLN A 1 360 ? -1.828 3.939 -18.944 1.00 94.25 360 GLN A CA 1
ATOM 2889 C C . GLN A 1 360 ? -1.701 5.144 -18.005 1.00 94.25 360 GLN A C 1
ATOM 2891 O O . GLN A 1 360 ? -0.727 5.890 -18.109 1.00 94.25 360 GLN A O 1
ATOM 2896 N N . ASP A 1 361 ? -2.623 5.293 -17.051 1.00 95.81 361 ASP A N 1
ATOM 2897 C CA . ASP A 1 361 ? -2.549 6.333 -16.023 1.00 95.81 361 ASP A CA 1
ATOM 2898 C C . ASP A 1 361 ? -1.259 6.205 -15.190 1.00 95.81 361 ASP A C 1
ATOM 2900 O O . ASP A 1 361 ? -0.549 7.188 -14.976 1.00 95.81 361 ASP A O 1
ATOM 2904 N N . PHE A 1 362 ? -0.899 4.988 -14.770 1.00 96.38 362 PHE A N 1
ATOM 2905 C CA . PHE A 1 362 ? 0.359 4.710 -14.069 1.00 96.38 362 PHE A CA 1
ATOM 2906 C C . PHE A 1 362 ? 1.596 5.011 -14.935 1.00 96.38 362 PHE A C 1
ATOM 2908 O O . PHE A 1 362 ? 2.545 5.646 -14.471 1.00 96.38 362 PHE A O 1
ATOM 2915 N N . LEU A 1 363 ? 1.582 4.598 -16.206 1.00 94.38 363 LEU A N 1
ATOM 2916 C CA . LEU A 1 363 ? 2.685 4.790 -17.148 1.00 94.38 363 LEU A CA 1
ATOM 2917 C C . LEU A 1 363 ? 2.801 6.249 -17.629 1.00 94.38 363 LEU A C 1
ATOM 2919 O O . LEU A 1 363 ? 3.845 6.646 -18.151 1.00 94.38 363 LEU A O 1
ATOM 2923 N N . SER A 1 364 ? 1.779 7.084 -17.429 1.00 93.81 364 SER A N 1
ATOM 2924 C CA . SER A 1 364 ? 1.854 8.521 -17.726 1.00 93.81 364 SER A CA 1
ATOM 2925 C C . SER A 1 364 ? 2.944 9.224 -1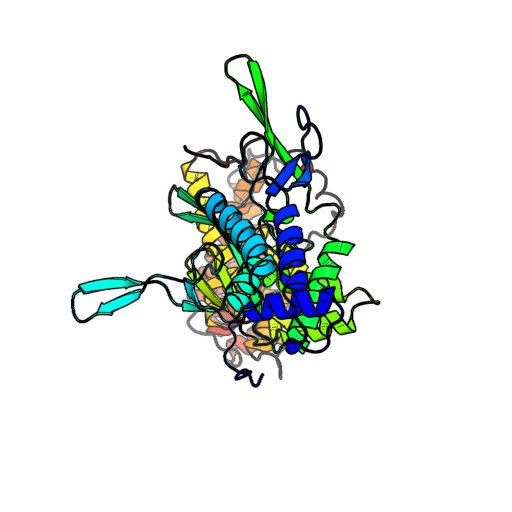6.902 1.00 93.81 364 SER A C 1
ATOM 2927 O O . SER A 1 364 ? 3.593 10.159 -17.382 1.00 93.81 364 SER A O 1
ATOM 2929 N N . PHE A 1 365 ? 3.235 8.710 -15.701 1.00 94.50 365 PHE A N 1
ATOM 2930 C CA . PHE A 1 365 ? 4.363 9.147 -14.892 1.00 94.50 365 PHE A CA 1
ATOM 2931 C C . PHE A 1 365 ? 5.659 8.624 -15.497 1.00 94.50 365 PHE A C 1
ATOM 2933 O O . PHE A 1 365 ? 5.976 7.436 -15.439 1.00 94.50 365 PHE A O 1
ATOM 2940 N N . ARG A 1 366 ? 6.446 9.539 -16.065 1.00 92.62 366 ARG A N 1
ATOM 2941 C CA . ARG A 1 366 ? 7.791 9.224 -16.548 1.00 92.62 366 ARG A CA 1
ATOM 2942 C C . ARG A 1 366 ? 8.694 8.953 -15.354 1.00 92.62 366 ARG A C 1
ATOM 2944 O O . ARG A 1 366 ? 9.090 9.882 -14.646 1.00 92.62 366 ARG A O 1
ATOM 2951 N N . ALA A 1 367 ? 8.976 7.682 -15.123 1.00 93.50 367 ALA A N 1
ATOM 2952 C CA . ALA A 1 367 ? 9.702 7.216 -13.960 1.00 93.50 367 ALA A CA 1
ATOM 2953 C C . ALA A 1 367 ? 10.696 6.127 -14.342 1.00 93.50 367 ALA A C 1
ATOM 2955 O O . ALA A 1 367 ? 10.460 5.362 -15.272 1.00 93.50 367 ALA A O 1
ATOM 2956 N N . GLU A 1 368 ? 11.771 6.021 -13.572 1.00 92.75 368 GLU A N 1
ATOM 2957 C CA . GLU A 1 368 ? 12.635 4.854 -13.584 1.00 92.75 368 GLU A CA 1
ATOM 2958 C C . GLU A 1 368 ? 12.226 3.899 -12.455 1.00 92.75 368 GLU A C 1
ATOM 2960 O O . GLU A 1 368 ? 12.300 4.253 -11.272 1.00 92.75 368 GLU A O 1
ATOM 2965 N N . TYR A 1 369 ? 11.816 2.685 -12.817 1.00 94.69 369 TYR A N 1
ATOM 2966 C CA . TYR A 1 369 ? 11.288 1.680 -11.898 1.00 94.69 369 TYR A CA 1
ATOM 2967 C C . TYR A 1 369 ? 12.378 0.706 -11.423 1.00 94.69 369 TYR A C 1
ATOM 2969 O O . TYR A 1 369 ? 13.287 0.366 -12.190 1.00 94.69 369 TYR A O 1
ATOM 2977 N N . PRO A 1 370 ? 12.306 0.209 -10.178 1.00 93.69 370 PRO A N 1
ATOM 2978 C CA . PRO A 1 370 ? 13.167 -0.876 -9.709 1.00 93.69 370 PRO A CA 1
ATOM 2979 C C . PRO A 1 370 ? 12.940 -2.188 -10.461 1.00 93.69 370 PRO A C 1
ATOM 2981 O O . PRO A 1 370 ? 11.888 -2.396 -11.072 1.00 93.69 370 PRO A O 1
ATOM 2984 N N . LYS A 1 371 ? 13.935 -3.079 -10.402 1.00 91.06 371 LYS A N 1
ATOM 2985 C CA . LYS A 1 371 ? 13.966 -4.344 -11.151 1.00 91.06 371 LYS A CA 1
ATOM 2986 C C . LYS A 1 371 ? 12.807 -5.263 -10.772 1.00 91.06 371 LYS A C 1
ATOM 2988 O O . LYS A 1 371 ? 12.281 -5.969 -11.622 1.00 91.06 371 LYS A O 1
ATOM 2993 N N . GLU A 1 372 ? 12.396 -5.247 -9.516 1.00 92.94 372 GLU A N 1
ATOM 2994 C CA . GLU A 1 372 ? 11.325 -6.070 -8.956 1.00 92.94 372 GLU A CA 1
ATOM 2995 C C . GLU A 1 372 ? 10.006 -5.859 -9.727 1.00 92.94 372 GLU A C 1
ATOM 2997 O O . GLU A 1 372 ? 9.246 -6.806 -9.951 1.00 92.94 372 GLU A O 1
ATOM 3002 N N . THR A 1 373 ? 9.799 -4.643 -10.249 1.00 93.88 373 THR A N 1
ATOM 3003 C CA . THR A 1 373 ? 8.669 -4.255 -11.113 1.00 93.88 373 THR A CA 1
ATOM 3004 C C . THR A 1 373 ? 8.634 -5.020 -12.442 1.00 93.88 373 THR A C 1
ATOM 3006 O O . THR A 1 373 ? 7.586 -5.118 -13.074 1.00 93.88 373 THR A O 1
ATOM 3009 N N . GLU A 1 374 ? 9.741 -5.628 -12.875 1.00 94.25 374 GLU A N 1
ATOM 3010 C CA . GLU A 1 374 ? 9.791 -6.454 -14.088 1.00 94.25 374 GLU A CA 1
ATOM 3011 C C . GLU A 1 374 ? 8.762 -7.591 -14.041 1.00 94.25 374 GLU A C 1
ATOM 3013 O O . GLU A 1 374 ? 8.108 -7.880 -15.046 1.00 94.25 374 GLU A O 1
ATOM 3018 N N . THR A 1 375 ? 8.570 -8.199 -12.865 1.00 93.62 375 THR A N 1
ATOM 3019 C CA . THR A 1 375 ? 7.560 -9.246 -12.658 1.00 93.62 375 THR A CA 1
ATOM 3020 C C . THR A 1 375 ? 6.153 -8.696 -12.880 1.00 93.62 375 THR A C 1
ATOM 3022 O O . THR A 1 375 ? 5.332 -9.354 -13.520 1.00 93.62 375 THR A O 1
ATOM 3025 N N . LEU A 1 376 ? 5.883 -7.485 -12.386 1.00 95.19 376 LEU A N 1
ATOM 3026 C CA . LEU A 1 376 ? 4.592 -6.818 -12.530 1.00 95.19 376 LEU A CA 1
ATOM 3027 C C . LEU A 1 376 ? 4.268 -6.565 -14.004 1.00 95.19 376 LEU A C 1
ATOM 3029 O O . LEU A 1 376 ? 3.213 -6.980 -14.478 1.00 95.19 376 LEU A O 1
ATOM 3033 N N . PHE A 1 377 ? 5.201 -5.955 -14.742 1.00 94.69 377 PHE A N 1
ATOM 3034 C CA . PHE A 1 377 ? 5.027 -5.670 -16.170 1.00 94.69 377 PHE A CA 1
ATOM 3035 C C . PHE A 1 377 ? 4.895 -6.945 -16.989 1.00 94.69 377 PHE A C 1
ATOM 3037 O O . PHE A 1 377 ? 3.985 -7.060 -17.804 1.00 94.69 377 PHE A O 1
ATOM 3044 N N . THR A 1 378 ? 5.746 -7.937 -16.730 1.00 92.94 378 THR A N 1
ATOM 3045 C CA . THR A 1 378 ? 5.667 -9.229 -17.418 1.00 92.94 378 THR A CA 1
ATOM 3046 C C . THR A 1 378 ? 4.302 -9.879 -17.208 1.00 92.94 378 THR A C 1
ATOM 3048 O O . THR A 1 378 ? 3.714 -10.372 -18.164 1.00 92.94 378 THR A O 1
ATOM 3051 N N . THR A 1 379 ? 3.779 -9.847 -15.981 1.00 92.56 379 THR A N 1
ATOM 3052 C CA . THR A 1 379 ? 2.454 -10.400 -15.667 1.00 92.56 379 THR A CA 1
ATOM 3053 C C . THR A 1 379 ? 1.358 -9.626 -16.389 1.00 92.56 379 THR A C 1
ATOM 3055 O O . THR A 1 379 ? 0.529 -10.239 -17.048 1.00 92.56 379 THR A O 1
ATOM 3058 N N . TYR A 1 380 ? 1.391 -8.292 -16.340 1.00 93.88 380 TYR A N 1
ATOM 3059 C CA . TYR A 1 380 ? 0.413 -7.437 -17.010 1.00 93.88 380 TYR A CA 1
ATOM 3060 C C . TYR A 1 380 ? 0.345 -7.699 -18.524 1.00 93.88 380 TYR A C 1
ATOM 3062 O O . TYR A 1 380 ? -0.721 -7.997 -19.055 1.00 93.88 380 TYR A O 1
ATOM 3070 N N . PHE A 1 381 ? 1.480 -7.656 -19.227 1.00 91.62 381 PHE A N 1
ATOM 3071 C CA . PHE A 1 381 ? 1.483 -7.814 -20.685 1.00 91.62 381 PHE A CA 1
ATOM 3072 C C . PHE A 1 381 ? 1.128 -9.232 -21.135 1.00 91.62 381 PHE A C 1
ATOM 3074 O O . PHE A 1 381 ? 0.452 -9.402 -22.148 1.00 91.62 381 PHE A O 1
ATOM 3081 N N . LYS A 1 382 ? 1.533 -10.253 -20.373 1.00 89.12 382 LYS A N 1
ATOM 3082 C CA . LYS A 1 382 ? 1.166 -11.641 -20.670 1.00 89.12 382 LYS A CA 1
ATOM 3083 C C . LYS A 1 382 ? -0.325 -11.893 -20.438 1.00 89.12 382 LYS A C 1
ATOM 3085 O O . LYS A 1 382 ? -0.994 -12.391 -21.338 1.00 89.12 382 LYS A O 1
ATOM 3090 N N . LYS A 1 383 ? -0.839 -11.497 -19.270 1.00 87.44 383 LYS A N 1
ATOM 3091 C CA . LYS A 1 383 ? -2.177 -11.872 -18.795 1.00 87.44 383 LYS A CA 1
ATOM 3092 C C . LYS A 1 383 ? -3.296 -10.926 -19.230 1.00 87.44 383 LYS A C 1
ATOM 3094 O O . LYS A 1 383 ? -4.380 -11.392 -19.536 1.00 87.44 383 LYS A O 1
ATOM 3099 N N . VAL A 1 384 ? -3.055 -9.613 -19.249 1.00 86.38 384 VAL A N 1
ATOM 3100 C CA . VAL A 1 384 ? -4.105 -8.596 -19.479 1.00 86.38 384 VAL A CA 1
ATOM 3101 C C . VAL A 1 384 ? -4.143 -8.149 -20.934 1.00 86.38 384 VAL A C 1
ATOM 3103 O O . VAL A 1 384 ? -5.207 -8.069 -21.541 1.00 86.38 384 VAL A O 1
ATOM 3106 N N . GLU A 1 385 ? -2.981 -7.879 -21.528 1.00 84.12 385 GLU A N 1
ATOM 3107 C CA . GLU A 1 385 ? -2.906 -7.496 -22.946 1.00 84.12 385 GLU A CA 1
ATOM 3108 C C . GLU A 1 385 ? -3.055 -8.702 -23.895 1.00 84.12 385 GLU A C 1
ATOM 3110 O O . GLU A 1 385 ? -3.038 -8.514 -25.118 1.00 84.12 385 GLU A O 1
ATOM 3115 N N . ASN A 1 386 ? -3.250 -9.905 -23.325 1.00 72.81 386 ASN A N 1
ATOM 3116 C CA . ASN A 1 386 ? -3.410 -11.202 -23.984 1.00 72.81 386 ASN A CA 1
ATOM 3117 C C . ASN A 1 386 ? -2.272 -11.540 -24.955 1.00 72.81 386 ASN A C 1
ATOM 3119 O O . ASN A 1 386 ? -2.489 -12.126 -26.012 1.00 72.81 386 ASN A O 1
ATOM 3123 N N . MET A 1 387 ? -1.030 -11.225 -24.577 1.00 66.50 387 MET A N 1
ATOM 3124 C CA . MET A 1 387 ? 0.167 -11.668 -25.305 1.00 66.50 387 MET A CA 1
ATOM 3125 C C . MET A 1 387 ? 0.561 -13.114 -24.932 1.00 66.50 387 MET A C 1
ATOM 3127 O O . MET A 1 387 ? 1.739 -13.466 -24.931 1.00 66.50 387 MET A O 1
ATOM 3131 N N . GLU A 1 388 ? -0.394 -13.963 -24.547 1.00 52.84 388 GLU A N 1
ATOM 3132 C CA . GLU A 1 388 ? -0.106 -15.263 -23.931 1.00 52.84 388 GLU A CA 1
ATOM 3133 C C . GLU A 1 388 ? -0.126 -16.446 -24.894 1.00 52.84 388 GLU A C 1
ATOM 3135 O O . GLU A 1 388 ? 0.753 -17.299 -24.808 1.00 52.84 388 GLU A O 1
ATOM 3140 N N . THR A 1 389 ? -1.055 -16.497 -25.845 1.00 50.41 389 THR A N 1
ATOM 3141 C CA . THR A 1 389 ? -1.276 -17.704 -26.658 1.00 50.41 389 THR A CA 1
ATOM 3142 C C . THR A 1 389 ? -0.197 -17.955 -27.719 1.00 50.41 389 THR A C 1
ATOM 3144 O O . THR A 1 389 ? -0.019 -19.099 -28.121 1.00 50.41 389 THR A O 1
ATOM 3147 N N . HIS A 1 390 ? 0.590 -16.936 -28.100 1.00 50.94 390 HIS A N 1
ATOM 3148 C CA . HIS A 1 390 ? 1.717 -17.064 -29.045 1.00 50.94 390 HIS A CA 1
ATOM 3149 C C . HIS A 1 390 ? 2.959 -16.205 -28.693 1.00 50.94 390 HIS A C 1
ATOM 3151 O O . HIS A 1 390 ? 3.900 -16.134 -29.483 1.00 50.94 390 HIS A O 1
ATOM 3157 N N . HIS A 1 391 ? 2.985 -15.497 -27.548 1.00 59.72 391 HIS A N 1
ATOM 3158 C CA . HIS A 1 391 ? 3.807 -14.276 -27.419 1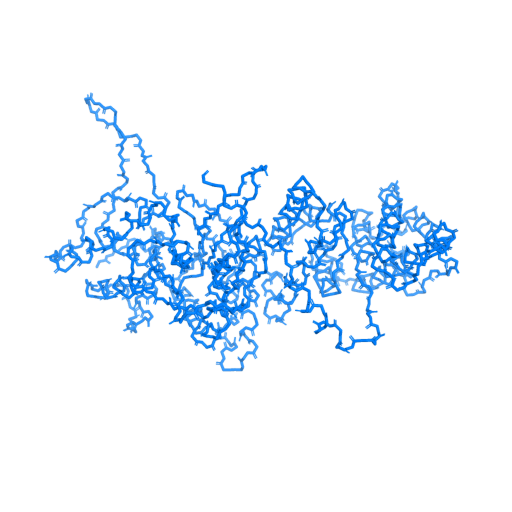.00 59.72 391 HIS A CA 1
ATOM 3159 C C . HIS A 1 391 ? 4.523 -14.057 -26.067 1.00 59.72 391 HIS A C 1
ATOM 3161 O O . HIS A 1 391 ? 5.043 -12.966 -25.811 1.00 59.72 391 HIS A O 1
ATOM 3167 N N . SER A 1 392 ? 4.673 -15.089 -25.222 1.00 72.19 392 SER A N 1
ATOM 3168 C CA . SER A 1 392 ? 5.576 -15.003 -24.052 1.00 72.19 392 SER A CA 1
ATOM 3169 C C . SER A 1 392 ? 7.007 -14.614 -24.469 1.00 72.19 392 SER A C 1
ATOM 3171 O O . SER A 1 392 ? 7.687 -13.864 -23.762 1.00 72.19 392 SER A O 1
ATOM 3173 N N . GLU A 1 393 ? 7.432 -15.076 -25.646 1.00 85.44 393 GLU A N 1
ATOM 3174 C CA . GLU A 1 393 ? 8.711 -14.738 -26.271 1.00 85.44 393 GLU A CA 1
ATOM 3175 C C . GLU A 1 393 ? 8.754 -13.291 -26.777 1.00 85.44 393 GLU A C 1
ATOM 3177 O O . GLU A 1 393 ? 9.788 -12.644 -26.640 1.00 85.44 393 GLU A O 1
ATOM 3182 N N . ILE A 1 394 ? 7.635 -12.725 -27.253 1.00 87.69 394 ILE A N 1
ATOM 3183 C CA . ILE A 1 394 ? 7.561 -11.301 -27.631 1.00 87.69 394 ILE A CA 1
ATOM 3184 C C . ILE A 1 394 ? 7.806 -10.417 -26.413 1.00 87.69 394 ILE A C 1
ATOM 3186 O O . ILE A 1 394 ? 8.575 -9.464 -26.498 1.00 87.69 394 ILE A O 1
ATOM 3190 N N . VAL A 1 395 ? 7.205 -10.735 -25.262 1.00 89.06 395 VAL A N 1
ATOM 3191 C CA . VAL A 1 395 ? 7.431 -9.967 -24.026 1.00 89.06 395 VAL A CA 1
ATOM 3192 C C . VAL A 1 395 ? 8.906 -10.032 -23.612 1.00 89.06 395 VAL A C 1
ATOM 3194 O O . VAL A 1 395 ? 9.486 -9.016 -23.227 1.00 89.06 395 VAL A O 1
ATOM 3197 N N . ALA A 1 396 ? 9.545 -11.201 -23.732 1.00 90.25 396 ALA A N 1
ATOM 3198 C CA . ALA A 1 396 ? 10.977 -11.354 -23.469 1.00 90.25 396 ALA A CA 1
ATOM 3199 C C . ALA A 1 396 ? 11.848 -10.573 -24.475 1.00 90.25 396 ALA A C 1
ATOM 3201 O O . ALA A 1 396 ? 12.811 -9.912 -24.078 1.00 90.25 396 ALA A O 1
ATOM 3202 N N . SER A 1 397 ? 11.468 -10.594 -25.751 1.00 92.00 397 SER A N 1
ATOM 3203 C CA . SER A 1 397 ? 12.137 -9.894 -26.847 1.00 92.00 397 SER A CA 1
ATOM 3204 C C . SER A 1 397 ? 12.038 -8.367 -26.699 1.00 92.00 397 SER A C 1
ATOM 3206 O O . SER A 1 397 ? 13.046 -7.657 -26.736 1.00 92.00 397 SER A O 1
ATOM 3208 N N . ALA A 1 398 ? 10.848 -7.851 -26.384 1.00 92.62 398 ALA A N 1
ATOM 3209 C CA . ALA A 1 398 ? 10.614 -6.438 -26.096 1.00 92.62 398 ALA A CA 1
ATOM 3210 C C . ALA A 1 398 ? 11.379 -5.974 -24.851 1.00 92.62 398 ALA A C 1
ATOM 3212 O O . ALA A 1 398 ? 11.936 -4.877 -24.820 1.00 92.62 398 ALA A O 1
ATOM 3213 N N . LYS A 1 399 ? 11.462 -6.830 -23.828 1.00 93.12 399 LYS A N 1
ATOM 3214 C CA . LYS A 1 399 ? 12.270 -6.582 -22.632 1.00 93.12 399 LYS A CA 1
ATOM 3215 C C . LYS A 1 399 ? 13.759 -6.456 -22.964 1.00 93.12 399 LYS A C 1
ATOM 3217 O O . LYS A 1 399 ? 14.417 -5.583 -22.395 1.00 93.12 399 LYS A O 1
ATOM 3222 N N . ALA A 1 400 ? 14.299 -7.287 -23.859 1.00 93.00 400 ALA A N 1
ATOM 3223 C CA . ALA A 1 400 ? 15.687 -7.166 -24.310 1.00 93.00 400 ALA A CA 1
ATOM 3224 C C . ALA A 1 400 ? 15.932 -5.808 -24.988 1.00 93.00 400 ALA A C 1
ATOM 3226 O O . ALA A 1 400 ? 16.880 -5.103 -24.630 1.00 93.00 400 ALA A O 1
ATOM 3227 N N . LEU A 1 401 ? 15.017 -5.391 -25.873 1.00 93.69 401 LEU A N 1
ATOM 3228 C CA . LEU A 1 401 ? 15.078 -4.081 -26.524 1.00 93.69 401 LEU A CA 1
ATOM 3229 C C . LEU A 1 401 ? 14.989 -2.928 -25.515 1.00 93.69 401 LEU A C 1
ATOM 3231 O O . LEU A 1 401 ? 15.815 -2.018 -25.538 1.00 93.69 401 LEU A O 1
ATOM 3235 N N . GLY A 1 402 ? 14.037 -2.987 -24.581 1.00 94.00 402 GLY A N 1
ATOM 3236 C CA . GLY A 1 402 ? 13.873 -1.990 -23.522 1.00 94.00 402 GLY A CA 1
ATOM 3237 C C . GLY A 1 402 ? 15.130 -1.841 -22.659 1.00 94.00 402 GLY A C 1
ATOM 3238 O O . GLY A 1 402 ? 15.603 -0.726 -22.426 1.00 94.00 402 GLY A O 1
ATOM 3239 N N . LYS A 1 403 ? 15.748 -2.955 -22.245 1.00 92.50 403 LYS A N 1
ATOM 3240 C CA . LYS A 1 403 ? 17.014 -2.932 -21.490 1.00 92.50 403 LYS A CA 1
ATOM 3241 C C . LYS A 1 403 ? 18.150 -2.295 -22.290 1.00 92.50 403 LYS A C 1
ATOM 3243 O O . LYS A 1 403 ? 18.940 -1.537 -21.719 1.00 92.50 403 LYS A O 1
ATOM 3248 N N . TRP A 1 404 ? 18.225 -2.561 -23.592 1.00 93.69 404 TRP A N 1
ATOM 3249 C CA . TRP A 1 404 ? 19.204 -1.929 -24.473 1.00 93.69 404 TRP A CA 1
ATOM 3250 C C . TRP A 1 404 ? 18.969 -0.417 -24.614 1.00 93.69 404 TRP A C 1
ATOM 3252 O O . TRP A 1 404 ? 19.915 0.349 -24.450 1.00 93.69 404 TRP A O 1
ATOM 3262 N N . ILE A 1 405 ? 17.720 0.033 -24.770 1.00 94.25 405 ILE A N 1
ATOM 3263 C CA . ILE A 1 405 ? 17.351 1.464 -24.778 1.00 94.25 405 ILE A CA 1
ATOM 3264 C C . ILE A 1 405 ? 17.785 2.151 -23.475 1.00 94.25 405 ILE A C 1
ATOM 3266 O O . ILE A 1 405 ? 18.394 3.223 -23.503 1.00 94.25 405 ILE A O 1
ATOM 3270 N N . ASN A 1 406 ? 17.537 1.524 -22.320 1.00 93.12 406 ASN A N 1
ATOM 3271 C CA . ASN A 1 406 ? 17.983 2.059 -21.030 1.00 93.12 406 ASN A CA 1
ATOM 3272 C C . ASN A 1 406 ? 19.515 2.170 -20.961 1.00 93.12 406 ASN A C 1
ATOM 3274 O O . ASN A 1 406 ? 20.052 3.176 -20.491 1.00 93.12 406 ASN A O 1
ATOM 3278 N N . LYS A 1 407 ? 20.229 1.151 -21.455 1.00 91.81 407 LYS A N 1
ATOM 3279 C CA . LYS A 1 407 ? 21.696 1.137 -21.531 1.00 91.81 407 LYS A CA 1
ATOM 3280 C C . LYS A 1 407 ? 22.226 2.231 -22.463 1.00 91.81 407 LYS A C 1
ATOM 3282 O O . LYS A 1 407 ? 23.200 2.891 -22.104 1.00 91.81 407 LYS A O 1
ATOM 3287 N N . ALA A 1 408 ? 21.574 2.464 -23.601 1.00 92.38 408 ALA A N 1
ATOM 3288 C CA . ALA A 1 408 ? 21.912 3.538 -24.527 1.00 92.38 408 ALA A CA 1
ATOM 3289 C C . ALA A 1 408 ? 21.807 4.911 -23.853 1.00 92.38 408 ALA A C 1
ATOM 3291 O O . ALA A 1 408 ? 22.769 5.676 -23.858 1.00 92.38 408 ALA A O 1
ATOM 3292 N N . ALA A 1 409 ? 20.694 5.176 -23.162 1.00 92.38 409 ALA A N 1
ATOM 3293 C CA . ALA A 1 409 ? 20.515 6.415 -22.407 1.00 92.38 409 ALA A CA 1
ATOM 3294 C C . ALA A 1 409 ? 21.548 6.575 -21.277 1.00 92.38 409 ALA A C 1
ATOM 3296 O O . ALA A 1 409 ? 22.051 7.674 -21.050 1.00 92.38 409 ALA A O 1
ATOM 3297 N N . LYS A 1 410 ? 21.911 5.486 -20.581 1.00 90.56 410 LYS A N 1
ATOM 3298 C CA . LYS A 1 410 ? 22.973 5.500 -19.558 1.00 90.56 410 LYS A CA 1
ATOM 3299 C C . LYS A 1 410 ? 24.335 5.883 -20.129 1.00 90.56 410 LYS A C 1
ATOM 3301 O O . LYS A 1 410 ? 25.066 6.612 -19.459 1.00 90.56 410 LYS A O 1
ATOM 3306 N N . LYS A 1 411 ? 24.685 5.365 -21.310 1.00 90.69 411 LYS A N 1
ATOM 3307 C CA . LYS A 1 411 ? 25.962 5.648 -21.975 1.00 90.69 411 LYS A CA 1
ATOM 3308 C C . LYS A 1 411 ? 26.011 7.094 -22.466 1.00 90.69 411 LYS A C 1
ATOM 3310 O O . LYS A 1 411 ? 26.938 7.807 -22.098 1.00 90.69 411 LYS A O 1
ATOM 3315 N N . ALA A 1 412 ? 24.969 7.544 -23.163 1.00 91.12 412 ALA A N 1
ATOM 3316 C CA . ALA A 1 412 ? 24.855 8.929 -23.615 1.00 91.12 412 ALA A CA 1
ATOM 3317 C C . ALA A 1 412 ? 24.921 9.929 -22.452 1.00 91.12 412 ALA A C 1
ATOM 3319 O O . ALA A 1 412 ? 25.650 10.910 -22.522 1.00 91.12 412 ALA A O 1
ATOM 3320 N N . ALA A 1 413 ? 24.238 9.643 -21.337 1.00 90.88 413 ALA A N 1
ATOM 3321 C CA . ALA A 1 413 ?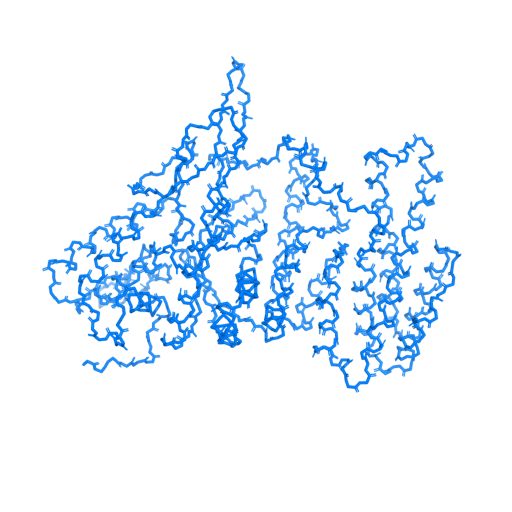 24.316 10.471 -20.134 1.00 90.88 413 ALA A CA 1
ATOM 3322 C C . ALA A 1 413 ? 25.728 10.539 -19.542 1.00 90.88 413 ALA A C 1
ATOM 3324 O O . ALA A 1 413 ? 26.146 11.586 -19.059 1.00 90.88 413 ALA A O 1
ATOM 3325 N N . PHE A 1 414 ? 26.468 9.429 -19.560 1.00 89.00 414 PHE A N 1
ATOM 3326 C CA . PHE A 1 414 ? 27.839 9.407 -19.059 1.00 89.00 414 PHE A CA 1
ATOM 3327 C C . PHE A 1 414 ? 28.774 10.236 -19.950 1.00 89.00 414 PHE A C 1
ATOM 3329 O O . PHE A 1 414 ? 29.583 11.010 -19.441 1.00 89.00 414 PHE A O 1
ATOM 3336 N N . GLU A 1 415 ? 28.648 10.096 -21.271 1.00 88.31 415 GLU A N 1
ATOM 3337 C CA . GLU A 1 415 ? 29.438 10.851 -22.250 1.00 88.31 415 GLU A CA 1
ATOM 3338 C C . GLU A 1 415 ? 29.121 12.353 -22.210 1.00 88.31 415 GLU A C 1
ATOM 3340 O O . GLU A 1 415 ? 30.045 13.165 -22.213 1.00 88.31 415 GLU A O 1
ATOM 3345 N N . ASP A 1 416 ? 27.845 12.725 -22.081 1.00 88.50 416 ASP A N 1
ATOM 3346 C CA . ASP A 1 416 ? 27.397 14.117 -21.957 1.00 88.50 416 ASP A CA 1
ATOM 3347 C C . ASP A 1 416 ? 28.027 14.813 -20.739 1.00 88.50 416 ASP A C 1
ATOM 3349 O O . ASP A 1 416 ? 28.652 15.866 -20.873 1.00 88.50 416 ASP A O 1
ATOM 3353 N N . ILE A 1 417 ? 27.971 14.179 -19.561 1.00 88.00 417 ILE A N 1
ATOM 3354 C CA . ILE A 1 417 ? 28.600 14.714 -18.344 1.00 88.00 417 ILE A CA 1
ATOM 3355 C C . ILE A 1 417 ? 30.126 14.749 -18.479 1.00 88.00 417 ILE A C 1
ATOM 3357 O O . ILE A 1 417 ? 30.751 15.742 -18.115 1.00 88.00 417 ILE A O 1
ATOM 3361 N N . LYS A 1 418 ? 30.752 13.708 -19.041 1.00 84.31 418 LYS A N 1
ATOM 3362 C CA . LYS A 1 418 ? 32.210 13.683 -19.242 1.00 84.31 418 LYS A CA 1
ATOM 3363 C C . LYS A 1 418 ? 32.687 14.820 -20.155 1.00 84.31 418 LYS A C 1
ATOM 3365 O O . LYS A 1 418 ? 33.759 15.377 -19.921 1.00 84.31 418 LYS A O 1
ATOM 3370 N N . ASN A 1 419 ? 31.913 15.161 -21.183 1.00 83.81 419 ASN A N 1
ATOM 3371 C CA . ASN A 1 419 ? 32.278 16.185 -22.158 1.00 83.81 419 ASN A CA 1
ATOM 3372 C C . ASN A 1 419 ? 31.998 17.606 -21.651 1.00 83.81 419 ASN A C 1
ATOM 3374 O O . ASN A 1 419 ? 32.846 18.483 -21.834 1.00 83.81 419 ASN A O 1
ATOM 3378 N N . ASN A 1 420 ? 30.856 17.815 -20.989 1.00 80.75 420 ASN A N 1
ATOM 3379 C CA . ASN A 1 420 ? 30.370 19.143 -20.598 1.00 80.75 420 ASN A CA 1
ATOM 3380 C C . ASN A 1 420 ? 30.761 19.552 -19.168 1.00 80.75 420 ASN A C 1
ATOM 3382 O O . ASN A 1 420 ? 30.832 20.738 -18.868 1.00 80.75 420 ASN A O 1
ATOM 3386 N N . GLU A 1 421 ? 31.063 18.597 -18.287 1.00 78.44 421 GLU A N 1
ATOM 3387 C CA . GLU A 1 421 ? 31.298 18.826 -16.854 1.00 78.44 421 GLU A CA 1
ATOM 3388 C C . GLU A 1 421 ? 32.642 18.227 -16.403 1.00 78.44 421 GLU A C 1
ATOM 3390 O O . GLU A 1 421 ? 32.746 17.540 -15.386 1.00 78.44 421 GLU A O 1
ATOM 3395 N N . LYS A 1 422 ? 33.709 18.498 -17.169 1.00 69.50 422 LYS A N 1
ATOM 3396 C CA . LYS A 1 422 ? 35.067 17.938 -16.977 1.00 69.50 422 LYS A CA 1
ATOM 3397 C C . LYS A 1 422 ? 35.662 18.147 -15.577 1.00 69.50 422 LYS A C 1
ATOM 3399 O O . LYS A 1 422 ? 36.587 17.435 -15.198 1.00 69.50 422 LYS A O 1
ATOM 3404 N N . GLN A 1 423 ? 35.161 19.128 -14.829 1.00 69.56 423 GLN A N 1
ATOM 3405 C CA . GLN A 1 423 ? 35.634 19.472 -13.485 1.00 69.56 423 GLN A CA 1
ATOM 3406 C C . GLN A 1 423 ? 34.959 18.648 -12.372 1.00 69.56 423 GLN A C 1
ATOM 3408 O O . GLN A 1 423 ? 35.433 18.657 -11.235 1.00 69.56 423 GLN A O 1
ATOM 3413 N N . LEU A 1 424 ? 33.876 17.914 -12.664 1.00 73.88 424 LEU A N 1
ATOM 3414 C CA . LEU A 1 424 ? 33.195 17.085 -11.670 1.00 73.88 424 LEU A CA 1
ATOM 3415 C C . LEU A 1 424 ? 33.953 15.778 -11.430 1.00 73.88 424 LEU A C 1
ATOM 3417 O O . LEU A 1 424 ? 34.140 14.957 -12.329 1.00 73.88 424 LEU A O 1
ATOM 3421 N N . LYS A 1 425 ? 34.323 15.534 -10.170 1.00 74.81 425 LYS A N 1
ATOM 3422 C CA . LYS A 1 425 ? 34.838 14.229 -9.742 1.00 74.81 425 LYS A CA 1
ATOM 3423 C C . LYS A 1 425 ? 33.744 13.171 -9.928 1.00 74.81 425 LYS A C 1
ATOM 3425 O O . LYS A 1 425 ? 32.633 13.342 -9.420 1.00 74.81 425 LYS A O 1
ATOM 3430 N N . GLN A 1 426 ? 34.083 12.062 -10.589 1.00 68.06 426 GLN A N 1
ATOM 3431 C CA . GLN A 1 426 ? 33.156 10.964 -10.927 1.00 68.06 426 GLN A CA 1
ATOM 3432 C C . GLN A 1 426 ? 32.472 10.326 -9.702 1.00 68.06 426 GLN A C 1
ATOM 3434 O O . GLN A 1 426 ? 31.385 9.774 -9.824 1.00 68.06 426 GLN A O 1
ATOM 3439 N N . ASN A 1 427 ? 33.059 10.469 -8.509 1.00 69.75 427 ASN A N 1
ATOM 3440 C CA . ASN A 1 427 ? 32.502 9.948 -7.256 1.00 69.75 427 ASN A CA 1
ATOM 3441 C C . ASN A 1 427 ? 31.747 11.001 -6.428 1.00 69.75 427 ASN A C 1
ATOM 3443 O O . ASN A 1 427 ? 31.375 10.733 -5.291 1.00 69.75 427 ASN A O 1
ATOM 3447 N N . SER A 1 428 ? 31.530 12.209 -6.954 1.00 77.38 428 SER A N 1
ATOM 3448 C CA . SER A 1 428 ? 30.803 13.243 -6.212 1.00 77.38 428 SER A CA 1
ATOM 3449 C C . SER A 1 428 ? 29.286 13.026 -6.270 1.00 77.38 428 SER A C 1
ATOM 3451 O O . SER A 1 428 ? 28.729 12.608 -7.288 1.00 77.38 428 SER A O 1
ATOM 3453 N N . THR A 1 429 ? 28.582 13.369 -5.190 1.00 77.38 429 THR A N 1
ATOM 3454 C CA . THR A 1 429 ? 27.108 13.354 -5.140 1.00 77.38 429 THR A CA 1
ATOM 3455 C C . THR A 1 429 ? 26.495 14.224 -6.241 1.00 77.38 429 THR A C 1
ATOM 3457 O O . THR A 1 429 ? 25.456 13.890 -6.814 1.00 77.38 429 THR A O 1
ATOM 3460 N N . GLU A 1 430 ? 27.159 15.331 -6.582 1.00 79.75 430 GLU A N 1
ATOM 3461 C CA . GLU A 1 430 ? 26.738 16.234 -7.650 1.00 79.75 430 GLU A CA 1
ATOM 3462 C C . GLU A 1 430 ? 26.849 15.592 -9.039 1.00 79.75 430 GLU A C 1
ATOM 3464 O O . GLU A 1 430 ? 25.912 15.709 -9.833 1.00 79.75 430 GLU A O 1
ATOM 3469 N N . PHE A 1 431 ? 27.921 14.836 -9.302 1.00 83.62 431 PHE A N 1
ATOM 3470 C CA . PHE A 1 431 ? 28.074 14.060 -10.535 1.00 83.62 431 PHE A CA 1
ATOM 3471 C C . PHE A 1 431 ? 26.898 13.099 -10.730 1.00 83.62 431 PHE A C 1
ATOM 3473 O O . PHE A 1 431 ? 26.235 13.133 -11.767 1.00 83.62 431 PHE A O 1
ATOM 3480 N N . TRP A 1 432 ? 26.566 12.296 -9.715 1.00 81.06 432 TRP A N 1
ATOM 3481 C CA . TRP A 1 432 ? 25.463 11.333 -9.807 1.00 81.06 432 TRP A CA 1
ATOM 3482 C C . TRP A 1 432 ? 24.092 11.997 -9.963 1.00 81.06 432 TRP A C 1
ATOM 3484 O O . TRP A 1 432 ? 23.220 11.457 -10.652 1.00 81.06 432 TRP A O 1
ATOM 3494 N N . LYS A 1 433 ? 23.899 13.184 -9.376 1.00 81.31 433 LYS A N 1
ATOM 3495 C CA . LYS A 1 433 ? 22.680 13.983 -9.554 1.00 81.31 433 LYS A CA 1
ATOM 3496 C C . LYS A 1 433 ? 22.541 14.475 -10.996 1.00 81.31 433 LYS A C 1
ATOM 3498 O O . LYS A 1 433 ? 21.483 14.268 -11.594 1.00 81.31 433 LYS A O 1
ATOM 3503 N N . LYS A 1 434 ? 23.592 15.074 -11.569 1.00 84.69 434 LYS A N 1
ATOM 3504 C CA . LYS A 1 434 ? 23.579 15.538 -12.967 1.00 84.69 434 LYS A CA 1
ATOM 3505 C C . LYS A 1 434 ? 23.480 14.369 -13.950 1.00 84.69 434 LYS A C 1
ATOM 3507 O O . LYS A 1 434 ? 22.694 14.430 -14.889 1.00 84.69 434 LYS A O 1
ATOM 3512 N N . TYR A 1 435 ? 24.166 13.260 -13.678 1.00 87.38 435 TYR A N 1
ATOM 3513 C CA . TYR A 1 435 ? 24.062 12.025 -14.457 1.00 87.38 435 TYR A CA 1
ATOM 3514 C C . TYR A 1 435 ? 22.620 11.500 -14.531 1.00 87.38 435 TYR A C 1
ATOM 3516 O O . TYR A 1 435 ? 22.127 11.173 -15.611 1.00 87.38 435 TYR A O 1
ATOM 3524 N N . GLN A 1 436 ? 21.905 11.454 -13.400 1.00 83.94 436 GLN A N 1
ATOM 3525 C CA . GLN A 1 436 ? 20.498 11.034 -13.381 1.00 83.94 436 GLN A CA 1
ATOM 3526 C C . GLN A 1 436 ? 19.596 11.980 -14.183 1.00 83.94 436 GLN A C 1
ATOM 3528 O O . GLN A 1 436 ? 18.691 11.513 -14.879 1.00 83.94 436 GLN A O 1
ATOM 3533 N N . GLN A 1 437 ? 19.847 13.290 -14.121 1.00 86.62 437 GLN A N 1
ATOM 3534 C CA . GLN A 1 437 ? 19.113 14.282 -14.911 1.00 86.62 437 GLN A CA 1
ATOM 3535 C C . GLN A 1 437 ? 19.368 14.111 -16.416 1.00 86.62 437 GLN A C 1
ATOM 3537 O O . GLN A 1 437 ? 18.410 14.036 -17.185 1.00 86.62 437 GLN A O 1
ATOM 3542 N N . ALA A 1 438 ? 20.631 13.963 -16.827 1.00 89.81 438 ALA A N 1
ATOM 3543 C CA . ALA A 1 438 ? 21.012 13.734 -18.220 1.00 89.81 438 ALA A CA 1
ATOM 3544 C C . ALA A 1 438 ? 20.406 12.431 -18.765 1.00 89.81 438 ALA A C 1
ATOM 3546 O O . ALA A 1 438 ? 19.784 12.418 -19.825 1.00 89.81 438 ALA A O 1
ATOM 3547 N N . LYS A 1 439 ? 20.478 11.337 -18.000 1.00 91.50 439 LYS A N 1
ATOM 3548 C CA . LYS A 1 439 ? 19.848 10.064 -18.376 1.00 91.50 439 LYS A CA 1
ATOM 3549 C C . LYS A 1 439 ? 18.335 10.195 -18.543 1.00 91.50 439 LYS A C 1
ATOM 3551 O O . LYS A 1 439 ? 17.787 9.684 -19.518 1.00 91.50 439 LYS A O 1
ATOM 3556 N N . SER A 1 440 ? 17.667 10.880 -17.615 1.00 90.06 440 SER A N 1
ATOM 3557 C CA . SER A 1 440 ? 16.220 11.118 -17.697 1.00 90.06 440 SER A CA 1
ATOM 3558 C C . SER A 1 440 ? 15.860 11.907 -18.958 1.00 90.06 440 SER A C 1
ATOM 3560 O O . SER A 1 440 ? 14.872 11.583 -19.611 1.00 90.06 440 SER A O 1
ATOM 3562 N N . LYS A 1 441 ? 16.685 12.890 -19.346 1.00 92.50 441 LYS A N 1
ATOM 3563 C CA . LYS A 1 441 ? 16.523 13.654 -20.591 1.00 92.50 441 LYS A CA 1
ATOM 3564 C C . LYS A 1 441 ? 16.597 12.749 -21.826 1.00 92.50 441 LYS A C 1
ATOM 3566 O O . LYS A 1 441 ? 15.662 12.750 -22.621 1.00 92.50 441 LYS A O 1
ATOM 3571 N N . PHE A 1 442 ? 17.637 11.921 -21.950 1.00 92.50 442 PHE A N 1
ATOM 3572 C CA . PHE A 1 442 ? 17.768 10.998 -23.086 1.00 92.50 442 PHE A CA 1
ATOM 3573 C C . PHE A 1 442 ? 16.636 9.962 -23.147 1.00 92.50 442 PHE A C 1
ATOM 3575 O O . PHE A 1 442 ? 16.116 9.681 -24.225 1.00 92.50 442 PHE A O 1
ATOM 3582 N N . LEU A 1 443 ? 16.199 9.422 -22.001 1.00 92.12 443 LEU A N 1
ATOM 3583 C CA . LEU A 1 443 ? 15.036 8.526 -21.957 1.00 92.12 443 LEU A CA 1
ATOM 3584 C C . LEU A 1 443 ? 13.759 9.232 -22.424 1.00 92.12 443 LEU A C 1
ATOM 3586 O O . LEU A 1 443 ? 13.018 8.678 -23.227 1.00 92.12 443 LEU A O 1
ATOM 3590 N N . VAL A 1 444 ? 13.524 10.469 -21.980 1.00 92.50 444 VAL A N 1
ATOM 3591 C CA . VAL A 1 444 ? 12.379 11.281 -22.418 1.00 92.50 444 VAL A CA 1
ATOM 3592 C C . VAL A 1 444 ? 12.398 11.525 -23.930 1.00 92.50 444 VAL A C 1
ATOM 3594 O O . VAL A 1 444 ? 11.347 11.461 -24.571 1.00 92.50 444 VAL A O 1
ATOM 3597 N N . GLU A 1 445 ? 13.564 11.791 -24.514 1.00 91.94 445 GLU A N 1
ATOM 3598 C CA . GLU A 1 445 ? 13.716 11.981 -25.961 1.00 91.94 445 GLU A CA 1
ATOM 3599 C C . GLU A 1 445 ? 13.419 10.698 -26.752 1.00 91.94 445 GLU A C 1
ATOM 3601 O O . GLU A 1 445 ? 12.748 10.753 -27.789 1.00 91.94 445 GLU A O 1
ATOM 3606 N N . LEU A 1 446 ? 13.875 9.542 -26.256 1.00 92.81 446 LEU A N 1
ATOM 3607 C CA . LEU A 1 446 ? 13.598 8.229 -26.848 1.00 92.81 446 LEU A CA 1
ATOM 3608 C C . LEU A 1 446 ? 12.112 7.863 -26.733 1.00 92.81 446 LEU A C 1
ATOM 3610 O O . LEU A 1 446 ? 11.507 7.467 -27.726 1.00 92.81 446 LEU A O 1
ATOM 3614 N N . GLU A 1 447 ? 11.498 8.075 -25.567 1.00 92.62 447 GLU A N 1
ATOM 3615 C CA . GLU A 1 447 ? 10.059 7.871 -25.349 1.00 92.62 447 GLU A CA 1
ATOM 3616 C C . GLU A 1 447 ? 9.211 8.775 -26.248 1.00 92.62 447 GLU A C 1
ATOM 3618 O O . GLU A 1 447 ? 8.230 8.326 -26.836 1.00 92.62 447 GLU A O 1
ATOM 3623 N N . SER A 1 448 ? 9.598 10.044 -26.396 1.00 92.00 448 SER A N 1
ATOM 3624 C CA . SER A 1 448 ? 8.882 10.986 -27.264 1.00 92.00 448 SER A CA 1
ATOM 3625 C C . SER A 1 448 ? 8.946 10.553 -28.729 1.00 92.00 448 SER A C 1
ATOM 3627 O O . SER A 1 448 ? 7.966 10.707 -29.454 1.00 92.00 448 SER A O 1
ATOM 3629 N N . SER A 1 449 ? 10.070 9.965 -29.155 1.00 91.94 449 SER A N 1
ATOM 3630 C CA . SER A 1 449 ? 10.184 9.359 -30.484 1.00 91.94 449 SER A CA 1
ATOM 3631 C C . SER A 1 449 ? 9.337 8.097 -30.624 1.00 91.94 449 SER A C 1
ATOM 3633 O O . SER A 1 449 ? 8.714 7.894 -31.657 1.00 91.94 449 SER A O 1
ATOM 3635 N N . ALA A 1 450 ? 9.289 7.249 -29.595 1.00 92.94 450 ALA A N 1
ATOM 3636 C CA . ALA A 1 450 ? 8.458 6.052 -29.620 1.00 92.94 450 ALA A CA 1
ATOM 3637 C C . ALA A 1 450 ? 6.969 6.414 -29.754 1.00 92.94 450 ALA A C 1
ATOM 3639 O O . ALA A 1 450 ? 6.254 5.850 -30.580 1.00 92.94 450 ALA A O 1
ATOM 3640 N N . PHE A 1 451 ? 6.494 7.401 -28.991 1.00 91.38 451 PHE A N 1
ATOM 3641 C CA . PHE A 1 451 ? 5.092 7.813 -29.035 1.00 91.38 451 PHE A CA 1
ATOM 3642 C C . PHE A 1 451 ? 4.698 8.547 -30.322 1.00 91.38 451 PHE A C 1
ATOM 3644 O O . PHE A 1 451 ? 3.546 8.409 -30.742 1.00 91.38 451 PHE A O 1
ATOM 3651 N N . SER A 1 452 ? 5.620 9.270 -30.969 1.00 93.25 452 SER A N 1
ATOM 3652 C CA . SER A 1 452 ? 5.348 9.980 -32.229 1.00 93.25 452 SER A CA 1
ATOM 3653 C C . SER A 1 452 ? 5.289 9.070 -33.462 1.00 93.25 452 SER A C 1
ATOM 3655 O O . SER A 1 452 ? 4.817 9.503 -34.518 1.00 93.25 452 SER A O 1
ATOM 3657 N N . ALA A 1 453 ? 5.724 7.812 -33.345 1.00 94.12 453 ALA A N 1
ATOM 3658 C CA . ALA A 1 453 ? 5.618 6.828 -34.412 1.00 94.12 453 ALA A CA 1
ATOM 3659 C C . ALA A 1 453 ? 4.151 6.558 -34.795 1.00 94.12 453 ALA A C 1
ATOM 3661 O O . ALA A 1 453 ? 3.293 6.359 -33.930 1.00 94.12 453 ALA A O 1
ATOM 3662 N N . ARG A 1 454 ? 3.869 6.539 -36.103 1.00 93.44 454 ARG A N 1
ATOM 3663 C CA . ARG A 1 454 ? 2.518 6.335 -36.664 1.00 93.44 454 ARG A CA 1
ATOM 3664 C C . ARG A 1 454 ? 2.231 4.887 -37.076 1.00 93.44 454 ARG A C 1
ATOM 3666 O O . ARG A 1 454 ? 1.087 4.565 -37.362 1.00 93.44 454 ARG A O 1
ATOM 3673 N N . SER A 1 455 ? 3.250 4.037 -37.090 1.00 94.12 455 SER A N 1
ATOM 3674 C CA . SER A 1 455 ? 3.184 2.625 -37.470 1.00 94.12 455 SER A CA 1
ATOM 3675 C C . SER A 1 455 ? 4.248 1.825 -36.710 1.00 94.12 455 SER A C 1
ATOM 3677 O O . SER A 1 455 ? 5.152 2.408 -36.097 1.00 94.12 455 SER A O 1
ATOM 3679 N N . GLY A 1 456 ? 4.123 0.496 -36.697 1.00 92.19 456 GLY A N 1
ATOM 3680 C CA . GLY A 1 456 ? 5.020 -0.382 -35.942 1.00 92.19 456 GLY A CA 1
ATOM 3681 C C . GLY A 1 456 ? 6.451 -0.423 -36.489 1.00 92.19 456 GLY A C 1
ATOM 3682 O O . GLY A 1 456 ? 7.410 -0.350 -35.723 1.00 92.19 456 GLY A O 1
ATOM 3683 N N . ASP A 1 457 ? 6.613 -0.428 -37.810 1.00 92.62 457 ASP A N 1
ATOM 3684 C CA . ASP A 1 457 ? 7.913 -0.304 -38.481 1.00 92.62 457 ASP A CA 1
ATOM 3685 C C . ASP A 1 457 ? 8.591 1.036 -38.145 1.00 92.62 457 ASP A C 1
ATOM 3687 O O . ASP A 1 457 ? 9.770 1.075 -37.779 1.00 92.62 457 ASP A O 1
ATOM 3691 N N . ALA A 1 458 ? 7.823 2.133 -38.162 1.00 93.81 458 ALA A N 1
ATOM 3692 C CA . ALA A 1 458 ? 8.314 3.453 -37.793 1.00 93.81 458 ALA A CA 1
ATOM 3693 C C . ALA A 1 458 ? 8.737 3.507 -36.319 1.00 93.81 458 ALA A C 1
ATOM 3695 O O . ALA A 1 458 ? 9.753 4.128 -36.007 1.00 93.81 458 ALA A O 1
ATOM 3696 N N . LEU A 1 459 ? 8.003 2.844 -35.417 1.00 95.00 459 LEU A N 1
ATOM 3697 C CA . LEU A 1 459 ? 8.362 2.739 -34.000 1.00 95.00 459 LEU A CA 1
ATOM 3698 C C . LEU A 1 459 ? 9.740 2.090 -33.840 1.00 95.00 459 LEU A C 1
ATOM 3700 O O . LEU A 1 459 ? 10.627 2.681 -33.219 1.00 95.00 459 LEU A O 1
ATOM 3704 N N . CYS A 1 460 ? 9.935 0.910 -34.431 1.00 91.94 460 CYS A N 1
ATOM 3705 C CA . CYS A 1 460 ? 11.204 0.194 -34.358 1.00 91.94 460 CYS A CA 1
ATOM 3706 C C . CYS A 1 460 ? 12.342 1.023 -34.966 1.00 91.94 460 CYS A C 1
ATOM 3708 O O . CYS A 1 460 ? 13.346 1.264 -34.297 1.00 91.94 460 CYS A O 1
ATOM 3710 N N . MET A 1 461 ? 12.171 1.544 -36.184 1.00 90.94 461 MET A N 1
ATOM 3711 C CA . MET A 1 461 ? 13.213 2.306 -36.878 1.00 90.94 461 MET A CA 1
ATOM 3712 C C . MET A 1 461 ? 13.613 3.585 -36.142 1.00 90.94 461 MET A C 1
ATOM 3714 O O . MET A 1 461 ? 14.803 3.873 -36.000 1.00 90.94 461 MET A O 1
ATOM 3718 N N . GLN A 1 462 ? 12.645 4.364 -35.658 1.00 92.94 462 GLN A N 1
ATOM 3719 C CA . GLN A 1 462 ? 12.934 5.619 -34.968 1.00 92.94 462 GLN A CA 1
ATOM 3720 C C . GLN A 1 462 ? 13.667 5.386 -33.646 1.00 92.94 462 GLN A C 1
ATOM 3722 O O . GLN A 1 462 ? 14.650 6.076 -33.361 1.00 92.94 462 GLN A O 1
ATOM 3727 N N . VAL A 1 463 ? 13.217 4.406 -32.858 1.00 90.88 463 VAL A N 1
ATOM 3728 C CA . VAL A 1 463 ? 13.825 4.097 -31.562 1.00 90.88 463 VAL A CA 1
ATOM 3729 C C . VAL A 1 463 ? 15.208 3.477 -31.741 1.00 90.88 463 VAL A C 1
ATOM 3731 O O . VAL A 1 463 ? 16.147 3.928 -31.088 1.00 90.88 463 VAL A O 1
ATOM 3734 N N . ILE A 1 464 ? 15.370 2.516 -32.658 1.00 91.31 464 ILE A N 1
ATOM 3735 C CA . ILE A 1 464 ? 16.658 1.858 -32.929 1.00 91.31 464 ILE A CA 1
ATOM 3736 C C . ILE A 1 464 ? 17.670 2.857 -33.463 1.00 91.31 464 ILE A C 1
ATOM 3738 O O . ILE A 1 464 ? 18.773 2.933 -32.934 1.00 91.31 464 ILE A O 1
ATOM 3742 N N . ARG A 1 465 ? 17.303 3.670 -34.461 1.00 89.81 465 ARG A N 1
ATOM 3743 C CA . ARG A 1 465 ? 18.224 4.663 -35.023 1.00 89.81 465 ARG A CA 1
ATOM 3744 C C . ARG A 1 465 ? 18.706 5.631 -33.947 1.00 89.81 465 ARG A C 1
ATOM 3746 O O . ARG A 1 465 ? 19.900 5.887 -33.849 1.00 89.81 465 ARG A O 1
ATOM 3753 N N . ARG A 1 466 ? 17.799 6.161 -33.121 1.00 89.75 466 ARG A N 1
ATOM 3754 C CA . ARG A 1 466 ? 18.173 7.103 -32.056 1.00 89.75 466 ARG A CA 1
ATOM 3755 C C . ARG A 1 466 ? 19.005 6.439 -30.962 1.00 89.75 466 ARG A C 1
ATOM 3757 O O . ARG A 1 466 ? 20.045 6.971 -30.598 1.00 89.75 466 ARG A O 1
ATOM 3764 N N . ALA A 1 467 ? 18.584 5.286 -30.450 1.00 90.25 467 ALA A N 1
ATOM 3765 C CA . ALA A 1 467 ? 19.318 4.583 -29.400 1.00 90.25 467 ALA A CA 1
ATOM 3766 C C . ALA A 1 467 ? 20.675 4.045 -29.894 1.00 90.25 467 ALA A C 1
ATOM 3768 O O . ALA A 1 467 ? 21.654 4.080 -29.149 1.00 90.25 467 ALA A O 1
ATOM 3769 N N . GLY A 1 468 ? 20.767 3.625 -31.157 1.00 88.62 468 GLY A N 1
ATOM 3770 C CA . GLY A 1 468 ? 22.011 3.228 -31.817 1.00 88.62 468 GLY A CA 1
ATOM 3771 C C . GLY A 1 468 ? 22.993 4.392 -31.912 1.00 88.62 468 GLY A C 1
ATOM 3772 O O . GLY A 1 468 ? 24.126 4.260 -31.462 1.00 88.62 468 GLY A O 1
ATOM 3773 N N . LEU A 1 469 ? 22.534 5.565 -32.367 1.00 87.94 469 LEU A N 1
ATOM 3774 C CA . LEU A 1 469 ? 23.346 6.791 -32.399 1.00 87.94 469 LEU A CA 1
ATOM 3775 C C . LEU A 1 469 ? 23.822 7.225 -31.004 1.00 87.94 469 LEU A C 1
ATOM 3777 O O . LEU A 1 469 ? 24.957 7.656 -30.848 1.00 87.94 469 LEU A O 1
ATOM 3781 N N . LEU A 1 470 ? 22.969 7.096 -29.984 1.00 88.31 470 LEU A N 1
ATOM 3782 C CA . LEU A 1 470 ? 23.314 7.445 -28.600 1.00 88.31 470 LEU A CA 1
ATOM 3783 C C . LEU A 1 470 ? 24.287 6.453 -27.949 1.00 88.31 470 LEU A C 1
ATOM 3785 O O . LEU A 1 470 ? 25.018 6.814 -27.031 1.00 88.31 470 LEU A O 1
ATOM 3789 N N . SER A 1 471 ? 24.263 5.187 -28.368 1.00 83.81 471 SER A N 1
ATOM 3790 C CA . SER A 1 471 ? 25.041 4.120 -27.734 1.00 83.81 471 SER A CA 1
ATOM 3791 C C . SER A 1 471 ? 26.274 3.690 -28.517 1.00 83.81 471 SER A C 1
ATOM 3793 O O . SER A 1 471 ? 27.136 3.032 -27.930 1.00 83.81 471 SER A O 1
ATOM 3795 N N . ASN A 1 472 ? 26.373 4.021 -29.808 1.00 84.19 472 ASN A N 1
ATOM 3796 C CA . ASN A 1 472 ? 27.329 3.426 -30.747 1.00 84.19 472 ASN A CA 1
ATOM 3797 C C . ASN A 1 472 ? 27.378 1.894 -30.598 1.00 84.19 472 ASN A C 1
ATOM 3799 O O . ASN A 1 472 ? 28.450 1.308 -30.452 1.00 84.19 472 ASN A O 1
ATOM 3803 N N . SER A 1 473 ? 26.207 1.263 -30.498 1.00 85.31 473 SER A N 1
ATOM 3804 C CA . SER A 1 473 ? 26.074 -0.187 -30.363 1.00 85.31 473 SER A CA 1
ATOM 3805 C C . SER A 1 473 ? 24.909 -0.696 -31.189 1.00 85.31 473 SER A C 1
ATOM 3807 O O . SER A 1 473 ? 23.916 0.015 -31.359 1.00 85.31 473 SER A O 1
ATOM 3809 N N . ASP A 1 474 ? 25.033 -1.929 -31.663 1.00 87.88 474 ASP A N 1
ATOM 3810 C CA . ASP A 1 474 ? 23.981 -2.583 -32.424 1.00 87.88 474 ASP A CA 1
ATOM 3811 C C . ASP A 1 474 ? 22.833 -3.040 -31.522 1.00 87.88 474 ASP A C 1
ATOM 3813 O O . ASP A 1 474 ? 22.984 -3.251 -30.310 1.00 87.88 474 ASP A O 1
ATOM 3817 N N . VAL A 1 475 ? 21.663 -3.173 -32.139 1.00 90.31 475 VAL A N 1
ATOM 3818 C CA . VAL A 1 475 ? 20.459 -3.689 -31.493 1.00 90.31 475 VAL A CA 1
ATOM 3819 C C . VAL A 1 475 ? 20.656 -5.174 -31.130 1.00 90.31 475 VAL A C 1
ATOM 3821 O O . VAL A 1 475 ? 21.222 -5.924 -31.927 1.00 90.31 475 VAL A O 1
ATOM 3824 N N . PRO A 1 476 ? 20.223 -5.637 -29.942 1.00 91.69 476 PRO A N 1
ATOM 3825 C CA . PRO A 1 476 ? 20.393 -7.034 -29.543 1.00 91.69 476 PRO A CA 1
ATOM 3826 C C . PRO A 1 476 ? 19.577 -7.982 -30.429 1.00 91.69 476 PRO A C 1
ATOM 3828 O O . PRO A 1 476 ? 18.390 -7.748 -30.666 1.00 91.69 476 PRO A O 1
ATOM 3831 N N . SER A 1 477 ? 20.182 -9.091 -30.857 1.00 91.12 477 SER A N 1
ATOM 3832 C CA . SER A 1 477 ? 19.533 -10.113 -31.698 1.00 91.12 477 SER A CA 1
ATOM 3833 C C . SER A 1 477 ? 18.259 -10.697 -31.072 1.00 91.12 477 SER A C 1
ATOM 3835 O O . SER A 1 477 ? 17.292 -11.007 -31.765 1.00 91.12 477 SER A O 1
ATOM 3837 N N . GLU A 1 478 ? 18.212 -10.746 -29.742 1.00 92.19 478 GLU A N 1
ATOM 3838 C CA . GLU A 1 478 ? 17.107 -11.230 -28.920 1.00 92.19 478 GLU A CA 1
ATOM 3839 C C . GLU A 1 478 ? 15.852 -10.350 -29.042 1.00 92.19 478 GLU A C 1
ATOM 3841 O O . GLU A 1 478 ? 14.752 -10.780 -28.694 1.00 92.19 478 GLU A O 1
ATOM 3846 N N . SER A 1 479 ? 15.989 -9.120 -29.549 1.00 92.06 479 SER A N 1
ATOM 3847 C CA . SER A 1 479 ? 14.866 -8.199 -29.784 1.00 92.06 479 SER A CA 1
ATOM 3848 C C . SER A 1 479 ? 14.178 -8.351 -31.147 1.00 92.06 479 SER A C 1
ATOM 3850 O O . SER A 1 479 ? 13.146 -7.719 -31.383 1.00 92.06 479 SER A O 1
ATOM 3852 N N . SER A 1 480 ? 14.724 -9.196 -32.028 1.00 91.19 480 SER A N 1
ATOM 3853 C CA . SER A 1 480 ? 14.244 -9.397 -33.403 1.00 91.19 480 SER A CA 1
ATOM 3854 C C . SER A 1 480 ? 12.761 -9.761 -33.475 1.00 91.19 480 SER A C 1
ATOM 3856 O O . SER A 1 480 ? 12.015 -9.117 -34.208 1.00 91.19 480 SER A O 1
ATOM 3858 N N . LEU A 1 481 ? 12.318 -10.722 -32.660 1.00 91.31 481 LEU A N 1
ATOM 3859 C CA . LEU A 1 481 ? 10.933 -11.193 -32.661 1.00 91.31 481 LEU A CA 1
ATOM 3860 C C . LEU A 1 481 ? 9.939 -10.063 -32.357 1.00 91.31 481 LEU A C 1
ATOM 3862 O O . LEU A 1 481 ? 8.938 -9.914 -33.050 1.00 91.31 481 LEU A O 1
ATOM 3866 N N . PHE A 1 482 ? 10.210 -9.233 -31.346 1.00 92.56 482 PHE A N 1
ATOM 3867 C CA . PHE A 1 482 ? 9.356 -8.080 -31.056 1.00 92.56 482 PHE A CA 1
ATOM 3868 C C . PHE A 1 482 ? 9.322 -7.096 -32.228 1.00 92.56 482 PHE A C 1
ATOM 3870 O O . PHE A 1 482 ? 8.252 -6.589 -32.563 1.00 92.56 482 PHE A O 1
ATOM 3877 N N . MET A 1 483 ? 10.468 -6.835 -32.859 1.00 92.06 483 MET A N 1
ATOM 3878 C CA . MET A 1 483 ? 10.550 -5.913 -33.991 1.00 92.06 483 MET A CA 1
ATOM 3879 C C . MET A 1 483 ? 9.758 -6.412 -35.199 1.00 92.06 483 MET A C 1
ATOM 3881 O O . MET A 1 483 ? 8.973 -5.656 -35.761 1.00 92.06 483 MET A O 1
ATOM 3885 N N . GLU A 1 484 ? 9.915 -7.681 -35.568 1.00 91.19 484 GLU A N 1
ATOM 3886 C CA . GLU A 1 484 ? 9.207 -8.304 -36.690 1.00 91.19 484 GLU A CA 1
ATOM 3887 C C . GLU A 1 484 ? 7.690 -8.291 -36.470 1.00 91.19 484 GLU A C 1
ATOM 3889 O O . GLU A 1 484 ? 6.916 -7.885 -37.339 1.00 91.19 484 GLU A O 1
ATOM 3894 N N . LYS A 1 485 ? 7.257 -8.669 -35.266 1.00 90.75 485 LYS A N 1
ATOM 3895 C CA . LYS A 1 485 ? 5.839 -8.756 -34.898 1.00 90.75 485 LYS A CA 1
ATOM 3896 C C . LYS A 1 485 ? 5.182 -7.386 -34.747 1.00 90.75 485 LYS A C 1
ATOM 3898 O O . LYS A 1 485 ? 3.999 -7.221 -35.027 1.00 90.75 485 LYS A O 1
ATOM 3903 N N . THR A 1 486 ? 5.959 -6.378 -34.361 1.00 91.50 486 THR A N 1
ATOM 3904 C CA . THR A 1 486 ? 5.501 -4.985 -34.340 1.00 91.50 486 THR A CA 1
ATOM 3905 C C . THR A 1 486 ? 5.430 -4.408 -35.756 1.00 91.50 486 THR A C 1
ATOM 3907 O O . THR A 1 486 ? 4.451 -3.750 -36.093 1.00 91.50 486 THR A O 1
ATOM 3910 N N . ALA A 1 487 ? 6.421 -4.676 -36.612 1.00 91.00 487 ALA A N 1
ATOM 3911 C CA . ALA A 1 487 ? 6.456 -4.178 -37.988 1.00 91.00 487 ALA A CA 1
ATOM 3912 C C . ALA A 1 487 ? 5.378 -4.807 -38.887 1.00 91.00 487 ALA A C 1
ATOM 3914 O O . ALA A 1 487 ? 4.819 -4.121 -39.737 1.00 91.00 487 ALA A O 1
ATOM 3915 N N . SER A 1 488 ? 5.054 -6.085 -38.674 1.00 89.06 488 SER A N 1
ATOM 3916 C CA . SER A 1 488 ? 3.976 -6.797 -39.382 1.00 89.06 488 SER A CA 1
ATOM 3917 C C . SER A 1 488 ? 2.565 -6.408 -38.923 1.00 89.06 488 SER A C 1
ATOM 3919 O O . SER A 1 488 ? 1.594 -6.754 -39.591 1.00 89.06 488 SER A O 1
ATOM 3921 N N . GLY A 1 489 ? 2.431 -5.688 -37.803 1.00 86.06 489 GLY A N 1
ATOM 3922 C CA . GLY A 1 489 ? 1.137 -5.312 -37.229 1.00 86.06 489 GLY A CA 1
ATOM 3923 C C . GLY A 1 489 ? 0.455 -6.414 -36.411 1.00 86.06 489 GLY A C 1
ATOM 3924 O O . GLY A 1 489 ? -0.666 -6.208 -35.953 1.00 86.06 489 GLY A O 1
ATOM 3925 N N . GLU A 1 490 ? 1.117 -7.555 -36.179 1.00 86.94 490 GLU A N 1
ATOM 3926 C CA . GLU A 1 490 ? 0.620 -8.599 -35.268 1.00 86.94 490 GLU A CA 1
ATOM 3927 C C . GLU A 1 490 ? 0.515 -8.090 -33.819 1.00 86.94 490 GLU A C 1
ATOM 3929 O O . GLU A 1 490 ? -0.366 -8.507 -33.065 1.00 86.94 490 GLU A O 1
ATOM 3934 N N . VAL A 1 491 ? 1.381 -7.147 -33.429 1.00 88.06 491 VAL A N 1
ATOM 3935 C CA . VAL A 1 491 ? 1.265 -6.403 -32.169 1.00 88.06 491 VAL A CA 1
ATOM 3936 C C . VAL A 1 491 ? 0.694 -5.015 -32.446 1.00 88.06 491 VAL A C 1
ATOM 3938 O O . VAL A 1 491 ? 1.321 -4.203 -33.126 1.00 88.06 491 VAL A O 1
ATOM 3941 N N . ASP A 1 492 ? -0.468 -4.724 -31.857 1.00 90.81 492 ASP A N 1
ATOM 3942 C CA . ASP A 1 492 ? -1.088 -3.395 -31.899 1.00 90.81 492 ASP A CA 1
ATOM 3943 C C . ASP A 1 492 ? -0.100 -2.295 -31.473 1.00 90.81 492 ASP A C 1
ATOM 3945 O O . ASP A 1 492 ? 0.610 -2.429 -30.470 1.00 90.81 492 ASP A O 1
ATOM 3949 N N . LEU A 1 493 ? -0.073 -1.188 -32.219 1.00 92.00 493 LEU A N 1
ATOM 3950 C CA . LEU A 1 493 ? 0.930 -0.133 -32.066 1.00 92.00 493 LEU A CA 1
ATOM 3951 C C . LEU A 1 493 ? 0.944 0.459 -30.651 1.00 92.00 493 LEU A C 1
ATOM 3953 O O . LEU A 1 493 ? 2.015 0.683 -30.084 1.00 92.00 493 LEU A O 1
ATOM 3957 N N . ASP A 1 494 ? -0.226 0.697 -30.061 1.00 91.12 494 ASP A N 1
ATOM 3958 C CA . ASP A 1 494 ? -0.318 1.268 -28.717 1.00 91.12 494 ASP A CA 1
ATOM 3959 C C . ASP A 1 494 ? 0.191 0.291 -27.656 1.00 91.12 494 ASP A C 1
ATOM 3961 O O . ASP A 1 494 ? 0.898 0.690 -26.724 1.00 91.12 494 ASP A O 1
ATOM 3965 N N . LYS A 1 495 ? -0.108 -1.004 -27.816 1.00 90.69 495 LYS A N 1
ATOM 3966 C CA . LYS A 1 495 ? 0.445 -2.056 -26.956 1.00 90.69 495 LYS A CA 1
ATOM 3967 C C . LYS A 1 495 ? 1.962 -2.140 -27.099 1.00 90.69 495 LYS A C 1
ATOM 3969 O O . LYS A 1 495 ? 2.653 -2.206 -26.084 1.00 90.69 495 LYS A O 1
ATOM 3974 N N . ALA A 1 496 ? 2.485 -2.082 -28.325 1.00 92.19 496 ALA A N 1
ATOM 3975 C CA . ALA A 1 496 ? 3.920 -2.121 -28.600 1.00 92.19 496 ALA A CA 1
ATOM 3976 C C . ALA A 1 496 ? 4.660 -0.930 -27.967 1.00 92.19 496 ALA A C 1
ATOM 3978 O O . ALA A 1 496 ? 5.683 -1.122 -27.306 1.00 92.19 496 ALA A O 1
ATOM 3979 N N . LYS A 1 497 ? 4.116 0.291 -28.096 1.00 94.31 497 LYS A N 1
ATOM 3980 C CA . LYS A 1 497 ? 4.652 1.504 -27.449 1.00 94.31 497 LYS A CA 1
ATOM 3981 C C . LYS A 1 497 ? 4.710 1.343 -25.931 1.00 94.31 497 LYS A C 1
ATOM 3983 O O . LYS A 1 497 ? 5.760 1.548 -25.324 1.00 94.31 497 LYS A O 1
ATOM 3988 N N . ASN A 1 498 ? 3.599 0.933 -25.326 1.00 93.88 498 ASN A N 1
ATOM 3989 C CA . ASN A 1 498 ? 3.490 0.741 -23.883 1.00 93.88 498 ASN A CA 1
ATOM 3990 C C . ASN A 1 498 ? 4.442 -0.344 -23.357 1.00 93.88 498 ASN A C 1
ATOM 3992 O O . ASN A 1 498 ? 5.110 -0.133 -22.344 1.00 93.88 498 ASN A O 1
ATOM 3996 N N . LEU A 1 499 ? 4.533 -1.477 -24.059 1.00 93.69 499 LEU A N 1
ATOM 3997 C CA . LEU A 1 499 ? 5.426 -2.594 -23.743 1.00 93.69 499 LEU A CA 1
ATOM 3998 C C . LEU A 1 499 ? 6.889 -2.151 -23.744 1.00 93.69 499 LEU A C 1
ATOM 4000 O O . LEU A 1 499 ? 7.609 -2.351 -22.764 1.00 93.69 499 LEU A O 1
ATOM 4004 N N . LEU A 1 500 ? 7.311 -1.498 -24.827 1.00 94.62 500 LEU A N 1
ATOM 4005 C CA . LEU A 1 500 ? 8.679 -1.029 -24.994 1.00 94.62 500 LEU A CA 1
ATOM 4006 C C . LEU A 1 500 ? 9.073 -0.027 -23.903 1.00 94.62 500 LEU A C 1
ATOM 4008 O O . LEU A 1 500 ? 10.145 -0.146 -23.308 1.00 94.62 500 LEU A O 1
ATOM 4012 N N . ILE A 1 501 ? 8.188 0.929 -23.612 1.00 94.31 501 ILE A N 1
ATOM 4013 C CA . ILE A 1 501 ? 8.450 2.013 -22.659 1.00 94.31 501 ILE A CA 1
ATOM 4014 C C . ILE A 1 501 ? 8.464 1.511 -21.216 1.00 94.31 501 ILE A C 1
ATOM 4016 O O . ILE A 1 501 ? 9.319 1.915 -20.427 1.00 94.31 501 ILE A O 1
ATOM 4020 N N . ALA A 1 502 ? 7.566 0.591 -20.858 1.00 94.56 502 ALA A N 1
ATOM 4021 C CA . ALA A 1 502 ? 7.570 -0.017 -19.532 1.00 94.56 502 ALA A CA 1
ATOM 4022 C C . ALA A 1 502 ? 8.912 -0.710 -19.241 1.00 94.56 502 ALA A C 1
ATOM 4024 O O . ALA A 1 502 ? 9.516 -0.487 -18.189 1.00 94.56 502 ALA A O 1
ATOM 4025 N N . PHE A 1 503 ? 9.432 -1.486 -20.199 1.00 95.06 503 PHE A N 1
ATOM 4026 C CA . PHE A 1 503 ? 10.714 -2.171 -20.040 1.00 95.06 503 PHE A CA 1
ATOM 4027 C C . PHE A 1 503 ? 11.932 -1.248 -20.187 1.00 95.06 503 PHE A C 1
ATOM 4029 O O . PHE A 1 503 ? 12.938 -1.484 -19.515 1.00 95.06 503 PHE A O 1
ATOM 4036 N N . SER A 1 504 ? 11.866 -0.174 -20.986 1.00 94.31 504 SER A N 1
ATOM 4037 C CA . SER A 1 504 ? 12.957 0.814 -21.066 1.00 94.31 504 SER A CA 1
ATOM 4038 C C . SER A 1 504 ? 13.132 1.626 -19.785 1.00 94.31 504 SER A C 1
ATOM 4040 O O . SER A 1 504 ? 14.213 2.159 -19.524 1.00 94.31 504 SER A O 1
ATOM 4042 N N . ARG A 1 505 ? 12.085 1.706 -18.963 1.00 94.06 505 ARG A N 1
ATOM 4043 C CA . ARG A 1 505 ? 12.088 2.387 -17.666 1.00 94.06 505 ARG A CA 1
ATOM 4044 C C . ARG A 1 505 ? 12.594 1.529 -16.506 1.00 94.06 505 ARG A C 1
ATOM 4046 O O . ARG A 1 505 ? 12.736 2.050 -15.404 1.00 94.06 505 ARG A O 1
ATOM 4053 N N . LEU A 1 506 ? 12.895 0.247 -16.709 1.00 93.44 506 LEU A N 1
ATOM 4054 C CA . LEU A 1 506 ? 13.449 -0.598 -15.647 1.00 93.44 506 LEU A CA 1
ATOM 4055 C C . LEU A 1 506 ? 14.931 -0.298 -15.384 1.00 93.44 506 LEU A C 1
ATOM 4057 O O . LEU A 1 506 ? 15.749 -0.201 -16.303 1.00 93.44 506 LEU A O 1
ATOM 4061 N N . LYS A 1 507 ? 15.305 -0.251 -14.104 1.00 86.69 507 LYS A N 1
ATOM 4062 C CA . LYS A 1 507 ? 16.706 -0.255 -13.672 1.00 86.69 507 LYS A CA 1
ATOM 4063 C C . LYS A 1 507 ? 17.377 -1.572 -14.070 1.00 86.69 507 LYS A C 1
ATOM 4065 O O . LYS A 1 507 ? 16.870 -2.658 -13.803 1.00 86.69 507 LYS A O 1
ATOM 4070 N N . ALA A 1 508 ? 18.559 -1.471 -14.679 1.00 72.25 508 ALA A N 1
ATOM 4071 C CA . ALA A 1 508 ? 19.414 -2.636 -14.916 1.00 72.25 508 ALA A CA 1
ATOM 4072 C C . ALA A 1 508 ? 19.962 -3.212 -13.595 1.00 72.25 508 ALA A C 1
ATOM 4074 O O . ALA A 1 508 ? 20.202 -2.459 -12.651 1.00 72.25 508 ALA A O 1
ATOM 4075 N N . GLU A 1 509 ? 20.216 -4.524 -13.571 1.00 60.28 509 GLU A N 1
ATOM 4076 C CA . GLU A 1 509 ? 20.903 -5.207 -12.469 1.00 60.28 509 GLU A CA 1
ATOM 4077 C C . GLU A 1 509 ? 22.258 -4.558 -12.176 1.00 60.28 509 GLU A C 1
ATOM 4079 O O . GLU A 1 509 ? 23.088 -4.400 -13.076 1.00 60.28 509 GLU A O 1
ATOM 4084 N N . ARG A 1 510 ? 22.511 -4.232 -10.905 1.00 49.09 510 ARG A N 1
ATOM 4085 C CA . ARG A 1 510 ? 23.882 -4.073 -10.421 1.00 49.09 510 ARG A CA 1
ATOM 4086 C C . ARG A 1 510 ? 24.470 -5.481 -10.306 1.00 49.09 510 ARG A C 1
ATOM 4088 O O . ARG A 1 510 ? 24.162 -6.195 -9.361 1.00 49.09 510 ARG A O 1
ATOM 4095 N N . LYS A 1 511 ? 25.264 -5.916 -11.287 1.00 32.31 511 LYS A N 1
ATOM 4096 C CA . LYS A 1 511 ? 26.127 -7.089 -11.098 1.00 32.31 511 LYS A CA 1
ATOM 4097 C C . LYS A 1 511 ? 27.268 -6.661 -10.172 1.00 32.31 511 LYS A C 1
ATOM 4099 O O . LYS A 1 511 ? 28.100 -5.867 -10.592 1.00 32.31 511 LYS A O 1
ATOM 4104 N N . GLY A 1 512 ? 27.260 -7.163 -8.937 1.00 33.56 512 GLY A N 1
ATOM 4105 C CA . GLY A 1 512 ? 28.305 -6.922 -7.938 1.00 33.56 512 GLY A CA 1
ATOM 4106 C C . GLY A 1 512 ? 28.092 -5.652 -7.114 1.00 33.56 512 GLY A C 1
ATOM 4107 O O . GLY A 1 512 ? 28.614 -4.603 -7.462 1.00 33.56 512 GLY A O 1
ATOM 4108 N N . GLN A 1 513 ? 27.297 -5.775 -6.051 1.00 28.94 513 GLN A N 1
ATOM 4109 C CA . GLN A 1 513 ? 27.390 -5.063 -4.767 1.00 28.94 513 GLN A CA 1
ATOM 4110 C C . GLN A 1 513 ? 26.237 -5.596 -3.903 1.00 28.94 513 GLN A C 1
ATOM 4112 O O . GLN A 1 513 ? 25.209 -4.950 -3.703 1.00 28.94 513 GLN A O 1
ATOM 4117 N N . GLU A 1 514 ? 26.380 -6.846 -3.461 1.00 28.06 514 GLU A N 1
ATOM 4118 C CA . GLU A 1 514 ? 25.791 -7.235 -2.183 1.00 28.06 514 GLU A CA 1
ATOM 4119 C C . GLU A 1 514 ? 26.488 -6.368 -1.118 1.00 28.06 514 GLU A C 1
ATOM 4121 O O . GLU A 1 514 ? 27.710 -6.238 -1.152 1.00 28.06 514 GLU A O 1
ATOM 4126 N N . HIS A 1 515 ? 25.710 -5.740 -0.232 1.00 27.39 515 HIS A N 1
ATOM 4127 C CA . HIS A 1 515 ? 26.157 -4.881 0.880 1.00 27.39 515 HIS A CA 1
ATOM 4128 C C . HIS A 1 515 ? 26.614 -3.434 0.595 1.00 27.39 515 HIS A C 1
ATOM 4130 O O . HIS A 1 515 ? 27.617 -3.003 1.142 1.00 27.39 515 HIS A O 1
ATOM 4136 N N . ASP A 1 516 ? 25.807 -2.626 -0.106 1.00 24.53 516 ASP A N 1
ATOM 4137 C CA . ASP A 1 516 ? 25.871 -1.147 0.030 1.00 24.53 516 ASP A CA 1
ATOM 4138 C C . ASP A 1 516 ? 24.520 -0.490 0.391 1.00 24.53 516 ASP A C 1
ATOM 4140 O O . ASP A 1 516 ? 24.404 0.731 0.458 1.00 24.53 516 ASP A O 1
ATOM 4144 N N . GLU A 1 517 ? 23.493 -1.280 0.727 1.00 29.97 517 GLU A N 1
ATOM 4145 C CA . GLU A 1 517 ? 22.273 -0.758 1.376 1.00 29.97 517 GLU A CA 1
ATOM 4146 C C . GLU A 1 517 ? 22.446 -0.541 2.896 1.00 29.97 517 GLU A C 1
ATOM 4148 O O . GLU A 1 517 ? 21.523 -0.077 3.559 1.00 29.97 517 GLU A O 1
ATOM 4153 N N . ILE A 1 518 ? 23.637 -0.819 3.450 1.00 27.64 518 ILE A N 1
ATOM 4154 C CA . ILE A 1 518 ? 23.956 -0.648 4.882 1.00 27.64 518 ILE A CA 1
ATOM 4155 C C . ILE A 1 518 ? 24.817 0.608 5.151 1.00 27.64 518 ILE A C 1
ATOM 4157 O O . ILE A 1 518 ? 24.947 1.021 6.296 1.00 27.64 518 ILE A O 1
ATOM 4161 N N . GLN A 1 519 ? 25.330 1.305 4.128 1.00 24.67 519 GLN A N 1
ATOM 4162 C CA . GLN A 1 519 ? 26.043 2.584 4.327 1.00 24.67 519 GLN A CA 1
ATOM 4163 C C . GLN A 1 519 ? 25.214 3.840 3.994 1.00 24.67 519 GLN A C 1
ATOM 4165 O O . GLN A 1 519 ? 25.621 4.946 4.331 1.00 24.67 519 GLN A O 1
ATOM 4170 N N . GLU A 1 520 ? 23.995 3.708 3.451 1.00 30.00 520 GLU A N 1
ATOM 4171 C CA . GLU A 1 520 ? 23.023 4.824 3.384 1.00 30.00 520 GLU A CA 1
ATOM 4172 C C . GLU A 1 520 ? 22.162 4.952 4.666 1.00 30.00 520 GLU A C 1
ATOM 4174 O O . GLU A 1 520 ? 21.353 5.875 4.774 1.00 30.00 520 GLU A O 1
ATOM 4179 N N . SER A 1 521 ? 22.346 4.083 5.674 1.00 25.83 521 SER A N 1
ATOM 4180 C CA . SER A 1 521 ? 21.697 4.215 6.992 1.00 25.83 521 SER A CA 1
ATOM 4181 C C . SER A 1 521 ? 22.378 5.200 7.952 1.00 25.83 521 SER A C 1
ATOM 4183 O O . SER A 1 521 ? 21.792 5.502 8.990 1.00 25.83 521 SER A O 1
ATOM 4185 N N . GLU A 1 522 ? 23.547 5.750 7.605 1.00 24.62 522 GLU A N 1
ATOM 4186 C CA . GLU A 1 522 ? 24.280 6.729 8.433 1.00 24.62 522 GLU A CA 1
ATOM 4187 C C . GLU A 1 522 ? 24.073 8.199 8.020 1.00 24.62 522 GLU A C 1
ATOM 4189 O O . GLU A 1 522 ? 24.631 9.103 8.630 1.00 24.62 522 GLU A O 1
ATOM 4194 N N . LEU A 1 523 ? 23.184 8.473 7.061 1.00 26.62 523 LEU A N 1
ATOM 4195 C CA . LEU A 1 523 ? 22.640 9.818 6.823 1.00 26.62 523 LEU A CA 1
ATOM 4196 C C . LEU A 1 523 ? 21.154 9.857 7.198 1.00 26.62 523 LEU A C 1
ATOM 4198 O O . LEU A 1 523 ? 20.286 10.231 6.412 1.00 26.62 523 LEU A O 1
ATOM 4202 N N . LYS A 1 524 ? 20.856 9.450 8.435 1.00 30.08 524 LYS A N 1
ATOM 4203 C CA . LYS A 1 524 ? 19.691 9.952 9.167 1.00 30.08 524 LYS A CA 1
ATOM 4204 C C . LYS A 1 524 ? 20.122 11.179 9.956 1.00 30.08 524 LYS A C 1
ATOM 4206 O O . LYS A 1 524 ? 20.250 11.131 11.172 1.00 30.08 524 LYS A O 1
ATOM 4211 N N . THR A 1 525 ? 20.304 12.284 9.258 1.00 25.22 525 THR A N 1
ATOM 4212 C CA . THR A 1 525 ? 20.280 13.592 9.895 1.00 25.22 525 THR A CA 1
ATOM 4213 C C . THR A 1 525 ? 19.543 14.555 8.987 1.00 25.22 525 THR A C 1
ATOM 4215 O O . THR A 1 525 ? 19.889 14.745 7.825 1.00 25.22 525 THR A O 1
ATOM 4218 N N . GLU A 1 526 ? 18.510 15.119 9.603 1.00 30.28 526 GLU A N 1
ATOM 4219 C CA . GLU A 1 526 ? 17.836 16.363 9.261 1.00 30.28 526 GLU A CA 1
ATOM 4220 C C . GLU A 1 526 ? 16.786 16.307 8.137 1.00 30.28 526 GLU A C 1
ATOM 4222 O O . GLU A 1 526 ? 17.041 16.032 6.967 1.00 30.28 526 GLU A O 1
ATOM 4227 N N . ASP A 1 527 ? 15.567 16.638 8.575 1.00 29.31 527 ASP A N 1
ATOM 4228 C CA . ASP A 1 527 ? 14.381 17.013 7.809 1.00 29.31 527 ASP A CA 1
ATOM 4229 C C . ASP A 1 527 ? 13.457 15.919 7.245 1.00 29.31 527 ASP A C 1
ATOM 4231 O O . ASP A 1 527 ? 12.974 16.004 6.117 1.00 29.31 527 ASP A O 1
ATOM 4235 N N . ASP A 1 528 ? 12.990 15.030 8.130 1.00 25.86 528 ASP A N 1
ATOM 4236 C CA . ASP A 1 528 ? 11.557 14.672 8.154 1.00 25.86 528 ASP A CA 1
ATOM 4237 C C . ASP A 1 528 ? 10.773 15.814 8.842 1.00 25.86 528 ASP A C 1
ATOM 4239 O O . ASP A 1 528 ? 10.257 15.697 9.962 1.00 25.86 528 ASP A O 1
ATOM 4243 N N . ASN A 1 529 ? 10.720 16.969 8.168 1.00 28.89 529 ASN A N 1
ATOM 4244 C CA . ASN A 1 529 ? 9.917 18.114 8.589 1.00 28.89 529 ASN A CA 1
ATOM 4245 C C . ASN A 1 529 ? 8.427 17.829 8.349 1.00 28.89 529 ASN A C 1
ATOM 4247 O O . ASN A 1 529 ? 7.799 18.306 7.402 1.00 28.89 529 ASN A O 1
ATOM 4251 N N . ASP A 1 530 ? 7.844 17.063 9.267 1.00 30.97 530 ASP A N 1
ATOM 4252 C CA . ASP A 1 530 ? 6.415 17.097 9.556 1.00 30.97 530 ASP A CA 1
ATOM 4253 C C . ASP A 1 530 ? 6.140 18.459 10.219 1.00 30.97 530 ASP A C 1
ATOM 4255 O O . ASP A 1 530 ? 6.214 18.609 11.443 1.00 30.97 530 ASP A O 1
ATOM 4259 N N . TYR A 1 531 ? 5.942 19.496 9.396 1.00 31.72 531 TYR A N 1
ATOM 4260 C CA . TYR A 1 531 ? 5.547 20.823 9.860 1.00 31.72 531 TYR A CA 1
ATOM 4261 C C . TYR A 1 531 ? 4.128 20.738 10.429 1.00 31.72 531 TYR A C 1
ATOM 4263 O O . TYR A 1 531 ? 3.145 21.009 9.740 1.00 31.72 531 TYR A O 1
ATOM 4271 N N . SER A 1 532 ? 4.019 20.400 11.711 1.00 23.78 532 SER A N 1
ATOM 4272 C CA . SER A 1 532 ? 2.843 20.727 12.506 1.00 23.78 532 SER A CA 1
ATOM 4273 C C . SER A 1 532 ? 2.763 22.252 12.602 1.00 23.78 532 SER A C 1
ATOM 4275 O O . SER A 1 532 ? 3.465 22.866 13.409 1.00 23.78 532 SER A O 1
ATOM 4277 N N . VAL A 1 533 ? 1.959 22.876 11.745 1.00 23.81 533 VAL A N 1
ATOM 4278 C CA . VAL A 1 533 ? 1.505 24.247 11.980 1.00 23.81 533 VAL A CA 1
ATOM 4279 C C . VAL A 1 533 ? 0.288 24.140 12.891 1.00 23.81 533 VAL A C 1
ATOM 4281 O O . VAL A 1 533 ? -0.621 23.360 12.607 1.00 23.81 533 VAL A O 1
ATOM 4284 N N . VAL A 1 534 ? 0.357 24.861 14.010 1.00 26.36 534 VAL A N 1
ATOM 4285 C CA . VAL A 1 534 ? -0.762 25.143 14.921 1.00 26.36 534 VAL A CA 1
ATOM 4286 C C . VAL A 1 534 ? -1.984 25.619 14.145 1.00 26.36 534 VAL A C 1
ATOM 4288 O O . VAL A 1 534 ? -1.791 26.409 13.191 1.00 26.36 534 VAL A O 1
#

Radius of gyration: 26.75 Å; chains: 1; bounding box: 82×53×72 Å